Protein AF-A0A533ZKR6-F1 (afdb_monomer_lite)

Structure (mmCIF, N/CA/C/O backbone):
data_AF-A0A533ZKR6-F1
#
_entry.id   AF-A0A533ZKR6-F1
#
loop_
_atom_site.group_PDB
_atom_site.id
_atom_site.type_symbol
_atom_site.label_atom_id
_atom_site.label_alt_id
_atom_site.label_comp_id
_atom_site.label_asym_id
_atom_site.label_entity_id
_atom_site.label_seq_id
_atom_site.pdbx_PDB_ins_code
_atom_site.Cartn_x
_atom_site.Cartn_y
_atom_site.Cartn_z
_atom_site.occupancy
_atom_site.B_iso_or_equiv
_atom_site.auth_seq_id
_atom_site.auth_comp_id
_atom_site.auth_asym_id
_atom_site.auth_atom_id
_atom_site.pdbx_PDB_model_num
ATOM 1 N N . MET A 1 1 ? 24.355 10.695 -23.819 1.00 48.09 1 MET A N 1
ATOM 2 C CA . MET A 1 1 ? 23.129 11.468 -24.097 1.00 48.09 1 MET A CA 1
ATOM 3 C C . MET A 1 1 ? 21.976 10.807 -23.369 1.00 48.09 1 MET A C 1
ATOM 5 O O . MET A 1 1 ? 21.899 9.581 -23.483 1.00 48.09 1 MET A O 1
ATOM 9 N N . PRO A 1 2 ? 21.119 11.573 -22.673 1.00 60.59 2 PRO A N 1
ATOM 10 C CA . PRO A 1 2 ? 19.838 11.062 -22.190 1.00 60.59 2 PRO A CA 1
ATOM 11 C C . PRO A 1 2 ? 19.048 10.419 -23.344 1.00 60.59 2 PRO A C 1
ATOM 13 O O . PRO A 1 2 ? 19.288 10.711 -24.521 1.00 60.59 2 PRO A O 1
ATOM 16 N N . LEU A 1 3 ? 18.213 9.438 -23.009 1.00 65.06 3 LEU A N 1
ATOM 17 C CA . LEU A 1 3 ? 17.317 8.789 -23.960 1.00 65.06 3 LEU A CA 1
ATOM 18 C C . LEU A 1 3 ? 16.030 9.617 -24.008 1.00 65.06 3 LEU A C 1
ATOM 20 O O . LEU A 1 3 ? 15.334 9.700 -23.000 1.00 65.06 3 LEU A O 1
ATOM 24 N N . ASP A 1 4 ? 15.738 10.245 -25.144 1.00 64.81 4 ASP A N 1
ATOM 25 C CA . ASP A 1 4 ? 14.551 11.091 -25.275 1.00 64.81 4 ASP A CA 1
ATOM 26 C C . ASP A 1 4 ? 13.289 10.226 -25.423 1.00 64.81 4 ASP A C 1
ATOM 28 O O . ASP A 1 4 ? 13.216 9.351 -26.288 1.00 64.81 4 ASP A O 1
ATOM 32 N N . PHE A 1 5 ? 12.281 10.488 -24.584 1.00 65.25 5 PHE A N 1
ATOM 33 C CA . PHE A 1 5 ? 10.953 9.862 -24.645 1.00 65.25 5 PHE A CA 1
ATOM 34 C C . PHE A 1 5 ? 9.956 10.693 -25.473 1.00 65.25 5 PHE A C 1
ATOM 36 O O . PHE A 1 5 ? 8.765 10.740 -25.177 1.00 65.25 5 PHE A O 1
ATOM 43 N N . GLU A 1 6 ? 10.423 11.387 -26.512 1.00 55.75 6 GLU A N 1
ATOM 44 C CA . GLU A 1 6 ? 9.557 12.199 -27.369 1.00 55.75 6 GLU A CA 1
ATOM 45 C C . GLU A 1 6 ? 8.826 11.311 -28.388 1.00 55.75 6 GLU A C 1
ATOM 47 O O . GLU A 1 6 ? 9.407 10.963 -29.416 1.00 55.75 6 GLU A O 1
ATOM 52 N N . ARG A 1 7 ? 7.568 10.939 -28.072 1.00 60.66 7 ARG A N 1
ATOM 53 C CA . ARG A 1 7 ? 6.523 10.167 -28.822 1.00 60.66 7 ARG A CA 1
ATOM 54 C C . ARG A 1 7 ? 5.916 9.097 -27.892 1.00 60.66 7 ARG A C 1
ATOM 56 O O . ARG A 1 7 ? 6.527 8.838 -26.860 1.00 60.66 7 ARG A O 1
ATOM 63 N N . PRO A 1 8 ? 4.761 8.451 -28.193 1.00 70.88 8 PRO A N 1
ATOM 64 C CA . PRO A 1 8 ? 4.134 7.479 -27.281 1.00 70.88 8 PRO A CA 1
ATOM 65 C C . PRO A 1 8 ? 4.897 6.140 -27.246 1.00 70.88 8 PRO A C 1
ATOM 67 O O . PRO A 1 8 ? 4.352 5.068 -27.493 1.00 70.88 8 PRO A O 1
ATOM 70 N N . ILE A 1 9 ? 6.199 6.199 -26.971 1.00 81.50 9 ILE A N 1
ATOM 71 C CA . ILE A 1 9 ? 7.068 5.060 -26.707 1.00 81.50 9 ILE A CA 1
ATOM 72 C C . ILE A 1 9 ? 6.988 4.652 -25.233 1.00 81.50 9 ILE A C 1
ATOM 74 O O . ILE A 1 9 ? 7.381 3.537 -24.907 1.00 81.50 9 ILE A O 1
ATOM 78 N N . ALA A 1 10 ? 6.465 5.522 -24.357 1.00 82.00 10 ALA A N 1
ATOM 79 C CA . ALA A 1 10 ? 6.368 5.280 -22.920 1.00 82.00 10 ALA A CA 1
ATOM 80 C C . ALA A 1 10 ? 5.661 3.952 -22.584 1.00 82.00 10 ALA A C 1
ATOM 82 O O . ALA A 1 10 ? 6.276 3.160 -21.872 1.00 82.00 10 ALA A O 1
ATOM 83 N N . PRO A 1 11 ? 4.503 3.590 -23.178 1.00 88.50 11 PRO A N 1
ATOM 84 C CA . PRO A 1 11 ? 3.896 2.278 -22.938 1.00 88.50 11 PRO A CA 1
ATOM 85 C C . PRO A 1 11 ? 4.783 1.097 -23.364 1.00 88.50 11 PRO A C 1
ATOM 87 O O . PRO A 1 11 ? 4.838 0.076 -22.679 1.00 88.50 11 PRO A O 1
ATOM 90 N N . ALA A 1 12 ? 5.508 1.222 -24.482 1.00 88.62 12 ALA A N 1
ATOM 91 C CA . ALA A 1 12 ? 6.407 0.174 -24.970 1.00 88.62 12 ALA A CA 1
ATOM 92 C C . ALA A 1 12 ? 7.642 0.018 -24.069 1.00 88.62 12 ALA A C 1
ATOM 94 O O . ALA A 1 12 ? 8.040 -1.101 -23.749 1.00 88.62 12 ALA A O 1
ATOM 95 N N . VAL A 1 13 ? 8.208 1.136 -23.611 1.00 90.06 13 VAL A N 1
ATOM 96 C CA . VAL A 1 13 ? 9.302 1.173 -22.634 1.00 90.06 13 VAL A CA 1
ATOM 97 C C . VAL A 1 13 ? 8.843 0.586 -21.306 1.00 90.06 13 VAL A C 1
ATOM 99 O O . VAL A 1 13 ? 9.526 -0.261 -20.749 1.00 90.06 13 VAL A O 1
ATOM 102 N N . ALA A 1 14 ? 7.668 0.973 -20.822 1.00 91.00 14 ALA A N 1
ATOM 103 C CA . ALA A 1 14 ? 7.108 0.482 -19.574 1.00 91.00 14 ALA A CA 1
ATOM 104 C C . ALA A 1 14 ? 6.808 -1.023 -19.631 1.00 91.00 14 ALA A C 1
ATOM 106 O O . ALA A 1 14 ? 7.046 -1.746 -18.661 1.00 91.00 14 ALA A O 1
ATOM 107 N N . LYS A 1 15 ? 6.331 -1.521 -20.781 1.00 91.75 15 LYS A N 1
ATOM 108 C CA . LYS A 1 15 ? 6.205 -2.958 -21.040 1.00 91.75 15 LYS A CA 1
ATOM 109 C C . LYS A 1 15 ? 7.571 -3.634 -20.997 1.00 91.75 15 LYS A C 1
ATOM 111 O O . LYS A 1 15 ? 7.709 -4.631 -20.306 1.00 91.75 15 LYS A O 1
ATOM 116 N N . PHE A 1 16 ? 8.572 -3.088 -21.684 1.00 92.25 16 PHE A N 1
ATOM 117 C CA . PHE A 1 16 ? 9.926 -3.640 -21.684 1.00 92.25 16 PHE A CA 1
ATOM 118 C C . PHE A 1 16 ? 10.535 -3.682 -20.275 1.00 92.25 16 PHE A C 1
ATOM 120 O O . PHE A 1 16 ? 10.986 -4.738 -19.853 1.00 92.25 16 PHE A O 1
ATOM 127 N N . LEU A 1 17 ? 10.472 -2.584 -19.514 1.00 92.56 17 LEU A N 1
ATOM 128 C CA . LEU A 1 17 ? 10.952 -2.513 -18.129 1.00 92.56 17 LEU A CA 1
ATOM 129 C C . LEU A 1 17 ? 10.200 -3.478 -17.204 1.00 92.56 17 LEU A C 1
ATOM 131 O O . LEU A 1 17 ? 10.826 -4.136 -16.383 1.00 92.56 17 LEU A O 1
ATOM 135 N N . GLY A 1 18 ? 8.883 -3.629 -17.379 1.00 92.56 18 GLY A N 1
ATOM 136 C CA . GLY A 1 18 ? 8.078 -4.598 -16.627 1.00 92.56 18 GLY A CA 1
ATOM 137 C C . GLY A 1 18 ? 8.392 -6.069 -16.933 1.00 92.56 18 GLY A C 1
ATOM 138 O O . GLY A 1 18 ? 7.972 -6.935 -16.176 1.00 92.56 18 GLY A O 1
ATOM 139 N N . PHE A 1 19 ? 9.118 -6.358 -18.022 1.00 92.31 19 PHE A N 1
ATOM 140 C CA . PHE A 1 19 ? 9.666 -7.687 -18.335 1.00 92.31 19 PHE A CA 1
ATOM 141 C C . PHE A 1 19 ? 11.051 -7.922 -17.708 1.00 92.31 19 PHE A C 1
ATOM 143 O O . PHE A 1 19 ? 11.561 -9.040 -17.745 1.00 92.31 19 PHE A O 1
ATOM 150 N N . LEU A 1 20 ? 11.679 -6.897 -17.128 1.00 91.88 20 LEU A N 1
ATOM 151 C CA . LEU A 1 20 ? 12.968 -7.006 -16.438 1.00 91.88 20 LEU A CA 1
ATOM 152 C C . LEU A 1 20 ? 12.759 -7.327 -14.948 1.00 91.88 20 LEU A C 1
ATOM 154 O O . LEU A 1 20 ? 13.361 -6.711 -14.074 1.00 91.88 20 LEU A O 1
ATOM 158 N N . ASP A 1 21 ? 11.885 -8.295 -14.661 1.00 90.56 21 ASP A N 1
ATOM 159 C CA . ASP A 1 21 ? 11.491 -8.696 -13.301 1.00 90.56 21 ASP A CA 1
ATOM 160 C C . ASP A 1 21 ? 12.304 -9.884 -12.747 1.00 90.56 21 ASP A C 1
ATOM 162 O O . ASP A 1 21 ? 12.058 -10.348 -11.637 1.00 90.56 21 ASP A O 1
ATOM 166 N N . GLY A 1 22 ? 13.287 -10.374 -13.510 1.00 89.50 22 GLY A N 1
ATOM 167 C CA . GLY A 1 22 ? 14.135 -11.510 -13.135 1.00 89.50 22 GLY A CA 1
ATOM 168 C C . GLY A 1 22 ? 13.532 -12.888 -13.428 1.00 89.50 22 GLY A C 1
ATOM 169 O O . GLY A 1 22 ? 14.174 -13.895 -13.139 1.00 89.50 22 GLY A O 1
ATOM 170 N N . THR A 1 23 ? 12.336 -12.964 -14.025 1.00 91.25 23 THR A N 1
ATOM 171 C CA . THR A 1 23 ? 11.663 -14.241 -14.343 1.00 91.25 23 THR A CA 1
ATOM 172 C C . THR A 1 23 ? 11.705 -14.623 -15.824 1.00 91.25 23 THR A C 1
ATOM 174 O O . THR A 1 23 ? 11.262 -15.709 -16.195 1.00 91.25 23 THR A O 1
ATOM 177 N N . HIS A 1 24 ? 12.279 -13.762 -16.666 1.00 92.62 24 HIS A N 1
ATOM 178 C CA . HIS A 1 24 ? 12.344 -13.935 -18.114 1.00 92.62 24 HIS A CA 1
ATOM 179 C C . HIS A 1 24 ? 13.769 -14.200 -18.609 1.00 92.62 24 HIS A C 1
ATOM 181 O O . HIS A 1 24 ? 14.750 -13.629 -18.130 1.00 92.62 24 HIS A O 1
ATOM 187 N N . THR A 1 25 ? 13.885 -15.045 -19.630 1.00 92.06 25 THR A N 1
ATOM 188 C CA . THR A 1 25 ? 15.147 -15.300 -20.325 1.00 92.06 25 THR A CA 1
ATOM 189 C C . THR A 1 25 ? 15.540 -14.117 -21.212 1.00 92.06 25 THR A C 1
ATOM 191 O O . THR A 1 25 ? 14.702 -13.381 -21.735 1.00 92.06 25 THR A O 1
ATOM 194 N N . VAL A 1 26 ? 16.839 -13.983 -21.493 1.00 88.81 26 VAL A N 1
ATOM 195 C CA . VAL A 1 26 ? 17.356 -12.961 -22.425 1.00 88.81 26 VAL A CA 1
ATOM 196 C C . VAL A 1 26 ? 16.719 -13.084 -23.819 1.00 88.81 26 VAL A C 1
ATOM 198 O O . VAL A 1 26 ? 16.497 -12.079 -24.495 1.00 88.81 26 VAL A O 1
ATOM 201 N N . SER A 1 27 ? 16.396 -14.308 -24.251 1.00 89.69 27 SER A N 1
ATOM 202 C CA . SER A 1 27 ? 15.733 -14.559 -25.536 1.00 89.69 27 SER A CA 1
ATOM 203 C C . SER A 1 27 ? 14.299 -14.025 -25.557 1.00 89.69 27 SER A C 1
ATOM 205 O O . SER A 1 27 ? 13.877 -13.436 -26.553 1.00 89.69 27 SER A O 1
ATOM 207 N N . GLU A 1 28 ? 13.550 -14.184 -24.465 1.00 91.94 28 GLU A N 1
ATOM 208 C CA . GLU A 1 28 ? 12.191 -13.644 -24.339 1.00 91.94 28 GLU A CA 1
ATOM 209 C C . GLU A 1 28 ? 12.205 -12.114 -24.308 1.00 91.94 28 GLU A C 1
ATOM 211 O O . GLU A 1 28 ? 11.462 -11.487 -25.061 1.00 91.94 28 GLU A O 1
ATOM 216 N N . VAL A 1 29 ? 13.114 -11.507 -23.536 1.00 89.62 29 VAL A N 1
ATOM 217 C CA . VAL A 1 29 ? 13.294 -10.044 -23.502 1.00 89.62 29 VAL A CA 1
ATOM 218 C C . VAL A 1 29 ? 13.626 -9.500 -24.897 1.00 89.62 29 VAL A C 1
ATOM 220 O O . VAL A 1 29 ? 13.034 -8.515 -25.344 1.00 89.62 29 VAL A O 1
ATOM 223 N N . ARG A 1 30 ? 14.515 -10.176 -25.641 1.00 87.06 30 ARG A N 1
ATOM 224 C CA . ARG A 1 30 ? 14.825 -9.823 -27.036 1.00 87.06 30 ARG A CA 1
ATOM 225 C C . ARG A 1 30 ? 13.598 -9.947 -27.938 1.00 87.06 30 ARG A C 1
ATOM 227 O O . ARG A 1 30 ? 13.349 -9.061 -28.747 1.00 87.06 30 ARG A O 1
ATOM 234 N N . THR A 1 31 ? 12.816 -11.010 -27.772 1.00 89.06 31 THR A N 1
ATOM 235 C CA . THR A 1 31 ? 11.588 -11.233 -28.547 1.00 89.06 31 THR A CA 1
ATOM 236 C C . THR A 1 31 ? 10.584 -10.100 -28.333 1.00 89.06 31 THR A C 1
ATOM 238 O O . THR A 1 31 ? 10.007 -9.613 -29.303 1.00 89.06 31 THR A O 1
ATOM 241 N N . VAL A 1 32 ? 10.418 -9.618 -27.096 1.00 88.00 32 VAL A N 1
ATOM 242 C CA . VAL A 1 32 ? 9.557 -8.461 -26.787 1.00 88.00 32 VAL A CA 1
ATOM 243 C C . VAL A 1 32 ? 10.049 -7.190 -27.486 1.00 88.00 32 VAL A C 1
ATOM 245 O O . VAL A 1 32 ? 9.237 -6.447 -28.047 1.00 88.00 32 VAL A O 1
ATOM 248 N N . ALA A 1 33 ? 11.363 -6.951 -27.504 1.00 86.25 33 ALA A N 1
ATOM 249 C CA . ALA A 1 33 ? 11.940 -5.803 -28.199 1.00 86.25 33 ALA A CA 1
ATOM 250 C C . ALA A 1 33 ? 11.710 -5.873 -29.720 1.00 86.25 33 ALA A C 1
ATOM 252 O O . ALA A 1 33 ? 11.197 -4.918 -30.301 1.00 86.25 33 ALA A O 1
ATOM 253 N N . THR A 1 34 ? 11.994 -7.014 -30.356 1.00 86.62 34 THR A N 1
ATOM 254 C CA . THR A 1 34 ? 11.806 -7.205 -31.806 1.00 86.62 34 THR A CA 1
ATOM 255 C C . THR A 1 34 ? 10.328 -7.159 -32.214 1.00 86.62 34 THR A C 1
ATOM 257 O O . THR A 1 34 ? 9.977 -6.559 -33.231 1.00 86.62 34 THR A O 1
ATOM 260 N N . ALA A 1 35 ? 9.427 -7.715 -31.396 1.00 86.19 35 ALA A N 1
ATOM 261 C CA . ALA A 1 35 ? 7.983 -7.673 -31.640 1.00 86.19 35 ALA A CA 1
ATOM 262 C C . ALA A 1 35 ? 7.388 -6.252 -31.570 1.00 86.19 35 ALA A C 1
ATOM 264 O O . ALA A 1 35 ? 6.273 -6.034 -32.039 1.00 86.19 35 ALA A O 1
ATOM 265 N N . SER A 1 36 ? 8.123 -5.279 -31.019 1.00 82.31 36 SER A N 1
ATOM 266 C CA . SER A 1 36 ? 7.689 -3.879 -30.928 1.00 82.31 36 SER A CA 1
ATOM 267 C C . SER A 1 36 ? 7.869 -3.100 -32.244 1.00 82.31 36 SER A C 1
ATOM 269 O O . SER A 1 36 ? 7.410 -1.967 -32.355 1.00 82.31 36 SER A O 1
ATOM 271 N N . GLY A 1 37 ? 8.495 -3.697 -33.265 1.00 85.44 37 GLY A N 1
ATOM 272 C CA . GLY A 1 37 ? 8.747 -3.071 -34.565 1.00 85.44 37 GLY A CA 1
ATOM 273 C C . GLY A 1 37 ? 10.083 -2.320 -34.626 1.00 85.44 37 GLY A C 1
ATOM 274 O O . GLY A 1 37 ? 10.602 -1.860 -33.614 1.00 85.44 37 GLY A O 1
ATOM 275 N N . ARG A 1 38 ? 10.643 -2.181 -35.838 1.00 83.69 38 ARG A N 1
ATOM 276 C CA . ARG A 1 38 ? 12.052 -1.782 -36.069 1.00 83.69 38 ARG A CA 1
ATOM 277 C C . ARG A 1 38 ? 12.487 -0.480 -35.390 1.00 83.69 38 ARG A C 1
ATOM 279 O O . ARG A 1 38 ? 13.625 -0.377 -34.935 1.00 83.69 38 ARG A O 1
ATOM 286 N N . ASP A 1 39 ? 11.617 0.526 -35.352 1.00 83.88 39 ASP A N 1
ATOM 287 C CA . ASP A 1 39 ? 11.962 1.813 -34.744 1.00 83.88 39 ASP A CA 1
ATOM 288 C C . ASP A 1 39 ? 11.983 1.716 -33.216 1.00 83.88 39 ASP A C 1
ATOM 290 O O . ASP A 1 39 ? 12.941 2.174 -32.594 1.00 83.88 39 ASP A O 1
ATOM 294 N N . LEU A 1 40 ? 10.987 1.066 -32.605 1.00 86.56 40 LEU A N 1
ATOM 295 C CA . LEU A 1 40 ? 10.947 0.841 -31.157 1.00 86.56 40 LEU A CA 1
ATOM 296 C C . LEU A 1 40 ? 12.047 -0.118 -30.700 1.00 86.56 40 LEU A C 1
ATOM 298 O O . LEU A 1 40 ? 12.699 0.158 -29.699 1.00 86.56 40 LEU A O 1
ATOM 302 N N . GLU A 1 41 ? 12.321 -1.180 -31.456 1.00 88.94 41 GLU A N 1
ATOM 303 C CA . GLU A 1 41 ? 13.414 -2.120 -31.185 1.00 88.94 41 GLU A CA 1
ATOM 304 C C . GLU A 1 41 ? 14.757 -1.392 -31.030 1.00 88.94 41 GLU A C 1
ATOM 306 O O . GLU A 1 41 ? 15.502 -1.660 -30.091 1.00 88.94 41 GLU A O 1
ATOM 311 N N . ARG A 1 42 ? 15.042 -0.402 -31.887 1.00 87.62 42 ARG A N 1
ATOM 312 C CA . ARG A 1 42 ? 16.262 0.415 -31.789 1.00 87.62 42 ARG A CA 1
ATOM 313 C C . ARG A 1 42 ? 16.321 1.233 -30.498 1.00 87.62 42 ARG A C 1
ATOM 315 O O . ARG A 1 42 ? 17.386 1.341 -29.893 1.00 87.62 42 ARG A O 1
ATOM 322 N N . HIS A 1 43 ? 15.195 1.814 -30.080 1.00 88.12 43 HIS A N 1
ATOM 323 C CA . HIS A 1 43 ? 15.115 2.591 -28.838 1.00 88.12 43 HIS A CA 1
ATOM 324 C C . HIS A 1 43 ? 15.268 1.691 -27.608 1.00 88.12 43 HIS A C 1
ATOM 326 O O . HIS A 1 43 ? 16.043 2.016 -26.710 1.00 88.12 43 HIS A O 1
ATOM 332 N N . LEU A 1 44 ? 14.592 0.539 -27.594 1.00 89.81 44 LEU A N 1
ATOM 333 C CA . LEU A 1 44 ? 14.693 -0.454 -26.523 1.00 89.81 44 LEU A CA 1
ATOM 334 C C . LEU A 1 44 ? 16.096 -1.071 -26.450 1.00 89.81 44 LEU A C 1
ATOM 336 O O . LEU A 1 44 ? 16.620 -1.257 -25.356 1.00 89.81 44 LEU A O 1
ATOM 340 N N . GLY A 1 45 ? 16.746 -1.307 -27.593 1.00 88.69 45 GLY A N 1
ATOM 341 C CA . GLY A 1 45 ? 18.147 -1.725 -27.653 1.00 88.69 45 GLY A CA 1
ATOM 342 C C . GLY A 1 45 ? 19.078 -0.700 -27.005 1.00 88.69 45 GLY A C 1
ATOM 343 O O . GLY A 1 45 ? 19.860 -1.050 -26.127 1.00 88.69 45 GLY A O 1
ATOM 344 N N . ARG A 1 46 ? 18.923 0.590 -27.334 1.00 89.06 46 ARG A N 1
ATOM 345 C CA . ARG A 1 46 ? 19.706 1.665 -26.699 1.00 89.06 46 ARG A CA 1
ATOM 346 C C . ARG A 1 46 ? 19.436 1.778 -25.194 1.00 89.06 46 ARG A C 1
ATOM 348 O O . ARG A 1 46 ? 20.361 2.068 -24.438 1.00 89.06 46 ARG A O 1
ATOM 355 N N . LEU A 1 47 ? 18.196 1.561 -24.751 1.00 90.00 47 LEU A N 1
ATOM 356 C CA . LEU A 1 47 ? 17.859 1.496 -23.326 1.00 90.00 47 LEU A CA 1
ATOM 357 C C . LEU A 1 47 ? 18.571 0.321 -22.642 1.00 90.00 47 LEU A C 1
ATOM 359 O O . LEU A 1 47 ? 19.193 0.516 -21.603 1.00 90.00 47 LEU A O 1
ATOM 363 N N . MET A 1 48 ? 18.536 -0.870 -23.242 1.00 89.44 48 MET A N 1
ATOM 364 C CA . MET A 1 48 ? 19.232 -2.057 -22.739 1.00 89.44 48 MET A CA 1
ATOM 365 C C . MET A 1 48 ? 20.747 -1.832 -22.639 1.00 89.44 48 MET A C 1
ATOM 367 O O . MET A 1 48 ? 21.357 -2.195 -21.633 1.00 89.44 48 MET A O 1
ATOM 371 N N . ASP A 1 49 ? 21.348 -1.181 -23.637 1.00 89.44 49 ASP A N 1
ATOM 372 C CA . ASP A 1 49 ? 22.772 -0.833 -23.628 1.00 89.44 49 ASP A CA 1
ATOM 373 C C . ASP A 1 49 ? 23.106 0.134 -22.487 1.00 89.44 49 ASP A C 1
ATOM 375 O O . ASP A 1 49 ? 24.125 -0.030 -21.818 1.00 89.44 49 ASP A O 1
ATOM 379 N N . LEU A 1 50 ? 22.247 1.128 -22.230 1.00 90.12 50 LEU A N 1
ATOM 380 C CA . LEU A 1 50 ? 22.414 2.058 -21.110 1.00 90.12 50 LEU A CA 1
ATOM 381 C C . LEU A 1 50 ? 22.305 1.338 -19.765 1.00 90.12 50 LEU A C 1
ATOM 383 O O . LEU A 1 50 ? 23.183 1.501 -18.923 1.00 90.12 50 LEU A O 1
ATOM 387 N N . LEU A 1 51 ? 21.269 0.520 -19.579 1.00 89.62 51 LEU A N 1
ATOM 388 C CA . LEU A 1 51 ? 21.082 -0.247 -18.350 1.00 89.62 51 LEU A CA 1
ATOM 389 C C . LEU A 1 51 ? 22.262 -1.202 -18.102 1.00 89.62 51 LEU A C 1
ATOM 391 O O . LEU A 1 51 ? 22.738 -1.304 -16.976 1.00 89.62 51 LEU A O 1
ATOM 395 N N . THR A 1 52 ? 22.786 -1.835 -19.154 1.00 87.88 52 THR A N 1
ATOM 396 C CA . THR A 1 52 ? 23.981 -2.691 -19.071 1.00 87.88 52 THR A CA 1
ATOM 397 C C . THR A 1 52 ? 25.228 -1.881 -18.722 1.00 87.88 52 THR A C 1
ATOM 399 O O . THR A 1 52 ? 25.969 -2.242 -17.816 1.00 87.88 52 THR A O 1
ATOM 402 N N . LYS A 1 53 ? 25.456 -0.759 -19.415 1.00 88.69 53 LYS A N 1
ATOM 403 C CA . LYS A 1 53 ? 26.621 0.114 -19.212 1.00 88.69 53 LYS A CA 1
ATOM 404 C C . LYS A 1 53 ? 26.692 0.693 -17.796 1.00 88.69 53 LYS A C 1
ATOM 406 O O . LYS A 1 53 ? 27.783 0.999 -17.327 1.00 88.69 53 LYS A O 1
ATOM 411 N N . HIS A 1 54 ? 25.540 0.898 -17.166 1.00 86.50 54 HIS A N 1
ATOM 412 C CA . HIS A 1 54 ? 25.413 1.473 -15.830 1.00 86.50 54 HIS A CA 1
ATOM 413 C C . HIS A 1 54 ? 25.161 0.416 -14.742 1.00 86.50 54 HIS A C 1
ATOM 415 O O . HIS A 1 54 ? 24.679 0.769 -13.670 1.00 86.50 54 HIS A O 1
ATOM 421 N N . ASP A 1 55 ? 25.457 -0.862 -15.010 1.00 83.81 55 ASP A N 1
ATOM 422 C CA . ASP A 1 55 ? 25.327 -1.971 -14.052 1.00 83.81 55 ASP A CA 1
ATOM 423 C C . ASP A 1 55 ? 23.927 -2.083 -13.409 1.00 83.81 55 ASP A C 1
ATOM 425 O O . ASP A 1 55 ? 23.763 -2.552 -12.284 1.00 83.81 55 ASP A O 1
ATOM 429 N N . CYS A 1 56 ? 22.888 -1.668 -14.140 1.00 86.25 56 CYS A N 1
ATOM 430 C CA . CYS A 1 56 ? 21.488 -1.721 -13.710 1.00 86.25 56 CYS A CA 1
ATOM 431 C C . CYS A 1 56 ? 20.805 -3.049 -14.077 1.00 86.25 56 CYS A C 1
ATOM 433 O O . CYS A 1 56 ? 19.606 -3.208 -13.853 1.00 86.25 56 CYS A O 1
ATOM 435 N N . LEU A 1 57 ? 21.544 -3.995 -14.668 1.00 87.81 57 LEU A N 1
ATOM 436 C CA . LEU A 1 57 ? 21.057 -5.322 -15.038 1.00 87.81 57 LEU A CA 1
ATOM 437 C C . LEU A 1 57 ? 21.992 -6.401 -14.520 1.00 87.81 57 LEU A C 1
ATOM 439 O O . LEU A 1 57 ? 23.212 -6.303 -14.637 1.00 87.81 57 LEU A O 1
ATOM 443 N N . ALA A 1 58 ? 21.395 -7.475 -14.019 1.00 88.12 58 ALA A N 1
ATOM 444 C CA . ALA A 1 58 ? 22.095 -8.691 -13.654 1.00 88.12 58 ALA A CA 1
ATOM 445 C C . ALA A 1 58 ? 21.420 -9.882 -14.335 1.00 88.12 58 ALA A C 1
ATOM 447 O O . ALA A 1 58 ? 20.196 -9.959 -14.417 1.00 88.12 58 ALA A O 1
ATOM 448 N N . VAL A 1 59 ? 22.229 -10.822 -14.819 1.00 89.44 59 VAL A N 1
ATOM 449 C CA . VAL A 1 59 ? 21.749 -12.088 -15.380 1.00 89.44 59 VAL A CA 1
ATOM 450 C C . VAL A 1 59 ? 21.997 -13.186 -14.355 1.00 89.44 59 VAL A C 1
ATOM 452 O O . VAL A 1 59 ? 23.028 -13.192 -13.681 1.00 89.44 59 VAL A O 1
ATOM 455 N N . SER A 1 60 ? 21.058 -14.119 -14.239 1.00 92.56 60 SER A N 1
ATOM 456 C CA . SER A 1 60 ? 21.237 -15.340 -13.461 1.00 92.56 60 SER A CA 1
ATOM 457 C C . SER A 1 60 ? 20.801 -16.562 -14.263 1.00 92.56 60 SER A C 1
ATOM 459 O O . SER A 1 60 ? 19.981 -16.467 -15.173 1.00 92.56 60 SER A O 1
ATOM 461 N N . ALA A 1 61 ? 21.366 -17.718 -13.916 1.00 92.88 61 ALA A N 1
ATOM 462 C CA . ALA A 1 61 ? 20.934 -19.019 -14.422 1.00 92.88 61 ALA A CA 1
ATOM 463 C C . ALA A 1 61 ? 19.693 -19.562 -13.683 1.00 92.88 61 ALA A C 1
ATOM 465 O O . ALA A 1 61 ? 19.176 -20.616 -14.045 1.00 92.88 61 ALA A O 1
ATOM 466 N N . ARG A 1 62 ? 19.243 -18.872 -12.629 1.00 93.44 62 ARG A N 1
ATOM 467 C CA . ARG A 1 62 ? 18.125 -19.255 -11.761 1.00 93.44 62 ARG A CA 1
ATOM 468 C C . ARG A 1 62 ? 17.261 -18.040 -11.424 1.00 93.44 62 ARG A C 1
ATOM 470 O O . ARG A 1 62 ? 17.731 -16.911 -11.493 1.00 93.44 62 ARG A O 1
ATOM 477 N N . ALA A 1 63 ? 16.011 -18.305 -11.058 1.00 94.06 63 ALA A N 1
ATOM 478 C CA . ALA A 1 63 ? 15.049 -17.317 -10.582 1.00 94.06 63 ALA A CA 1
ATOM 479 C C . ALA A 1 63 ? 14.401 -17.854 -9.295 1.00 94.06 63 ALA A C 1
ATOM 481 O O . ALA A 1 63 ? 13.370 -18.528 -9.330 1.00 94.06 63 ALA A O 1
ATOM 482 N N . SER A 1 64 ? 15.058 -17.629 -8.158 1.00 96.19 64 SER A N 1
ATOM 483 C CA . SER A 1 64 ? 14.728 -18.259 -6.870 1.00 96.19 64 SER A CA 1
ATOM 484 C C . SER A 1 64 ? 13.898 -17.357 -5.955 1.00 96.19 64 SER A C 1
ATOM 486 O O . SER A 1 64 ? 13.319 -17.848 -4.984 1.00 96.19 64 SER A O 1
ATOM 488 N N . VAL A 1 65 ? 13.806 -16.056 -6.264 1.00 95.75 65 VAL A N 1
ATOM 489 C CA . VAL A 1 65 ? 13.091 -15.046 -5.460 1.00 95.75 65 VAL A CA 1
ATOM 490 C C . VAL A 1 65 ? 11.675 -15.501 -5.106 1.00 95.75 65 VAL A C 1
ATOM 492 O O . VAL A 1 65 ? 11.315 -15.542 -3.932 1.00 95.75 65 VAL A O 1
ATOM 495 N N . ARG A 1 66 ? 10.871 -15.916 -6.094 1.00 96.69 66 ARG A N 1
ATOM 496 C CA . ARG A 1 66 ? 9.489 -16.355 -5.843 1.00 96.69 66 ARG A CA 1
ATOM 497 C C . ARG A 1 66 ? 9.430 -17.528 -4.864 1.00 96.69 66 ARG A C 1
ATOM 499 O O . ARG A 1 66 ? 8.659 -17.466 -3.913 1.00 96.69 66 ARG A O 1
ATOM 506 N N . SER A 1 67 ? 10.240 -18.564 -5.073 1.00 97.06 67 SER A N 1
ATOM 507 C CA . SER A 1 67 ? 10.289 -19.730 -4.182 1.00 97.06 67 SER A CA 1
ATOM 508 C C . SER A 1 67 ? 10.677 -19.331 -2.761 1.00 97.06 67 SER A C 1
ATOM 510 O O . SER A 1 67 ? 10.023 -19.759 -1.813 1.00 97.06 67 SER A O 1
ATOM 512 N N . ARG A 1 68 ? 11.645 -18.416 -2.604 1.00 97.38 68 ARG A N 1
ATOM 513 C CA . ARG A 1 68 ? 12.009 -17.878 -1.289 1.00 97.38 68 ARG A CA 1
ATOM 514 C C . ARG A 1 68 ? 10.831 -17.206 -0.590 1.00 97.38 68 ARG A C 1
ATOM 516 O O . ARG A 1 68 ? 10.617 -17.445 0.596 1.00 97.38 68 ARG A O 1
ATOM 523 N N . TRP A 1 69 ? 10.063 -16.386 -1.305 1.00 98.00 69 TRP A N 1
ATOM 524 C CA . TRP A 1 69 ? 8.868 -15.750 -0.750 1.00 98.00 69 TRP A CA 1
ATOM 525 C C . TRP A 1 69 ? 7.812 -16.778 -0.328 1.00 98.00 69 TRP A C 1
ATOM 527 O O . TRP A 1 69 ? 7.212 -16.622 0.734 1.00 98.00 69 TRP A O 1
ATOM 537 N N . LEU A 1 70 ? 7.609 -17.845 -1.109 1.00 97.94 70 LEU A N 1
ATOM 538 C CA . LEU A 1 70 ? 6.698 -18.942 -0.753 1.00 97.94 70 LEU A CA 1
ATOM 539 C C . LEU A 1 70 ? 7.157 -19.694 0.509 1.00 97.94 70 LEU A C 1
ATOM 541 O O . LEU A 1 70 ? 6.316 -20.067 1.316 1.00 97.94 70 LEU A O 1
ATOM 545 N N . GLU A 1 71 ? 8.465 -19.897 0.691 1.00 97.06 71 GLU A N 1
ATOM 546 C CA . GLU A 1 71 ? 9.045 -20.574 1.862 1.00 97.06 71 GLU A CA 1
ATOM 547 C C . GLU A 1 71 ? 9.029 -19.708 3.131 1.00 97.06 71 GLU A C 1
ATOM 549 O O . GLU A 1 71 ? 8.800 -20.208 4.232 1.00 97.06 71 GLU A O 1
ATOM 554 N N . ALA A 1 72 ? 9.308 -18.409 2.993 1.00 97.25 72 ALA A N 1
ATOM 555 C CA . ALA A 1 72 ? 9.409 -17.481 4.117 1.00 97.25 72 ALA A CA 1
ATOM 556 C C . ALA A 1 72 ? 8.037 -17.064 4.675 1.00 97.25 72 ALA A C 1
ATOM 558 O O . ALA A 1 72 ? 7.913 -16.728 5.858 1.00 97.25 72 ALA A O 1
ATOM 559 N N . THR A 1 73 ? 7.001 -17.097 3.834 1.00 97.81 73 THR A N 1
ATOM 560 C CA . THR A 1 73 ? 5.636 -16.695 4.191 1.00 97.81 73 THR A CA 1
ATOM 561 C C . THR A 1 73 ? 4.707 -17.899 4.316 1.00 97.81 73 THR A C 1
ATOM 563 O O . THR A 1 73 ? 4.972 -18.993 3.831 1.00 97.81 73 THR A O 1
ATOM 566 N N . SER A 1 74 ? 3.596 -17.719 5.014 1.00 97.25 74 SER A N 1
ATOM 567 C CA . SER A 1 74 ? 2.498 -18.678 5.094 1.00 97.25 74 SER A CA 1
ATOM 568 C C . SER A 1 74 ? 1.242 -18.087 4.467 1.00 97.25 74 SER A C 1
ATOM 570 O O . SER A 1 74 ? 1.094 -16.873 4.356 1.00 97.25 7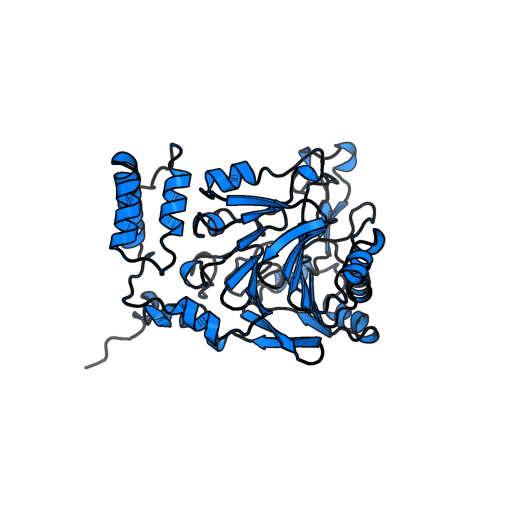4 SER A O 1
ATOM 572 N N . ASP A 1 75 ? 0.323 -18.949 4.045 1.00 97.25 75 ASP A N 1
ATOM 573 C CA . ASP A 1 75 ? -0.963 -18.522 3.498 1.00 97.25 75 ASP A CA 1
ATOM 574 C C . ASP A 1 75 ? -1.690 -17.548 4.449 1.00 97.25 75 ASP A C 1
ATOM 576 O O . ASP A 1 75 ? -1.844 -17.834 5.641 1.00 97.25 75 ASP A O 1
ATOM 580 N N . ARG A 1 76 ? -2.162 -16.425 3.893 1.00 97.62 76 ARG A N 1
ATOM 581 C CA . ARG A 1 76 ? -2.790 -15.268 4.557 1.00 97.62 76 ARG A CA 1
ATOM 582 C C . ARG A 1 76 ? -1.859 -14.380 5.387 1.00 97.62 76 ARG A C 1
ATOM 584 O O . ARG A 1 76 ? -2.356 -13.508 6.102 1.00 97.62 76 ARG A O 1
ATOM 591 N N . ASP A 1 77 ? -0.543 -14.566 5.293 1.00 98.31 77 ASP A N 1
ATOM 592 C CA . ASP A 1 77 ? 0.419 -13.595 5.817 1.00 98.31 77 ASP A CA 1
ATOM 593 C C . ASP A 1 77 ? 0.295 -12.252 5.078 1.00 98.31 77 ASP A C 1
ATOM 595 O O . ASP A 1 77 ? 0.073 -12.206 3.867 1.00 98.31 77 ASP A O 1
ATOM 599 N N . ILE A 1 78 ? 0.498 -11.155 5.805 1.00 98.62 78 ILE A N 1
ATOM 600 C CA . ILE A 1 78 ? 0.797 -9.842 5.218 1.00 98.62 78 ILE A CA 1
ATOM 601 C C . ILE A 1 78 ? 2.235 -9.501 5.551 1.00 98.62 78 ILE A C 1
ATOM 603 O O . ILE A 1 78 ? 2.611 -9.580 6.715 1.00 98.62 78 ILE A O 1
ATOM 607 N N . VAL A 1 79 ? 3.018 -9.093 4.561 1.00 98.31 79 VAL A N 1
ATOM 608 C CA . VAL A 1 79 ? 4.358 -8.541 4.773 1.00 98.31 79 VAL A CA 1
ATOM 609 C C . VAL A 1 79 ? 4.310 -7.046 4.504 1.00 98.31 79 VAL A C 1
ATOM 611 O O . VAL A 1 79 ? 3.887 -6.624 3.427 1.00 98.31 79 VAL A O 1
ATOM 614 N N . HIS A 1 80 ? 4.730 -6.244 5.476 1.00 97.31 80 HIS A N 1
ATOM 615 C CA . HIS A 1 80 ? 4.889 -4.807 5.291 1.00 97.31 80 HIS A CA 1
ATOM 616 C C . HIS A 1 80 ? 6.201 -4.537 4.550 1.00 97.31 80 HIS A C 1
ATOM 618 O O . HIS A 1 80 ? 7.267 -4.907 5.028 1.00 97.31 80 HIS A O 1
ATOM 624 N N . LEU A 1 81 ? 6.143 -3.937 3.362 1.00 95.88 81 LEU A N 1
ATOM 625 C CA . LEU A 1 81 ? 7.324 -3.674 2.530 1.00 95.88 81 LEU A CA 1
ATOM 626 C C . LEU A 1 81 ? 7.963 -2.309 2.832 1.00 95.88 81 LEU A C 1
ATOM 628 O O . LEU A 1 81 ? 9.123 -2.086 2.496 1.00 95.88 8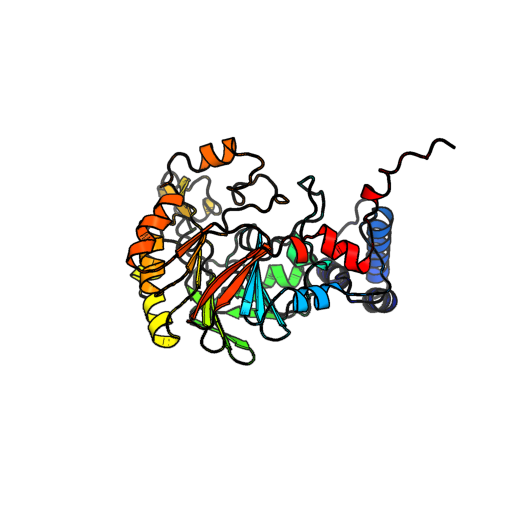1 LEU A O 1
ATOM 632 N N . GLY A 1 82 ? 7.215 -1.426 3.492 1.00 93.12 82 GLY A N 1
ATOM 633 C CA . GLY A 1 82 ? 7.601 -0.071 3.864 1.00 93.12 82 GLY A CA 1
ATOM 634 C C . GLY A 1 82 ? 6.472 0.917 3.567 1.00 93.12 82 GLY A C 1
ATOM 635 O O . GLY A 1 82 ? 5.750 0.758 2.587 1.00 93.12 82 GLY A O 1
ATOM 636 N N . HIS A 1 83 ? 6.347 1.963 4.389 1.00 94.69 83 HIS A N 1
ATOM 637 C CA . HIS A 1 83 ? 5.295 2.979 4.261 1.00 94.69 83 HIS A CA 1
ATOM 638 C C . HIS A 1 83 ? 3.887 2.357 4.201 1.00 94.69 83 HIS A C 1
ATOM 640 O O . HIS A 1 83 ? 3.459 1.743 5.176 1.00 94.69 83 HIS A O 1
ATOM 646 N N . ALA A 1 84 ? 3.158 2.518 3.096 1.00 96.75 84 ALA A N 1
ATOM 647 C CA . ALA A 1 84 ? 1.844 1.920 2.872 1.00 96.75 84 ALA A CA 1
ATOM 648 C C . ALA A 1 84 ? 1.912 0.606 2.073 1.00 96.75 84 ALA A C 1
ATOM 650 O O . ALA A 1 84 ? 0.904 -0.088 1.933 1.00 96.75 84 ALA A O 1
ATOM 651 N N . ALA A 1 85 ? 3.098 0.231 1.579 1.00 97.75 85 ALA A N 1
ATOM 652 C CA . ALA A 1 85 ? 3.258 -0.916 0.705 1.00 97.75 85 ALA A CA 1
ATOM 653 C C . ALA A 1 85 ? 3.099 -2.231 1.481 1.00 97.75 85 ALA A C 1
ATOM 655 O O . ALA A 1 85 ? 3.905 -2.559 2.359 1.00 97.75 85 ALA A O 1
ATOM 656 N N . LEU A 1 86 ? 2.086 -3.023 1.128 1.00 98.62 86 LEU A N 1
ATOM 657 C CA . LEU A 1 86 ? 1.818 -4.334 1.730 1.00 98.62 86 LEU A CA 1
ATOM 658 C C . LEU A 1 86 ? 1.803 -5.432 0.669 1.00 98.62 86 LEU A C 1
ATOM 660 O O . LEU A 1 86 ? 1.250 -5.259 -0.417 1.00 98.62 86 LEU A O 1
ATOM 664 N N . LEU A 1 87 ? 2.335 -6.602 1.019 1.00 98.62 87 LEU A N 1
ATOM 665 C CA . LEU A 1 87 ? 2.219 -7.820 0.224 1.00 98.62 87 LEU A CA 1
ATOM 666 C C . LEU A 1 87 ? 1.364 -8.849 0.967 1.00 98.62 87 LEU A C 1
ATOM 668 O O . LEU A 1 87 ? 1.772 -9.374 2.001 1.00 98.62 87 LEU A O 1
ATOM 672 N N . TYR A 1 88 ? 0.187 -9.158 0.433 1.00 98.75 88 TYR A N 1
ATOM 673 C CA . TYR A 1 88 ? -0.705 -10.181 0.974 1.00 98.75 88 TYR A CA 1
ATOM 674 C C . TYR A 1 88 ? -0.465 -11.530 0.302 1.00 98.75 88 TYR A C 1
ATOM 676 O O . TYR A 1 88 ? -0.512 -11.638 -0.925 1.00 98.75 88 TYR A O 1
ATOM 684 N N . ARG A 1 89 ? -0.261 -12.576 1.101 1.00 98.19 89 ARG A N 1
ATOM 685 C CA . ARG A 1 89 ? -0.084 -13.950 0.639 1.00 98.19 89 ARG A CA 1
ATOM 686 C C . ARG A 1 89 ? -1.432 -14.661 0.539 1.00 98.19 89 ARG A C 1
ATOM 688 O O . ARG A 1 89 ? -2.050 -14.936 1.558 1.00 98.19 89 ARG A O 1
ATOM 695 N N . GLN A 1 90 ? -1.847 -15.056 -0.662 1.00 97.69 90 GLN A N 1
ATOM 696 C CA . GLN A 1 90 ? -3.053 -15.866 -0.873 1.00 97.69 90 GLN A CA 1
ATOM 697 C C . GLN A 1 90 ? -2.667 -17.182 -1.547 1.00 97.69 90 GLN A C 1
ATOM 699 O O . GLN A 1 90 ? -2.239 -17.164 -2.689 1.00 97.69 90 GLN A O 1
ATOM 704 N N . ARG A 1 91 ? -2.788 -18.323 -0.864 1.00 96.38 91 ARG A N 1
ATOM 705 C CA . ARG A 1 91 ? -2.416 -19.674 -1.337 1.00 96.38 91 ARG A CA 1
ATOM 706 C C . ARG A 1 91 ? -1.068 -19.786 -2.010 1.00 96.38 91 ARG A C 1
ATOM 708 O O . ARG A 1 91 ? -0.155 -20.058 -1.272 1.00 96.38 91 ARG A O 1
ATOM 715 N N . ASP A 1 92 ? -0.930 -19.554 -3.325 1.00 96.75 92 ASP A N 1
ATOM 716 C CA . ASP A 1 92 ? 0.321 -19.473 -4.126 1.00 96.75 92 ASP A CA 1
ATOM 717 C C . ASP A 1 92 ? 0.469 -18.141 -4.895 1.00 96.75 92 ASP A C 1
ATOM 719 O O . ASP A 1 92 ? 1.460 -17.890 -5.574 1.00 96.75 92 ASP A O 1
ATOM 723 N N . SER A 1 93 ? -0.482 -17.232 -4.728 1.00 97.50 93 SER A N 1
ATOM 724 C CA . SER A 1 93 ? -0.516 -15.879 -5.270 1.00 97.50 93 SER A CA 1
ATOM 725 C C . SER A 1 93 ? -0.124 -14.821 -4.232 1.00 97.50 93 SER A C 1
ATOM 727 O O . SER A 1 93 ? -0.053 -15.075 -3.023 1.00 97.50 93 SER A O 1
ATOM 729 N N . PHE A 1 94 ? 0.139 -13.614 -4.734 1.00 98.56 94 PHE A N 1
ATOM 730 C CA . PHE A 1 94 ? 0.473 -12.439 -3.936 1.00 98.56 94 PHE A CA 1
ATOM 731 C C . PHE A 1 94 ? -0.321 -11.233 -4.434 1.00 98.56 94 PHE A C 1
ATOM 733 O O . PHE A 1 94 ? -0.428 -11.040 -5.645 1.00 98.56 94 PHE A O 1
ATOM 740 N N . PHE A 1 95 ? -0.860 -10.426 -3.526 1.00 98.75 95 PHE A N 1
ATOM 741 C CA . PHE A 1 95 ? -1.510 -9.154 -3.852 1.00 98.75 95 PHE A CA 1
ATOM 742 C C . PHE A 1 95 ? -0.669 -8.011 -3.298 1.00 98.75 95 PHE A C 1
ATOM 744 O O . PHE A 1 95 ? -0.200 -8.096 -2.164 1.00 98.75 95 PHE A O 1
ATOM 751 N N . LEU A 1 96 ? -0.467 -6.971 -4.099 1.00 98.81 96 LEU A N 1
ATOM 752 C CA . LEU A 1 96 ? 0.392 -5.842 -3.760 1.00 98.81 96 LEU A CA 1
ATOM 753 C C . LEU A 1 96 ? -0.466 -4.592 -3.566 1.00 98.81 96 LEU A C 1
ATOM 755 O O . LEU A 1 96 ? -1.216 -4.229 -4.465 1.00 98.81 96 LEU A O 1
ATOM 759 N N . PHE A 1 97 ? -0.365 -3.949 -2.410 1.00 98.88 97 PHE A N 1
ATOM 760 C CA . PHE A 1 97 ? -1.102 -2.729 -2.076 1.00 98.88 97 PHE A CA 1
ATOM 761 C C . PHE A 1 97 ? -0.127 -1.556 -2.022 1.00 98.88 97 PHE A C 1
ATOM 763 O O . PHE A 1 97 ? 0.962 -1.740 -1.484 1.00 98.88 97 PHE A O 1
ATOM 770 N N . ASP A 1 98 ? -0.511 -0.413 -2.599 1.00 98.50 98 ASP A N 1
ATOM 771 C CA . ASP A 1 98 ? 0.211 0.872 -2.600 1.00 98.50 98 ASP A CA 1
ATOM 772 C C . ASP A 1 98 ? 1.740 0.745 -2.732 1.00 98.50 98 ASP A C 1
ATOM 774 O O . ASP A 1 98 ? 2.492 1.153 -1.843 1.00 98.50 98 ASP A O 1
ATOM 778 N N . PRO A 1 99 ? 2.245 0.112 -3.809 1.00 97.06 99 PRO A N 1
ATOM 779 C CA . PRO A 1 99 ? 3.670 -0.121 -3.940 1.00 97.06 99 PRO A CA 1
ATOM 780 C C . PRO A 1 99 ? 4.437 1.185 -4.154 1.00 97.06 99 PRO A C 1
ATOM 782 O O . PRO A 1 99 ? 4.330 1.818 -5.203 1.00 97.06 99 PRO A O 1
ATOM 785 N N . TRP A 1 100 ? 5.302 1.501 -3.193 1.00 94.94 100 TRP A N 1
ATOM 786 C CA . TRP A 1 100 ? 6.300 2.561 -3.287 1.00 94.94 100 TRP A CA 1
ATOM 787 C C . TRP A 1 100 ? 7.688 1.956 -3.062 1.00 94.94 100 TRP A C 1
ATOM 789 O O . TRP A 1 100 ? 8.128 1.728 -1.935 1.00 94.94 100 TRP A O 1
ATOM 799 N N . LEU A 1 101 ? 8.359 1.579 -4.145 1.00 93.12 101 LEU A N 1
ATOM 800 C CA . LEU A 1 101 ? 9.659 0.915 -4.115 1.00 93.12 101 LEU A CA 1
ATOM 801 C C . LEU A 1 101 ? 10.750 1.885 -4.543 1.00 93.12 101 LEU A C 1
ATOM 803 O O . LEU A 1 101 ? 10.512 2.860 -5.252 1.00 93.12 101 LEU A O 1
ATOM 807 N N . MET A 1 102 ? 11.982 1.584 -4.150 1.00 88.06 102 MET A N 1
ATOM 808 C CA . MET A 1 102 ? 13.115 2.442 -4.463 1.00 88.06 102 MET A CA 1
ATOM 809 C C . MET A 1 102 ? 14.279 1.609 -4.997 1.00 88.06 102 MET A C 1
ATOM 811 O O . MET A 1 102 ? 14.554 0.553 -4.426 1.00 88.06 102 MET A O 1
ATOM 815 N N . PRO A 1 103 ? 14.985 2.043 -6.055 1.00 86.88 103 PRO A N 1
ATOM 816 C CA . PRO A 1 103 ? 16.234 1.410 -6.459 1.00 86.88 103 PRO A CA 1
ATOM 817 C C . PRO A 1 103 ? 17.292 1.520 -5.356 1.00 86.88 103 PRO A C 1
ATOM 819 O O . PRO A 1 103 ? 17.293 2.475 -4.574 1.00 86.88 103 PRO A O 1
ATOM 822 N N . TRP A 1 104 ? 18.219 0.562 -5.311 1.00 88.69 104 TRP A N 1
ATOM 823 C CA . TRP A 1 104 ? 19.302 0.583 -4.327 1.00 88.69 104 TRP A CA 1
ATOM 824 C C . TRP A 1 104 ? 20.132 1.855 -4.470 1.00 88.69 104 TRP A C 1
ATOM 826 O O . TRP A 1 104 ? 20.475 2.259 -5.580 1.00 88.69 104 TRP A O 1
ATOM 836 N N . PHE A 1 105 ? 20.484 2.456 -3.335 1.00 80.81 105 PHE A N 1
ATOM 837 C CA . PHE A 1 105 ? 21.364 3.624 -3.268 1.00 80.81 105 PHE A CA 1
ATOM 838 C C . PHE A 1 105 ? 20.867 4.888 -3.971 1.00 80.81 105 PHE A C 1
ATOM 840 O O . PHE A 1 105 ? 21.644 5.825 -4.130 1.00 80.81 105 PHE A O 1
ATOM 847 N N . ALA A 1 106 ? 19.582 4.952 -4.336 1.00 81.88 106 ALA A N 1
ATOM 848 C CA . ALA A 1 106 ? 18.987 6.177 -4.861 1.00 81.88 106 ALA A CA 1
ATOM 849 C C . ALA A 1 106 ? 18.967 7.291 -3.798 1.00 81.88 106 ALA A C 1
ATOM 851 O O . ALA A 1 106 ? 19.427 8.392 -4.063 1.00 81.88 106 ALA A O 1
ATOM 852 N N . GLU A 1 107 ? 18.493 6.979 -2.584 1.00 82.38 107 GLU A N 1
ATOM 853 C CA . GLU A 1 107 ? 18.309 7.962 -1.496 1.00 82.38 107 GLU A CA 1
ATOM 854 C C . GLU A 1 107 ? 18.813 7.468 -0.122 1.00 82.38 107 GLU A C 1
ATOM 856 O O . GLU A 1 107 ? 18.646 8.126 0.911 1.00 82.38 107 GLU A O 1
ATOM 861 N N . SER A 1 108 ? 19.392 6.265 -0.059 1.00 83.31 108 SER A N 1
ATOM 862 C CA . SER A 1 108 ? 19.880 5.674 1.192 1.00 83.31 108 SER A CA 1
ATOM 863 C C . SER A 1 108 ? 21.061 4.746 0.965 1.00 83.31 108 SER A C 1
ATOM 865 O O . SER A 1 108 ? 21.134 4.070 -0.051 1.00 83.31 108 SER A O 1
ATOM 867 N N . ALA A 1 109 ? 21.966 4.657 1.938 1.00 82.88 109 ALA A N 1
ATOM 868 C CA . ALA A 1 109 ? 23.144 3.791 1.875 1.00 82.88 109 ALA A CA 1
ATOM 869 C C . ALA A 1 109 ? 22.845 2.301 2.140 1.00 82.88 109 ALA A C 1
ATOM 871 O O . ALA A 1 109 ? 23.774 1.494 2.162 1.00 82.88 109 ALA A O 1
ATOM 872 N N . VAL A 1 110 ? 21.580 1.926 2.359 1.00 86.62 110 VAL A N 1
ATOM 873 C CA . VAL A 1 110 ? 21.171 0.532 2.575 1.00 86.62 110 VAL A CA 1
ATOM 874 C C . VAL A 1 110 ? 20.399 -0.021 1.368 1.00 86.62 110 VAL A C 1
ATOM 876 O O . VAL A 1 110 ? 19.634 0.719 0.743 1.00 86.62 110 VAL A O 1
ATOM 879 N N . PRO A 1 111 ? 20.583 -1.310 1.024 1.00 90.19 111 PRO A N 1
ATOM 880 C CA . PRO A 1 111 ? 19.776 -1.991 0.014 1.00 90.19 111 PRO A CA 1
ATOM 881 C C . PRO A 1 111 ? 18.273 -1.929 0.315 1.00 90.19 111 PRO A C 1
ATOM 883 O O . PRO A 1 111 ? 17.855 -2.084 1.459 1.00 90.19 111 PRO A O 1
ATOM 886 N N . SER A 1 112 ? 17.462 -1.743 -0.724 1.00 92.00 112 SER A N 1
ATOM 887 C CA . SER A 1 112 ? 16.001 -1.615 -0.657 1.00 92.00 112 SER A CA 1
ATOM 888 C C . SER A 1 112 ? 15.291 -2.748 -1.390 1.00 92.00 112 SER A C 1
ATOM 890 O O . SER A 1 112 ? 15.850 -3.386 -2.281 1.00 92.00 112 SER A O 1
ATOM 892 N N . LEU A 1 113 ? 14.020 -2.997 -1.080 1.00 93.06 113 LEU A N 1
ATOM 893 C CA . LEU A 1 113 ? 13.207 -3.839 -1.957 1.00 93.06 113 LEU A CA 1
ATOM 894 C C . LEU A 1 113 ? 13.019 -3.162 -3.324 1.00 93.06 113 LEU A C 1
ATOM 896 O O . LEU A 1 113 ? 12.754 -1.963 -3.412 1.00 93.06 113 LEU A O 1
ATOM 900 N N . TRP A 1 114 ? 13.113 -3.961 -4.387 1.00 93.44 114 TRP A N 1
ATOM 901 C CA . TRP A 1 114 ? 12.829 -3.558 -5.764 1.00 93.44 114 TRP A CA 1
ATOM 902 C C . TRP A 1 114 ? 11.947 -4.600 -6.452 1.00 93.44 114 TRP A C 1
ATOM 904 O O . TRP A 1 114 ? 11.833 -5.722 -5.961 1.00 93.44 114 TRP A O 1
ATOM 914 N N . GLY A 1 115 ? 11.330 -4.254 -7.587 1.00 92.31 115 GLY A N 1
ATOM 915 C CA . GLY A 1 115 ? 10.362 -5.120 -8.274 1.00 92.31 115 GLY A CA 1
ATOM 916 C C . GLY A 1 115 ? 10.886 -6.533 -8.560 1.00 92.31 115 GLY A C 1
ATOM 917 O O . GLY A 1 115 ? 10.173 -7.503 -8.329 1.00 92.31 115 GLY A O 1
ATOM 918 N N . SER A 1 116 ? 12.157 -6.663 -8.950 1.00 92.12 116 SER A N 1
ATOM 919 C CA . SER A 1 116 ? 12.815 -7.954 -9.211 1.00 92.12 116 SER A CA 1
ATOM 920 C C . SER A 1 116 ? 13.105 -8.791 -7.956 1.00 92.12 116 SER A C 1
ATOM 922 O O . SER A 1 116 ? 13.469 -9.958 -8.062 1.00 92.12 116 SER A O 1
ATOM 924 N N . LEU A 1 117 ? 12.985 -8.203 -6.762 1.00 95.25 117 LEU A N 1
ATOM 925 C CA . LEU A 1 117 ? 13.145 -8.880 -5.470 1.00 95.25 117 LEU A CA 1
ATOM 926 C C . LEU A 1 117 ? 11.794 -9.257 -4.844 1.00 95.25 117 LEU A C 1
ATOM 928 O O . LEU A 1 117 ? 11.758 -9.831 -3.756 1.00 95.25 117 LEU A O 1
ATOM 932 N N . LEU A 1 118 ? 10.685 -8.957 -5.520 1.00 96.25 118 LEU A N 1
ATOM 933 C CA . LEU A 1 118 ? 9.336 -9.316 -5.099 1.00 96.25 118 LEU A CA 1
ATOM 934 C C . LEU A 1 118 ? 8.792 -10.457 -5.966 1.00 96.25 118 LEU A C 1
ATOM 936 O O . LEU A 1 118 ? 9.157 -10.589 -7.135 1.00 96.25 118 LEU A O 1
ATOM 940 N N . PRO A 1 119 ? 7.892 -11.298 -5.433 1.00 96.19 119 PRO A N 1
ATOM 941 C CA . PRO A 1 119 ? 7.186 -12.244 -6.271 1.00 96.19 119 PRO A CA 1
ATOM 942 C C . PRO A 1 119 ? 6.225 -11.468 -7.174 1.00 96.19 119 PRO A C 1
ATOM 944 O O . PRO A 1 119 ? 5.557 -10.531 -6.734 1.00 96.19 119 PRO A O 1
ATOM 947 N N . ARG A 1 120 ? 6.104 -11.906 -8.429 1.00 96.19 120 ARG A N 1
ATOM 948 C CA . ARG A 1 120 ? 5.123 -11.356 -9.369 1.00 96.19 120 ARG A CA 1
ATOM 949 C C . ARG A 1 120 ? 3.719 -11.318 -8.733 1.00 96.19 120 ARG A C 1
ATOM 951 O O . ARG A 1 120 ? 3.221 -12.385 -8.344 1.00 96.19 120 ARG A O 1
ATOM 958 N N . PRO A 1 121 ? 3.077 -10.139 -8.624 1.00 97.50 121 PRO A N 1
ATOM 959 C CA . PRO A 1 121 ? 1.749 -10.030 -8.039 1.00 97.50 121 PRO A CA 1
ATOM 960 C C . PRO A 1 121 ? 0.681 -10.573 -8.993 1.00 97.50 121 PRO A C 1
ATOM 962 O O . PRO A 1 121 ? 0.817 -10.510 -10.213 1.00 97.50 121 PRO A O 1
ATOM 965 N N . ALA A 1 122 ? -0.405 -11.091 -8.425 1.00 98.06 122 ALA A N 1
ATOM 966 C CA . ALA A 1 122 ? -1.616 -11.459 -9.154 1.00 98.06 122 ALA A CA 1
ATOM 967 C C . ALA A 1 122 ? -2.551 -10.257 -9.370 1.00 98.06 122 ALA A C 1
ATOM 969 O O . ALA A 1 122 ? -3.341 -10.263 -10.309 1.00 98.06 122 ALA A O 1
ATOM 970 N N . ALA A 1 123 ? -2.460 -9.243 -8.505 1.00 98.62 123 ALA A N 1
ATOM 971 C CA . ALA A 1 123 ? -3.160 -7.969 -8.618 1.00 98.62 123 ALA A CA 1
ATOM 972 C C . ALA A 1 123 ? -2.418 -6.887 -7.821 1.00 98.62 123 ALA A C 1
ATOM 974 O O . ALA A 1 123 ? -1.772 -7.188 -6.810 1.00 98.62 123 ALA A O 1
ATOM 975 N N . ILE A 1 124 ? -2.530 -5.644 -8.284 1.00 98.88 124 ILE A N 1
ATOM 976 C CA . ILE A 1 124 ? -2.039 -4.442 -7.603 1.00 98.88 124 ILE A CA 1
ATOM 977 C C . ILE A 1 124 ? -3.254 -3.616 -7.177 1.00 98.88 124 ILE A C 1
ATOM 979 O O . ILE A 1 124 ? -4.184 -3.469 -7.962 1.00 98.88 124 ILE A O 1
ATOM 983 N N . PHE A 1 125 ? -3.254 -3.070 -5.968 1.00 98.88 125 PHE A N 1
ATOM 984 C CA . PHE A 1 125 ? -4.332 -2.253 -5.418 1.00 98.88 125 PHE A CA 1
ATOM 985 C C . PHE A 1 125 ? -3.776 -0.885 -5.039 1.00 98.88 125 PHE A C 1
ATOM 987 O O . PHE A 1 125 ? -2.826 -0.817 -4.266 1.00 98.88 125 PHE A O 1
ATOM 994 N N . LEU A 1 126 ? -4.367 0.178 -5.580 1.00 98.88 126 LEU A N 1
ATOM 995 C CA . LEU A 1 126 ? -4.025 1.564 -5.258 1.00 98.88 126 LEU A CA 1
ATOM 996 C C . LEU A 1 126 ? -5.173 2.186 -4.464 1.00 98.88 126 LEU A C 1
ATOM 998 O O . LEU A 1 126 ? -6.334 2.062 -4.872 1.00 98.88 126 LEU A O 1
ATOM 1002 N N . THR A 1 127 ? -4.880 2.797 -3.320 1.00 98.62 127 THR A N 1
ATOM 1003 C CA . THR A 1 127 ? -5.897 3.344 -2.408 1.00 98.62 127 THR A CA 1
ATOM 1004 C C . THR A 1 127 ? -6.363 4.733 -2.811 1.00 98.62 127 THR A C 1
ATOM 1006 O O . THR A 1 127 ? -7.567 4.954 -2.961 1.00 98.62 127 THR A O 1
ATOM 1009 N N . HIS A 1 128 ? -5.437 5.664 -3.015 1.00 97.50 128 HIS A N 1
ATOM 1010 C CA . HIS A 1 128 ? -5.744 7.058 -3.315 1.00 97.50 128 HIS A CA 1
ATOM 1011 C C . HIS A 1 128 ? -4.629 7.735 -4.113 1.00 97.50 128 HIS A C 1
ATOM 1013 O O . HIS A 1 128 ? -3.688 7.078 -4.528 1.00 97.50 128 HIS A O 1
ATOM 1019 N N . ASP A 1 129 ? -4.817 8.998 -4.478 1.00 95.25 129 ASP A N 1
ATOM 1020 C CA . ASP A 1 129 ? -4.096 9.694 -5.549 1.00 95.25 129 ASP A CA 1
ATOM 1021 C C . ASP A 1 129 ? -2.776 10.356 -5.131 1.00 95.25 129 ASP A C 1
ATOM 1023 O O . ASP A 1 129 ? -2.111 10.957 -5.976 1.00 95.25 129 ASP A O 1
ATOM 1027 N N . HIS A 1 130 ? -2.378 10.238 -3.864 1.00 94.25 130 HIS A N 1
ATOM 1028 C CA . HIS A 1 130 ? -1.125 10.813 -3.382 1.00 94.25 130 HIS A CA 1
ATOM 1029 C C . HIS A 1 130 ? 0.105 10.058 -3.907 1.00 94.25 130 HIS A C 1
ATOM 1031 O O . HIS A 1 130 ? 0.059 8.870 -4.246 1.00 94.25 130 HIS A O 1
ATOM 1037 N N . ASP A 1 131 ? 1.216 10.780 -4.028 1.00 91.62 131 ASP A N 1
ATOM 1038 C CA . ASP A 1 131 ? 2.437 10.342 -4.712 1.00 91.62 131 ASP A CA 1
ATOM 1039 C C . ASP A 1 131 ? 3.201 9.239 -3.964 1.00 91.62 131 ASP A C 1
ATOM 1041 O O . ASP A 1 131 ? 3.965 8.476 -4.563 1.00 91.62 131 ASP A O 1
ATOM 1045 N N . ASP A 1 132 ? 2.968 9.118 -2.663 1.00 92.62 132 ASP A N 1
ATOM 1046 C CA . ASP A 1 132 ? 3.463 8.059 -1.794 1.00 92.62 132 ASP A CA 1
ATOM 1047 C C . ASP A 1 132 ? 2.618 6.769 -1.837 1.00 92.62 132 ASP A C 1
ATOM 1049 O O . ASP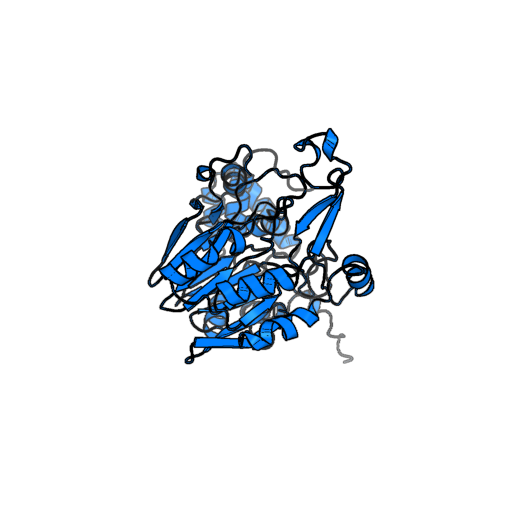 A 1 132 ? 3.052 5.745 -1.307 1.00 92.62 132 ASP A O 1
ATOM 1053 N N . HIS A 1 133 ? 1.488 6.775 -2.558 1.00 96.44 133 HIS A N 1
ATOM 1054 C CA . HIS A 1 133 ? 0.629 5.603 -2.813 1.00 96.44 133 HIS A CA 1
ATOM 1055 C C . HIS A 1 133 ? 0.548 5.242 -4.303 1.00 96.44 133 HIS A C 1
ATOM 1057 O O . HIS A 1 133 ? 0.415 4.069 -4.665 1.00 96.44 133 HIS A O 1
ATOM 1063 N N . VAL A 1 134 ? 0.665 6.239 -5.185 1.00 97.00 134 VAL A N 1
ATOM 1064 C CA . VAL A 1 134 ? 0.659 6.099 -6.646 1.00 97.00 134 VAL A CA 1
ATOM 1065 C C . VAL A 1 134 ? 1.974 6.634 -7.182 1.00 97.00 134 VAL A C 1
ATOM 1067 O O . VAL A 1 134 ? 2.057 7.761 -7.658 1.00 97.00 134 VAL A O 1
ATOM 1070 N N . ASP A 1 135 ? 3.012 5.804 -7.131 1.00 94.75 135 ASP A N 1
ATOM 1071 C CA . ASP A 1 135 ? 4.341 6.181 -7.603 1.00 94.75 135 ASP A CA 1
ATOM 1072 C C . ASP A 1 135 ? 4.584 5.713 -9.045 1.00 94.75 135 ASP A C 1
ATOM 1074 O O . ASP A 1 135 ? 4.809 4.518 -9.284 1.00 94.75 135 ASP A O 1
ATOM 1078 N N . PRO A 1 136 ? 4.610 6.621 -10.042 1.00 93.69 136 PRO A N 1
ATOM 1079 C CA . PRO A 1 136 ? 4.839 6.234 -11.428 1.00 93.69 136 PRO A CA 1
ATOM 1080 C C . PRO A 1 136 ? 6.199 5.566 -11.632 1.00 93.69 136 PRO A C 1
ATOM 1082 O O . PRO A 1 136 ? 6.323 4.733 -12.524 1.00 93.69 136 PRO A O 1
ATOM 1085 N N . ARG A 1 137 ? 7.214 5.880 -10.810 1.00 91.81 137 ARG A N 1
ATOM 1086 C CA . ARG A 1 137 ? 8.555 5.278 -10.915 1.00 91.81 137 ARG A CA 1
ATOM 1087 C C . ARG A 1 137 ? 8.506 3.779 -10.611 1.00 91.81 137 ARG A C 1
ATOM 1089 O O . ARG A 1 137 ? 9.048 2.985 -11.381 1.00 91.81 137 ARG A O 1
ATOM 1096 N N . THR A 1 138 ? 7.813 3.391 -9.545 1.00 95.31 138 THR A N 1
ATOM 1097 C CA . THR A 1 138 ? 7.560 1.997 -9.167 1.00 95.31 138 THR A CA 1
ATOM 1098 C C . THR A 1 138 ? 6.665 1.316 -10.192 1.00 95.31 138 THR A C 1
ATOM 1100 O O . THR A 1 138 ? 7.038 0.286 -10.754 1.00 95.31 138 THR A O 1
ATOM 1103 N N . LEU A 1 139 ? 5.513 1.916 -10.504 1.00 96.69 139 LEU A N 1
ATOM 1104 C CA . LEU A 1 139 ? 4.531 1.355 -11.435 1.00 96.69 139 LEU A CA 1
ATOM 1105 C C . LEU A 1 139 ? 5.115 1.131 -12.845 1.00 96.69 139 LEU A C 1
ATOM 1107 O O . LEU A 1 139 ? 4.792 0.137 -13.503 1.00 96.69 139 LEU A O 1
ATOM 1111 N N . LEU A 1 140 ? 6.042 1.986 -13.290 1.00 93.81 140 LEU A N 1
ATOM 1112 C CA . LEU A 1 140 ? 6.769 1.832 -14.555 1.00 93.81 140 LEU A CA 1
ATOM 1113 C C . LEU A 1 140 ? 7.576 0.525 -14.628 1.00 93.81 140 LEU A C 1
ATOM 1115 O O . LEU A 1 140 ? 7.765 0.006 -15.727 1.00 93.81 140 LEU A O 1
ATOM 1119 N N . HIS A 1 141 ? 7.981 -0.054 -13.498 1.00 93.50 141 HIS A N 1
ATOM 1120 C CA . HIS A 1 141 ? 8.787 -1.279 -13.440 1.00 93.50 141 HIS A CA 1
ATOM 1121 C C . HIS A 1 141 ? 7.986 -2.541 -13.099 1.00 93.50 141 HIS A C 1
ATOM 1123 O O . HIS A 1 141 ? 8.528 -3.639 -13.173 1.00 93.50 141 HIS A O 1
ATOM 1129 N N . LEU A 1 142 ? 6.699 -2.424 -12.762 1.00 96.12 142 LEU A N 1
ATOM 1130 C CA . LEU A 1 142 ? 5.860 -3.595 -12.490 1.00 96.12 142 LEU A CA 1
ATOM 1131 C C . LEU A 1 142 ? 5.359 -4.253 -13.788 1.00 96.12 142 LEU A C 1
ATOM 1133 O O . LEU A 1 142 ? 5.253 -3.574 -14.813 1.00 96.12 142 LEU A O 1
ATOM 1137 N N . PRO A 1 143 ? 5.014 -5.551 -13.798 1.00 95.00 143 PRO A N 1
ATOM 1138 C CA . PRO A 1 143 ? 4.543 -6.199 -15.019 1.00 95.00 143 PRO A CA 1
ATOM 1139 C C . PRO A 1 143 ? 3.192 -5.627 -15.486 1.00 95.00 143 PRO A C 1
ATOM 1141 O O . PRO A 1 143 ? 2.299 -5.351 -14.687 1.00 95.00 143 PRO A O 1
ATOM 1144 N N . LYS A 1 144 ? 3.046 -5.399 -16.797 1.00 95.38 144 LYS A N 1
ATOM 1145 C CA . LYS A 1 144 ? 1.959 -4.576 -17.379 1.00 95.38 144 LYS A CA 1
ATOM 1146 C C . LYS A 1 144 ? 0.676 -5.325 -17.742 1.00 95.38 144 LYS A C 1
ATOM 1148 O O . LYS A 1 144 ? -0.335 -4.725 -18.118 1.00 95.38 144 LYS A O 1
ATOM 1153 N N . ASP A 1 145 ? 0.726 -6.641 -17.652 1.00 94.31 145 ASP A N 1
ATOM 1154 C CA . ASP A 1 145 ? -0.389 -7.566 -17.829 1.00 94.31 145 ASP A CA 1
ATOM 1155 C C . ASP A 1 145 ? -1.091 -7.908 -16.506 1.00 94.31 145 ASP A C 1
ATOM 1157 O O . ASP A 1 145 ? -2.115 -8.585 -16.526 1.00 94.31 145 ASP A O 1
ATOM 1161 N N . VAL A 1 146 ? -0.580 -7.427 -15.369 1.00 96.38 146 VAL A N 1
ATOM 1162 C CA . VAL A 1 146 ? -1.209 -7.613 -14.055 1.00 96.38 146 VAL A CA 1
ATOM 1163 C C . VAL A 1 146 ? -2.381 -6.634 -13.910 1.00 96.38 146 VAL A C 1
ATOM 1165 O O . VAL A 1 146 ? -2.228 -5.461 -14.267 1.00 96.38 146 VAL A O 1
ATOM 1168 N N . PRO A 1 147 ? -3.546 -7.061 -13.388 1.00 98.31 147 PRO A N 1
ATOM 1169 C CA . PRO A 1 147 ? -4.641 -6.144 -13.106 1.00 98.31 147 PRO A CA 1
ATOM 1170 C C . PRO A 1 147 ? -4.261 -5.134 -12.016 1.00 98.31 147 PRO A C 1
ATOM 1172 O O . PRO A 1 147 ? -3.757 -5.509 -10.954 1.00 98.31 147 PRO A O 1
ATOM 1175 N N . VAL A 1 148 ? -4.558 -3.860 -12.272 1.00 98.81 148 VAL A N 1
ATOM 1176 C CA . VAL A 1 148 ? -4.422 -2.759 -11.310 1.00 98.81 148 VAL A CA 1
ATOM 1177 C C . VAL A 1 148 ? -5.810 -2.291 -10.896 1.00 98.81 148 VAL A C 1
ATOM 1179 O O . VAL A 1 148 ? -6.606 -1.852 -11.726 1.00 98.81 148 VAL A O 1
ATOM 1182 N N . VAL A 1 149 ? -6.106 -2.406 -9.611 1.00 98.88 149 VAL A N 1
ATOM 1183 C CA . VAL A 1 149 ? -7.372 -2.044 -8.987 1.00 98.88 149 VAL A CA 1
ATOM 1184 C C . VAL A 1 149 ? -7.261 -0.643 -8.394 1.00 98.88 149 VAL A C 1
ATOM 1186 O O . VAL A 1 149 ? -6.327 -0.362 -7.645 1.00 98.88 149 VAL A O 1
ATOM 1189 N N . VAL A 1 150 ? -8.207 0.234 -8.732 1.00 98.75 150 VAL A N 1
ATOM 1190 C CA . VAL A 1 150 ? -8.174 1.666 -8.388 1.00 98.75 150 VAL A CA 1
ATOM 1191 C C . VAL A 1 150 ? -9.547 2.185 -7.936 1.00 98.75 150 VAL A C 1
ATOM 1193 O O . VAL A 1 150 ? -10.570 1.544 -8.217 1.00 98.75 150 VAL A O 1
ATOM 1196 N N . PRO A 1 151 ? -9.614 3.358 -7.279 1.00 98.50 151 PRO A N 1
ATOM 1197 C CA . PRO A 1 151 ? -10.872 4.043 -6.996 1.00 98.50 151 PRO A CA 1
ATOM 1198 C C . PRO A 1 151 ? -11.703 4.308 -8.251 1.00 98.50 151 PRO A C 1
ATOM 1200 O O . PRO A 1 151 ? -11.180 4.668 -9.306 1.00 98.50 151 PRO A O 1
ATOM 1203 N N . SER A 1 152 ? -13.022 4.135 -8.142 1.00 97.31 152 SER A N 1
ATOM 1204 C CA . SER A 1 152 ? -13.921 4.311 -9.282 1.00 97.31 152 SER A CA 1
ATOM 1205 C C . SER A 1 152 ? -14.522 5.702 -9.384 1.00 97.31 152 SER A C 1
ATOM 1207 O O . SER A 1 152 ? -15.098 6.244 -8.437 1.00 97.31 152 SER A O 1
ATOM 1209 N N . ARG A 1 153 ? -14.576 6.198 -10.621 1.00 93.62 153 ARG A N 1
ATOM 1210 C CA . ARG A 1 153 ? -15.362 7.380 -11.003 1.00 93.62 153 ARG A CA 1
ATOM 1211 C C . ARG A 1 153 ? -16.873 7.178 -10.822 1.00 93.62 153 ARG A C 1
ATOM 1213 O O . ARG A 1 153 ? -17.624 8.148 -10.733 1.00 93.62 153 ARG A O 1
ATOM 1220 N N . LYS A 1 154 ? -17.345 5.930 -10.691 1.00 93.75 154 LYS A N 1
ATOM 1221 C CA . LYS A 1 154 ? -18.752 5.607 -10.388 1.00 93.75 154 LYS A CA 1
ATOM 1222 C C . LYS A 1 154 ? -19.208 6.081 -9.004 1.00 93.75 154 LYS A C 1
ATOM 1224 O O . LYS A 1 154 ? -20.413 6.130 -8.781 1.00 93.75 154 LYS A O 1
ATOM 1229 N N . ASN A 1 155 ? -18.291 6.496 -8.127 1.00 91.56 155 ASN A N 1
ATOM 1230 C CA . ASN A 1 155 ? -18.618 7.164 -6.863 1.00 91.56 155 ASN A CA 1
ATOM 1231 C C . ASN A 1 155 ? -19.187 8.595 -7.059 1.00 91.56 155 ASN A C 1
ATOM 1233 O O . ASN A 1 155 ? -19.590 9.223 -6.085 1.00 91.56 155 ASN A O 1
ATOM 1237 N N . ARG A 1 156 ? -19.266 9.100 -8.308 1.00 87.88 156 ARG A N 1
ATOM 1238 C CA . ARG A 1 156 ? -19.977 10.335 -8.722 1.00 87.88 156 ARG A CA 1
ATOM 1239 C C . ARG A 1 156 ? -19.557 11.608 -7.975 1.00 87.88 156 ARG A C 1
ATOM 1241 O O . ARG A 1 156 ? -20.395 12.437 -7.626 1.00 87.88 156 ARG A O 1
ATOM 1248 N N . ARG A 1 157 ? -18.255 11.777 -7.762 1.00 92.38 157 ARG A N 1
ATOM 1249 C CA . ARG A 1 157 ? -17.673 13.022 -7.241 1.00 92.38 157 ARG A CA 1
ATOM 1250 C C . ARG A 1 157 ? -17.400 14.008 -8.374 1.00 92.38 157 ARG A C 1
ATOM 1252 O O . ARG A 1 157 ? -17.262 13.601 -9.527 1.00 92.38 157 ARG A O 1
ATOM 1259 N N . ALA A 1 158 ? -17.366 15.299 -8.046 1.00 91.00 158 ALA A N 1
ATOM 1260 C CA . ALA A 1 158 ? -17.177 16.365 -9.032 1.00 91.00 158 ALA A CA 1
ATOM 1261 C C . ALA A 1 158 ? -15.787 16.308 -9.682 1.00 91.00 158 ALA A C 1
ATOM 1263 O O . ALA A 1 158 ? -15.648 16.549 -10.879 1.00 91.00 158 ALA A O 1
ATOM 1264 N N . LEU A 1 159 ? -14.781 15.957 -8.883 1.00 92.56 159 LEU A N 1
ATOM 1265 C CA . LEU A 1 159 ? -13.395 15.797 -9.291 1.00 92.56 159 LEU A CA 1
ATOM 1266 C C . LEU A 1 159 ? -12.949 14.361 -9.028 1.00 92.56 159 LEU A C 1
ATOM 1268 O O . LEU A 1 159 ? -13.466 13.687 -8.138 1.00 92.56 159 LEU A O 1
ATOM 1272 N N . TYR A 1 160 ? -12.009 13.884 -9.833 1.00 93.25 160 TYR A N 1
ATOM 1273 C CA . TYR A 1 160 ? -11.419 12.561 -9.698 1.00 93.25 160 TYR A CA 1
ATOM 1274 C C . TYR A 1 160 ? -10.021 12.555 -10.303 1.00 93.25 160 TYR A C 1
ATOM 1276 O O . TYR A 1 160 ? -9.737 13.297 -11.243 1.00 93.25 160 TYR A O 1
ATOM 1284 N N . PHE A 1 161 ? -9.169 11.680 -9.782 1.00 94.50 161 PHE A N 1
ATOM 1285 C CA . PHE A 1 161 ? -7.869 11.418 -10.373 1.00 94.50 161 PHE A CA 1
ATOM 1286 C C . PHE A 1 161 ? -8.038 10.479 -11.572 1.00 94.50 161 PHE A C 1
ATOM 1288 O O . PHE A 1 161 ? -8.709 9.446 -11.469 1.00 94.50 161 PHE A O 1
ATOM 1295 N N . ASP A 1 162 ? -7.471 10.826 -12.729 1.00 95.06 162 ASP A N 1
ATOM 1296 C CA . ASP A 1 162 ? -7.601 10.008 -13.939 1.00 95.06 162 ASP A CA 1
ATOM 1297 C C . ASP A 1 162 ? -6.590 8.851 -13.949 1.00 95.06 162 ASP A C 1
ATOM 1299 O O . ASP A 1 162 ? -5.637 8.811 -14.733 1.00 95.06 162 ASP A O 1
ATOM 1303 N N . TYR A 1 163 ? -6.828 7.872 -13.069 1.00 97.06 163 TYR A N 1
ATOM 1304 C CA . TYR A 1 163 ? -6.055 6.631 -13.003 1.00 97.06 163 TYR A CA 1
ATOM 1305 C C . TYR A 1 163 ? -5.984 5.919 -14.354 1.00 97.06 163 TYR A C 1
ATOM 1307 O O . TYR A 1 163 ? -4.958 5.328 -14.679 1.00 97.06 163 TYR A O 1
ATOM 1315 N N . LEU A 1 164 ? -7.059 5.957 -15.150 1.00 95.69 164 LEU A N 1
ATOM 1316 C CA . LEU A 1 164 ? -7.080 5.269 -16.436 1.00 95.69 164 LEU A CA 1
ATOM 1317 C C . LEU A 1 164 ? -6.085 5.885 -17.412 1.00 95.69 164 LEU A C 1
ATOM 1319 O O . LEU A 1 164 ? -5.387 5.137 -18.091 1.00 95.69 164 LEU A O 1
ATOM 1323 N N . ALA A 1 165 ? -6.036 7.215 -17.506 1.00 94.06 165 ALA A N 1
ATOM 1324 C CA . ALA A 1 165 ? -5.068 7.895 -18.357 1.00 94.06 165 ALA A CA 1
ATOM 1325 C C . ALA A 1 165 ? -3.636 7.598 -17.896 1.00 94.06 165 ALA A C 1
ATOM 1327 O O . ALA A 1 165 ? -2.847 7.079 -18.684 1.00 94.06 165 ALA A O 1
ATOM 1328 N N . LEU A 1 166 ? -3.332 7.822 -16.610 1.00 94.88 166 LEU A N 1
ATOM 1329 C CA . LEU A 1 166 ? -1.997 7.577 -16.055 1.00 94.88 166 LEU A CA 1
ATOM 1330 C C . LEU A 1 166 ? -1.535 6.133 -16.290 1.00 94.88 166 LEU A C 1
ATOM 1332 O O . LEU A 1 166 ? -0.454 5.899 -16.826 1.00 94.88 166 LEU A O 1
ATOM 1336 N N . LEU A 1 167 ? -2.350 5.148 -15.908 1.00 96.62 167 LEU A N 1
ATOM 1337 C CA . LEU A 1 167 ? -1.957 3.741 -15.974 1.00 96.62 167 LEU A CA 1
ATOM 1338 C C . LEU A 1 167 ? -1.841 3.238 -17.419 1.00 96.62 167 LEU A C 1
ATOM 1340 O O . LEU A 1 167 ? -0.982 2.401 -17.695 1.00 96.62 167 LEU A O 1
ATOM 1344 N N . ARG A 1 168 ? -2.638 3.770 -18.356 1.00 93.44 168 ARG A N 1
ATOM 1345 C CA . ARG A 1 168 ? -2.487 3.469 -19.791 1.00 93.44 168 ARG A CA 1
ATOM 1346 C C . ARG A 1 168 ? -1.203 4.051 -20.371 1.00 93.44 168 ARG A C 1
ATOM 1348 O O . ARG A 1 168 ? -0.541 3.355 -21.136 1.00 93.44 168 ARG A O 1
ATOM 1355 N N . GLU A 1 169 ? -0.826 5.270 -19.988 1.00 91.81 169 GLU A N 1
ATOM 1356 C CA . GLU A 1 169 ? 0.463 5.866 -20.378 1.00 91.81 169 GLU A CA 1
ATOM 1357 C C . GLU A 1 169 ? 1.648 5.081 -19.798 1.00 91.81 169 GLU A C 1
ATOM 1359 O O . GLU A 1 169 ? 2.658 4.866 -20.470 1.00 91.81 169 GLU A O 1
ATOM 1364 N N . LEU A 1 170 ? 1.487 4.535 -18.589 1.00 93.94 170 LEU A N 1
ATOM 1365 C CA . LEU A 1 170 ? 2.423 3.577 -17.999 1.00 93.94 170 LEU A CA 1
ATOM 1366 C C . LEU A 1 170 ? 2.321 2.172 -18.618 1.00 93.94 170 LEU A C 1
ATOM 1368 O O . LEU A 1 170 ? 3.037 1.272 -18.199 1.00 93.94 170 LEU A O 1
ATOM 1372 N N . GLY A 1 171 ? 1.466 1.946 -19.614 1.00 94.12 171 GLY A N 1
ATOM 1373 C CA . GLY A 1 171 ? 1.377 0.695 -20.367 1.00 94.12 171 GLY A CA 1
ATOM 1374 C C . GLY A 1 171 ? 0.563 -0.425 -19.719 1.00 94.12 171 GLY A C 1
ATOM 1375 O O . GLY A 1 171 ? 0.540 -1.525 -20.272 1.00 94.12 171 GLY A O 1
ATOM 1376 N N . PHE A 1 172 ? -0.119 -0.190 -18.593 1.00 96.81 172 PHE A N 1
ATOM 1377 C CA . PHE A 1 172 ? -1.026 -1.185 -18.017 1.00 96.81 172 PHE A CA 1
ATOM 1378 C C . PHE A 1 172 ? -2.228 -1.413 -18.927 1.00 96.81 172 PHE A C 1
ATOM 1380 O O . PHE A 1 172 ? -2.885 -0.485 -19.400 1.00 96.81 172 PHE A O 1
ATOM 1387 N N . THR A 1 173 ? -2.533 -2.687 -19.145 1.00 93.69 173 THR A N 1
ATOM 1388 C CA . THR A 1 173 ? -3.600 -3.109 -20.065 1.00 93.69 173 THR A CA 1
ATOM 1389 C C . THR A 1 173 ? -4.897 -3.475 -19.351 1.00 93.69 173 THR A C 1
ATOM 1391 O O . THR A 1 173 ? -5.954 -3.529 -19.978 1.00 93.69 173 THR A O 1
ATOM 1394 N N . GLN A 1 174 ? -4.830 -3.693 -18.036 1.00 97.00 174 GLN A N 1
ATOM 1395 C CA . GLN A 1 174 ? -5.942 -4.143 -17.209 1.00 97.00 174 GLN A CA 1
ATOM 1396 C C . GLN A 1 174 ? -6.083 -3.225 -15.995 1.00 97.00 174 GLN A C 1
ATOM 1398 O O . GLN A 1 174 ? -5.421 -3.419 -14.980 1.00 97.00 174 GLN A O 1
ATOM 1403 N N . VAL A 1 175 ? -6.945 -2.213 -16.103 1.00 98.00 175 VAL A N 1
ATOM 1404 C CA . VAL A 1 175 ? -7.271 -1.313 -14.989 1.00 98.00 175 VAL A CA 1
ATOM 1405 C C . VAL A 1 175 ? -8.720 -1.542 -14.580 1.00 98.00 175 VAL A C 1
ATOM 1407 O O . VAL A 1 175 ? -9.623 -1.467 -15.414 1.00 98.00 175 VAL A O 1
ATOM 1410 N N . ILE A 1 176 ? -8.933 -1.848 -13.303 1.00 98.38 176 ILE A N 1
ATOM 1411 C CA . ILE A 1 176 ? -10.225 -2.209 -12.725 1.00 98.38 176 ILE A CA 1
ATOM 1412 C C . ILE A 1 176 ? -10.616 -1.130 -11.720 1.00 98.38 176 ILE A C 1
ATOM 1414 O O . ILE A 1 176 ? -10.018 -0.995 -10.659 1.00 98.38 176 ILE A O 1
ATOM 1418 N N . GLU A 1 177 ? -11.648 -0.365 -12.045 1.00 98.19 177 GLU A N 1
ATOM 1419 C CA . GLU A 1 177 ? -12.225 0.611 -11.124 1.00 98.19 177 GLU A CA 1
ATOM 1420 C C . GLU A 1 177 ? -13.213 -0.077 -10.169 1.00 98.19 177 GLU A C 1
ATOM 1422 O O . GLU A 1 177 ? -14.207 -0.644 -10.632 1.00 98.19 177 GLU A O 1
ATOM 1427 N N . LEU A 1 178 ? -12.991 0.022 -8.854 1.00 98.44 178 LEU A N 1
ATOM 1428 C CA . LEU A 1 178 ? -13.947 -0.425 -7.831 1.00 98.44 178 LEU A CA 1
ATOM 1429 C C . LEU A 1 178 ? -14.612 0.768 -7.144 1.00 98.44 178 LEU A C 1
ATOM 1431 O O . LEU A 1 178 ? -13.934 1.618 -6.554 1.00 98.44 178 LEU A O 1
ATOM 1435 N N . ALA A 1 179 ? -15.942 0.839 -7.246 1.00 98.25 179 ALA A N 1
ATOM 1436 C CA . ALA A 1 179 ? -16.742 1.781 -6.472 1.00 98.25 179 ALA A CA 1
ATOM 1437 C C . ALA A 1 179 ? -16.863 1.301 -5.023 1.00 98.25 179 ALA A C 1
ATOM 1439 O O . ALA A 1 179 ? -16.618 0.133 -4.725 1.00 98.25 179 ALA A O 1
ATOM 1440 N N . HIS A 1 180 ? -17.264 2.187 -4.116 1.00 97.94 180 HIS A N 1
ATOM 1441 C CA . HIS A 1 180 ? -17.428 1.819 -2.711 1.00 97.94 180 HIS A CA 1
ATOM 1442 C C . HIS A 1 180 ? -18.453 0.688 -2.551 1.00 97.94 180 HIS A C 1
ATOM 1444 O O . HIS A 1 180 ? -19.599 0.808 -2.981 1.00 97.94 180 HIS A O 1
ATOM 1450 N N . GLY A 1 181 ? -18.033 -0.410 -1.922 1.00 97.44 181 GLY A N 1
ATOM 1451 C CA . GLY A 1 181 ? -18.816 -1.636 -1.761 1.00 97.44 181 GLY A CA 1
ATOM 1452 C C . GLY A 1 181 ? -18.654 -2.664 -2.888 1.00 97.44 181 GLY A C 1
ATOM 1453 O O . GLY A 1 181 ? -19.046 -3.817 -2.688 1.00 97.44 181 GLY A O 1
ATOM 1454 N N . ASP A 1 182 ? -18.057 -2.297 -4.028 1.00 98.50 182 ASP A N 1
ATOM 1455 C CA . ASP A 1 182 ? -17.659 -3.263 -5.057 1.00 98.50 182 ASP A CA 1
ATOM 1456 C C . ASP A 1 182 ? -16.483 -4.116 -4.562 1.00 98.50 182 ASP A C 1
ATOM 1458 O O . ASP A 1 182 ? -15.762 -3.760 -3.626 1.00 98.50 182 ASP A O 1
ATOM 1462 N N . SER A 1 183 ? -16.263 -5.259 -5.212 1.00 98.56 183 SER A N 1
ATOM 1463 C CA . SER A 1 183 ? -15.207 -6.194 -4.829 1.00 98.56 183 SER A CA 1
ATOM 1464 C C . SER A 1 183 ? -14.489 -6.809 -6.021 1.00 98.56 183 SER A C 1
ATOM 1466 O O . SER A 1 183 ? -15.084 -7.074 -7.067 1.00 98.56 183 SER A O 1
ATOM 1468 N N . TRP A 1 184 ? -13.203 -7.089 -5.829 1.00 98.69 184 TRP A N 1
ATOM 1469 C CA . TRP A 1 184 ? -12.410 -7.944 -6.701 1.00 98.69 184 TRP A CA 1
ATOM 1470 C C . TRP A 1 184 ? -12.347 -9.351 -6.099 1.00 98.69 184 TRP A C 1
ATOM 1472 O O . TRP A 1 184 ? -11.911 -9.532 -4.962 1.00 98.69 184 TRP A O 1
ATOM 1482 N N . LYS A 1 185 ? -12.834 -10.352 -6.836 1.00 98.44 185 LYS A N 1
ATOM 1483 C CA . LYS A 1 185 ? -12.970 -11.731 -6.345 1.00 98.44 185 LYS A CA 1
ATOM 1484 C C . LYS A 1 185 ? -11.717 -12.556 -6.636 1.00 98.44 185 LYS A C 1
ATOM 1486 O O . LYS A 1 185 ? -11.129 -12.433 -7.706 1.00 98.44 185 LYS A O 1
ATOM 1491 N N . PHE A 1 186 ? -11.385 -13.464 -5.724 1.00 97.50 186 PHE A N 1
ATOM 1492 C CA . PHE A 1 186 ? -10.376 -14.504 -5.918 1.00 97.50 186 PHE A CA 1
ATOM 1493 C C . PHE A 1 186 ? -10.852 -15.828 -5.308 1.00 97.50 186 PHE A C 1
ATOM 1495 O O . PHE A 1 186 ? -11.888 -15.898 -4.647 1.00 97.50 186 PHE A O 1
ATOM 1502 N N . ASP A 1 187 ? -10.113 -16.913 -5.536 1.00 94.31 187 ASP A N 1
ATOM 1503 C CA . ASP A 1 187 ? -10.508 -18.222 -5.019 1.00 94.31 187 ASP A CA 1
ATOM 1504 C C . ASP A 1 187 ? -10.496 -18.253 -3.476 1.00 94.31 187 ASP A C 1
ATOM 1506 O O . ASP A 1 187 ? -9.441 -18.224 -2.841 1.00 94.31 187 ASP A O 1
ATOM 1510 N N . GLY A 1 188 ? -11.678 -18.363 -2.868 1.00 93.75 188 GLY A N 1
ATOM 1511 C CA . GLY A 1 188 ? -11.868 -18.411 -1.415 1.00 93.75 188 GLY A CA 1
ATOM 1512 C C . GLY A 1 188 ? -12.109 -17.058 -0.736 1.00 93.75 188 GLY A C 1
ATOM 1513 O O . GLY A 1 188 ? -12.293 -17.040 0.484 1.00 93.75 188 GLY A O 1
ATOM 1514 N N . GLY A 1 189 ? -12.150 -15.951 -1.485 1.00 97.75 189 GLY A N 1
ATOM 1515 C CA . GLY A 1 189 ? -12.309 -14.631 -0.885 1.00 97.75 189 GLY A CA 1
ATOM 1516 C C . GLY A 1 189 ? -12.496 -13.475 -1.863 1.00 97.75 189 GLY A C 1
ATOM 1517 O O . GLY A 1 189 ? -12.773 -13.643 -3.053 1.00 97.75 189 GLY A O 1
ATOM 1518 N N . GLU A 1 190 ? -12.381 -12.270 -1.325 1.00 98.75 190 GLU A N 1
ATOM 1519 C CA . GLU A 1 190 ? -12.524 -11.026 -2.067 1.00 98.75 190 GLU A CA 1
ATOM 1520 C C . GLU A 1 190 ? -11.744 -9.877 -1.425 1.00 98.75 190 GLU A C 1
ATOM 1522 O O . GLU A 1 190 ? -11.477 -9.878 -0.224 1.00 98.75 190 GLU A O 1
ATOM 1527 N N . VAL A 1 191 ? -11.397 -8.880 -2.237 1.00 98.88 191 VAL A N 1
ATOM 1528 C CA . VAL A 1 191 ? -10.943 -7.569 -1.770 1.00 98.88 191 VAL A CA 1
ATOM 1529 C C . VAL A 1 191 ? -12.061 -6.569 -2.037 1.00 98.88 191 VAL A C 1
ATOM 1531 O O . VAL A 1 191 ? -12.410 -6.324 -3.192 1.00 98.88 191 VAL A O 1
ATOM 1534 N N . VAL A 1 192 ? -12.647 -6.023 -0.975 1.00 98.88 192 VAL A N 1
ATOM 1535 C CA . VAL A 1 192 ? -13.772 -5.080 -1.029 1.00 98.88 192 VAL A CA 1
ATOM 1536 C C . VAL A 1 192 ? -13.244 -3.651 -0.979 1.00 98.88 192 VAL A C 1
ATOM 1538 O O . VAL A 1 192 ? -12.418 -3.328 -0.126 1.00 98.88 192 VAL A O 1
ATOM 1541 N N . SER A 1 193 ? -13.742 -2.790 -1.866 1.00 98.75 193 SER A N 1
ATOM 1542 C CA . SER A 1 193 ? -13.514 -1.346 -1.807 1.00 98.75 193 SER A CA 1
ATOM 1543 C C . SER A 1 193 ? -14.337 -0.732 -0.675 1.00 98.75 193 SER A C 1
ATOM 1545 O O . SER A 1 193 ? -15.560 -0.882 -0.617 1.00 98.75 193 SER A O 1
ATOM 1547 N N . VAL A 1 194 ? -13.665 -0.036 0.233 1.00 98.69 194 VAL A N 1
ATOM 1548 C CA . VAL A 1 194 ? -14.259 0.609 1.406 1.00 98.69 194 VAL A CA 1
ATOM 1549 C C . VAL A 1 194 ? -14.129 2.129 1.252 1.00 98.69 194 VAL A C 1
ATOM 1551 O O . VAL A 1 194 ? -13.065 2.590 0.835 1.00 98.69 194 VAL A O 1
ATOM 1554 N N . PRO A 1 195 ? -15.166 2.923 1.585 1.00 97.88 195 PRO A N 1
ATOM 1555 C CA . PRO A 1 195 ? -15.061 4.377 1.587 1.00 97.88 195 PRO A CA 1
ATOM 1556 C C . PRO A 1 195 ? -13.866 4.897 2.391 1.00 97.88 195 PRO A C 1
ATOM 1558 O O . PRO A 1 195 ? -13.741 4.605 3.580 1.00 97.88 195 PRO A O 1
ATOM 1561 N N . PHE A 1 196 ? -13.029 5.694 1.732 1.00 98.19 196 PHE A N 1
ATOM 1562 C CA . PHE A 1 196 ? -11.975 6.493 2.350 1.00 98.19 196 PHE A CA 1
ATOM 1563 C C . PHE A 1 196 ? -12.552 7.861 2.735 1.00 98.19 196 PHE A C 1
ATOM 1565 O O . PHE A 1 196 ? -13.295 8.465 1.955 1.00 98.19 196 PHE A O 1
ATOM 1572 N N . PHE A 1 197 ? -12.210 8.350 3.923 1.00 97.44 197 PHE A N 1
ATOM 1573 C CA . PHE A 1 197 ? -12.595 9.673 4.415 1.00 97.44 197 PHE A CA 1
ATOM 1574 C C . PHE A 1 197 ? -11.355 10.492 4.762 1.00 97.44 197 PHE A C 1
ATOM 1576 O O . PHE A 1 197 ? -10.317 9.925 5.063 1.00 97.44 197 PHE A O 1
ATOM 1583 N N . GLY A 1 198 ? -11.494 11.812 4.796 1.00 95.69 198 GLY A N 1
ATOM 1584 C CA . GLY A 1 198 ? -10.432 12.707 5.240 1.00 95.69 198 GLY A CA 1
ATOM 1585 C C . GLY A 1 198 ? -9.257 12.780 4.267 1.00 95.69 198 GLY A C 1
ATOM 1586 O O . GLY A 1 198 ? -9.431 12.521 3.077 1.00 95.69 198 GLY A O 1
ATOM 1587 N N . GLU A 1 199 ? -8.097 13.155 4.801 1.00 94.81 199 GLU A N 1
ATOM 1588 C CA . GLU A 1 199 ? -6.866 13.484 4.085 1.00 94.81 199 GLU A CA 1
ATOM 1589 C C . GLU A 1 199 ? -7.103 14.452 2.911 1.00 94.81 199 GLU A C 1
ATOM 1591 O O . GLU A 1 199 ? -6.505 14.375 1.836 1.00 94.81 199 GLU A O 1
ATOM 1596 N N . ASP A 1 200 ? -8.052 15.358 3.116 1.00 94.38 200 ASP A N 1
ATOM 1597 C CA . ASP A 1 200 ? -8.579 16.266 2.114 1.00 94.38 200 ASP A CA 1
ATOM 1598 C C . ASP A 1 200 ? -8.725 17.653 2.747 1.00 94.38 200 ASP A C 1
ATOM 1600 O O . ASP A 1 200 ? -9.832 18.107 3.081 1.00 94.38 200 ASP A O 1
ATOM 1604 N N . PRO A 1 201 ? -7.602 18.371 2.926 1.00 93.94 201 PRO A N 1
ATOM 1605 C CA . PRO A 1 201 ? -7.597 19.652 3.627 1.00 93.94 201 PRO A CA 1
ATOM 1606 C C . PRO A 1 201 ? -8.495 20.685 2.941 1.00 93.94 201 PRO A C 1
ATOM 1608 O O . PRO A 1 201 ? -8.955 21.634 3.576 1.00 93.94 201 PRO A O 1
ATOM 1611 N N . CYS A 1 202 ? -8.776 20.496 1.652 1.00 93.62 202 CYS A N 1
ATOM 1612 C CA . CYS A 1 202 ? -9.509 21.416 0.802 1.00 93.62 202 CYS A CA 1
ATOM 1613 C C . CYS A 1 202 ? -10.984 21.043 0.563 1.00 93.62 202 CYS A C 1
ATOM 1615 O O . CYS A 1 202 ? -11.667 21.819 -0.109 1.00 93.62 202 CYS A O 1
ATOM 1617 N N . ASP A 1 203 ? -11.491 19.952 1.150 1.00 93.31 203 ASP A N 1
ATOM 1618 C CA . ASP A 1 203 ? -12.856 19.427 0.953 1.00 93.31 203 ASP A CA 1
ATOM 1619 C C . ASP A 1 203 ? -13.209 19.180 -0.532 1.00 93.31 203 ASP A C 1
ATOM 1621 O O . ASP A 1 203 ? -14.313 19.493 -0.989 1.00 93.31 203 ASP A O 1
ATOM 1625 N N . ILE A 1 204 ? -12.254 18.668 -1.310 1.00 91.62 204 ILE A N 1
ATOM 1626 C CA . ILE A 1 204 ? -12.421 18.344 -2.733 1.00 91.62 204 ILE A CA 1
ATOM 1627 C C . ILE A 1 204 ? -13.301 17.095 -2.933 1.00 91.62 204 ILE A C 1
ATOM 1629 O O . ILE A 1 204 ? -13.993 16.965 -3.946 1.00 91.62 204 ILE A O 1
ATOM 1633 N N . GLU A 1 205 ? -13.291 16.185 -1.959 1.00 91.69 205 GLU A N 1
ATOM 1634 C CA . GLU A 1 205 ? -14.001 14.909 -1.919 1.00 91.69 205 GLU A CA 1
ATOM 1635 C C . GLU A 1 205 ? -13.689 13.998 -3.121 1.00 91.69 205 GLU A C 1
ATOM 1637 O O . GLU A 1 205 ? -14.598 13.437 -3.744 1.00 91.69 205 GLU A O 1
ATOM 1642 N N . MET A 1 206 ? -12.409 13.833 -3.471 1.00 92.25 206 MET A N 1
ATOM 1643 C CA . MET A 1 206 ? -12.007 12.920 -4.549 1.00 92.25 206 MET A CA 1
ATOM 1644 C C . MET A 1 206 ? -12.334 11.453 -4.200 1.00 92.25 206 MET A C 1
ATOM 1646 O O . MET A 1 206 ? -12.242 11.051 -3.039 1.00 92.25 206 MET A O 1
ATOM 1650 N N . PRO A 1 207 ? -12.723 10.609 -5.178 1.00 94.88 207 PRO A N 1
ATOM 1651 C CA . PRO A 1 207 ? -12.925 9.186 -4.942 1.00 94.88 207 PRO A CA 1
ATOM 1652 C C . PRO A 1 207 ? -11.619 8.506 -4.521 1.00 94.88 207 PRO A C 1
ATOM 1654 O O . PRO A 1 207 ? -10.685 8.413 -5.312 1.00 94.88 207 PRO A O 1
ATOM 1657 N N . ARG A 1 208 ? -11.603 7.976 -3.299 1.00 97.69 208 ARG A N 1
ATOM 1658 C CA . ARG A 1 208 ? -10.494 7.228 -2.695 1.00 97.69 208 ARG A CA 1
ATOM 1659 C C . ARG A 1 208 ? -11.027 5.958 -2.036 1.00 97.69 208 ARG A C 1
ATOM 1661 O O . ARG A 1 208 ? -12.202 5.916 -1.660 1.00 97.69 208 ARG A O 1
ATOM 1668 N N . ASN A 1 209 ? -10.192 4.935 -1.896 1.00 98.44 209 ASN A N 1
ATOM 1669 C CA . ASN A 1 209 ? -10.576 3.637 -1.345 1.00 98.44 209 ASN A CA 1
ATOM 1670 C C . ASN A 1 209 ? -9.641 3.216 -0.209 1.00 98.44 209 ASN A C 1
ATOM 1672 O O . ASN A 1 209 ? -8.427 3.236 -0.358 1.00 98.44 209 ASN A O 1
ATOM 1676 N N . CYS A 1 210 ? -10.211 2.700 0.872 1.00 98.81 210 CYS A N 1
ATOM 1677 C CA . CYS A 1 210 ? -9.555 1.681 1.688 1.00 98.81 210 CYS A CA 1
ATOM 1678 C C . CYS A 1 210 ? -9.887 0.293 1.107 1.00 98.81 210 CYS A C 1
ATOM 1680 O O . CYS A 1 210 ? -10.822 0.155 0.310 1.00 98.81 210 CYS A O 1
ATOM 1682 N N . TYR A 1 211 ? -9.188 -0.759 1.540 1.00 98.94 211 TYR A N 1
ATOM 1683 C CA . TYR A 1 211 ? -9.471 -2.127 1.087 1.00 98.94 211 TYR A CA 1
ATOM 1684 C C . TYR A 1 211 ? -9.658 -3.107 2.243 1.00 98.94 211 TYR A C 1
ATOM 1686 O O . TYR A 1 211 ? -8.798 -3.239 3.110 1.00 98.94 211 TYR A O 1
ATOM 1694 N N . LEU A 1 212 ? -10.770 -3.846 2.234 1.00 98.94 212 LEU A N 1
ATOM 1695 C CA . LEU A 1 212 ? -11.003 -4.970 3.141 1.00 98.94 212 LEU A CA 1
ATOM 1696 C C . LEU A 1 212 ? -10.693 -6.282 2.419 1.00 98.94 212 LEU A C 1
ATOM 1698 O O . LEU A 1 212 ? -11.387 -6.651 1.474 1.00 98.94 212 LEU A O 1
ATOM 1702 N N . ILE A 1 213 ? -9.693 -7.014 2.896 1.00 98.88 213 ILE A N 1
ATOM 1703 C CA . ILE A 1 213 ? -9.394 -8.372 2.438 1.00 98.88 213 ILE A CA 1
ATOM 1704 C C . ILE A 1 213 ? -10.247 -9.341 3.256 1.00 98.88 213 ILE A C 1
ATOM 1706 O O . ILE A 1 213 ? -10.080 -9.427 4.473 1.00 98.88 213 ILE A O 1
ATOM 1710 N N . VAL A 1 214 ? -11.143 -10.068 2.593 1.00 98.69 214 VAL A N 1
ATOM 1711 C CA . VAL A 1 214 ? -12.004 -11.108 3.171 1.00 98.69 214 VAL A CA 1
ATOM 1712 C C . VAL A 1 214 ? -11.542 -12.451 2.618 1.00 98.69 214 VAL A C 1
ATOM 1714 O O . VAL A 1 214 ? -11.795 -12.759 1.457 1.00 98.69 214 VAL A O 1
ATOM 1717 N N . ASP A 1 215 ? -10.861 -13.262 3.427 1.00 97.94 215 ASP A N 1
ATOM 1718 C CA . ASP A 1 215 ? -10.283 -14.532 2.976 1.00 97.94 215 ASP A CA 1
ATOM 1719 C C . ASP A 1 215 ? -10.515 -15.679 3.971 1.00 97.94 215 ASP A C 1
ATOM 1721 O O . ASP A 1 215 ? -9.894 -15.742 5.037 1.00 97.94 215 ASP A O 1
ATOM 1725 N N . ARG A 1 216 ? -11.387 -16.634 3.606 1.00 95.25 216 ARG A N 1
ATOM 1726 C CA . ARG A 1 216 ? -11.606 -17.900 4.341 1.00 95.25 216 ARG A CA 1
ATOM 1727 C C . ARG A 1 216 ? -11.744 -17.702 5.862 1.00 95.25 216 ARG A C 1
ATOM 1729 O O . ARG A 1 216 ? -11.036 -18.326 6.657 1.00 95.25 216 ARG A O 1
ATOM 1736 N N . GLY A 1 217 ? -12.641 -16.795 6.256 1.00 91.12 217 GLY A N 1
ATOM 1737 C CA . GLY A 1 217 ? -12.926 -16.459 7.659 1.00 91.12 217 GLY A CA 1
ATOM 1738 C C . GLY A 1 217 ? -11.916 -15.511 8.314 1.00 91.12 217 GLY A C 1
ATOM 1739 O O . GLY A 1 217 ? -11.965 -15.315 9.528 1.00 91.12 217 GLY A O 1
ATOM 1740 N N . ARG A 1 218 ? -10.993 -14.930 7.537 1.00 94.31 218 ARG A N 1
ATOM 1741 C CA . ARG A 1 218 ? -10.042 -13.916 7.989 1.00 94.31 218 ARG A CA 1
ATOM 1742 C C . ARG A 1 218 ? -10.298 -12.589 7.291 1.00 94.31 218 ARG A C 1
ATOM 1744 O O . ARG A 1 218 ? -10.163 -12.506 6.077 1.00 94.31 218 ARG A O 1
ATOM 1751 N N . ASN A 1 219 ? -10.572 -11.558 8.083 1.00 98.00 219 ASN A N 1
ATOM 1752 C CA . ASN A 1 219 ? -10.801 -10.212 7.578 1.00 98.00 219 ASN A CA 1
ATOM 1753 C C . ASN A 1 219 ? -9.687 -9.275 8.047 1.00 98.00 219 ASN A C 1
ATOM 1755 O O . ASN A 1 219 ? -9.401 -9.209 9.249 1.00 98.00 219 ASN A O 1
ATOM 1759 N N . THR A 1 220 ? -9.099 -8.543 7.106 1.00 98.56 220 THR A N 1
ATOM 1760 C CA . THR A 1 220 ? -8.060 -7.545 7.369 1.00 98.56 220 THR A CA 1
ATOM 1761 C C . THR A 1 220 ? -8.374 -6.256 6.626 1.00 98.56 220 THR A C 1
ATOM 1763 O O . THR A 1 220 ? -8.593 -6.294 5.418 1.00 98.56 220 THR A O 1
ATOM 1766 N N . LEU A 1 221 ? -8.377 -5.123 7.330 1.00 98.88 221 LEU A N 1
ATOM 1767 C CA . LEU A 1 221 ? -8.609 -3.811 6.723 1.00 98.88 221 LEU A CA 1
ATOM 1768 C C . LEU A 1 221 ? -7.282 -3.084 6.490 1.00 98.88 221 LEU A C 1
ATOM 1770 O O . LEU A 1 221 ? -6.540 -2.826 7.438 1.00 98.88 221 LEU A O 1
ATOM 1774 N N . VAL A 1 222 ? -7.026 -2.745 5.229 1.00 98.81 222 VAL A N 1
ATOM 1775 C CA . VAL A 1 222 ? -5.982 -1.828 4.761 1.00 98.81 222 VAL A CA 1
ATOM 1776 C C . VAL A 1 222 ? -6.620 -0.441 4.695 1.00 98.81 222 VAL A C 1
ATOM 1778 O O . VAL A 1 222 ? -7.304 -0.103 3.729 1.00 98.81 222 VAL A O 1
ATOM 1781 N N . HIS A 1 223 ? -6.502 0.311 5.789 1.00 98.56 223 HIS A N 1
ATOM 1782 C CA . HIS A 1 223 ? -7.193 1.586 5.995 1.00 98.56 223 HIS A CA 1
ATOM 1783 C C . HIS A 1 223 ? -6.380 2.801 5.542 1.00 98.56 223 HIS A C 1
ATOM 1785 O O . HIS A 1 223 ? -6.987 3.838 5.296 1.00 98.56 223 HIS A O 1
ATOM 1791 N N . VAL A 1 224 ? -5.052 2.661 5.404 1.00 97.44 224 VAL A N 1
ATOM 1792 C CA . VAL A 1 224 ? -4.130 3.750 5.002 1.00 97.44 224 VAL A CA 1
ATOM 1793 C C . VAL A 1 224 ? -4.389 5.032 5.813 1.00 97.44 224 VAL A C 1
ATOM 1795 O O . VAL A 1 224 ? -4.565 4.940 7.034 1.00 97.44 224 VAL A O 1
ATOM 1798 N N . ASP A 1 225 ? -4.431 6.179 5.143 1.00 96.69 225 ASP A N 1
ATOM 1799 C CA . ASP A 1 225 ? -4.515 7.534 5.694 1.00 96.69 225 ASP A CA 1
ATOM 1800 C C . ASP A 1 225 ? -5.944 8.049 5.855 1.00 96.69 225 ASP A C 1
ATOM 1802 O O . ASP A 1 225 ? -6.164 9.192 6.250 1.00 96.69 225 ASP A O 1
ATOM 1806 N N . SER A 1 226 ? -6.935 7.185 5.614 1.00 97.81 226 SER A N 1
ATOM 1807 C CA . SER A 1 226 ? -8.339 7.535 5.798 1.00 97.81 226 SER A CA 1
ATOM 1808 C C . SER A 1 226 ? -8.596 7.970 7.240 1.00 97.81 226 SER A C 1
ATOM 1810 O O . SER A 1 226 ? -8.271 7.267 8.191 1.00 97.81 226 SER A O 1
ATOM 1812 N N . GLY A 1 227 ? -9.233 9.112 7.439 1.00 97.25 227 GLY A N 1
ATOM 1813 C CA . GLY A 1 227 ? -9.485 9.698 8.744 1.00 97.25 227 GLY A CA 1
ATOM 1814 C C . GLY A 1 227 ? -10.775 10.511 8.788 1.00 97.25 227 GLY A C 1
ATOM 1815 O O . GLY A 1 227 ? -11.561 10.535 7.840 1.00 97.25 227 GLY A O 1
ATOM 1816 N N . PRO A 1 228 ? -11.066 11.161 9.921 1.00 97.69 228 PRO A N 1
ATOM 1817 C CA . PRO A 1 228 ? -12.146 12.130 9.995 1.00 97.69 228 PRO A CA 1
ATOM 1818 C C . PRO A 1 228 ? -11.914 13.310 9.039 1.00 97.69 228 PRO A C 1
ATOM 1820 O O . PRO A 1 228 ? -10.853 13.915 9.055 1.00 97.69 228 PRO A O 1
ATOM 1823 N N . THR A 1 229 ? -12.933 13.675 8.260 1.00 97.19 229 THR A N 1
ATOM 1824 C CA . THR A 1 229 ? -12.932 14.895 7.421 1.00 97.19 229 THR A CA 1
ATOM 1825 C C . THR A 1 229 ? -12.989 16.175 8.266 1.00 97.19 229 THR A C 1
ATOM 1827 O O . THR A 1 229 ? -13.396 16.129 9.430 1.00 97.19 229 THR A O 1
ATOM 1830 N N . ASN A 1 230 ? -12.758 17.344 7.652 1.00 95.56 230 ASN A N 1
ATOM 1831 C CA . ASN A 1 230 ? -12.968 18.661 8.287 1.00 95.56 230 ASN A CA 1
ATOM 1832 C C . ASN A 1 230 ? -14.383 18.844 8.872 1.00 95.56 230 ASN A C 1
ATOM 1834 O O . ASN A 1 230 ? -14.574 19.514 9.885 1.00 95.56 230 ASN A O 1
ATOM 1838 N N . SER A 1 231 ? -15.395 18.228 8.248 1.00 95.06 231 SER A N 1
ATOM 1839 C CA . SER A 1 231 ? -16.791 18.242 8.722 1.00 95.06 231 SER A CA 1
ATOM 1840 C C . SER A 1 231 ? -17.086 17.207 9.818 1.00 95.06 231 SER A C 1
ATOM 1842 O O . SER A 1 231 ? -18.201 17.119 10.332 1.00 95.06 231 SER A O 1
ATOM 1844 N N . GLY A 1 232 ? -16.092 16.393 10.170 1.00 95.31 232 GLY A N 1
ATOM 1845 C CA . GLY A 1 232 ? -16.176 15.363 11.187 1.00 95.31 232 GLY A CA 1
ATOM 1846 C C . GLY A 1 232 ? -16.802 14.047 10.731 1.00 95.31 232 GLY A C 1
ATOM 1847 O O . GLY A 1 232 ? -16.962 13.189 11.596 1.00 95.31 232 GLY A O 1
ATOM 1848 N N . LYS A 1 233 ? -17.149 13.858 9.447 1.00 97.38 233 LYS A N 1
ATOM 1849 C CA . LYS A 1 233 ? -17.537 12.543 8.885 1.00 97.38 233 LYS A CA 1
ATOM 1850 C C . LYS A 1 233 ? -16.362 11.570 8.934 1.00 97.38 233 LYS A C 1
ATOM 1852 O O . LYS A 1 233 ? -15.226 12.000 8.752 1.00 97.38 233 LYS A O 1
ATOM 1857 N N . SER A 1 234 ? -16.630 10.284 9.138 1.00 98.00 234 SER A N 1
ATOM 1858 C CA . SER A 1 234 ? -15.616 9.221 9.131 1.00 98.00 234 SER A CA 1
ATOM 1859 C C . SER A 1 234 ? -16.256 7.849 8.922 1.00 98.00 234 SER A C 1
ATOM 1861 O O . SER A 1 234 ? -17.454 7.685 9.154 1.00 98.00 234 SER A O 1
ATOM 1863 N N . ALA A 1 235 ? -15.457 6.831 8.587 1.00 97.62 235 ALA A N 1
ATOM 1864 C CA . ALA A 1 235 ? -15.947 5.459 8.416 1.00 97.62 235 ALA A CA 1
ATOM 1865 C C . ALA A 1 235 ? -16.667 4.908 9.665 1.00 97.62 235 ALA A C 1
ATOM 1867 O O . ALA A 1 235 ? -17.584 4.095 9.551 1.00 97.62 235 ALA A O 1
ATOM 1868 N N . VAL A 1 236 ? -16.279 5.370 10.859 1.00 98.31 236 VAL A N 1
ATOM 1869 C CA . VAL A 1 236 ? -16.944 5.020 12.122 1.00 98.31 236 VAL A CA 1
ATOM 1870 C C . VAL A 1 236 ? -18.305 5.708 12.235 1.00 98.31 236 VAL A C 1
ATOM 1872 O O . VAL A 1 236 ? -19.311 5.041 12.445 1.00 98.31 236 VAL A O 1
ATOM 1875 N N . LYS A 1 237 ? -18.364 7.036 12.070 1.00 98.19 237 LYS A N 1
ATOM 1876 C CA . LYS A 1 237 ? -19.612 7.802 12.247 1.00 98.19 237 LYS A CA 1
ATOM 1877 C C . LYS A 1 237 ? -20.666 7.496 11.188 1.00 98.19 237 LYS A C 1
ATOM 1879 O O . LYS A 1 237 ? -21.851 7.540 11.491 1.00 98.19 237 LYS A O 1
ATOM 1884 N N . GLU A 1 238 ? -20.232 7.157 9.980 1.00 98.31 238 GLU A N 1
ATOM 1885 C CA . GLU A 1 238 ? -21.117 6.764 8.881 1.00 98.31 238 GLU A CA 1
ATOM 1886 C C . GLU A 1 238 ? -21.530 5.276 8.955 1.00 98.31 238 GLU A C 1
ATOM 1888 O O . GLU A 1 238 ? -22.196 4.775 8.053 1.00 98.31 238 GLU A O 1
ATOM 1893 N N . GLY A 1 239 ? -21.128 4.539 10.003 1.00 98.44 239 GLY A N 1
ATOM 1894 C CA . GLY A 1 239 ? -21.510 3.136 10.213 1.00 98.44 239 GLY A CA 1
ATOM 1895 C C . GLY A 1 239 ? -20.901 2.147 9.211 1.00 98.44 239 GLY A C 1
ATOM 1896 O O . GLY A 1 239 ? -21.328 0.994 9.143 1.00 98.44 239 GLY A O 1
ATOM 1897 N N . VAL A 1 240 ? -19.896 2.569 8.435 1.00 98.69 240 VAL A N 1
ATOM 1898 C CA . VAL A 1 240 ? -19.255 1.745 7.397 1.00 98.69 240 VAL A CA 1
ATOM 1899 C C . VAL A 1 240 ? -18.613 0.510 8.023 1.00 98.69 240 VAL A C 1
ATOM 1901 O O . VAL A 1 240 ? -18.806 -0.604 7.545 1.00 98.69 240 VAL A O 1
ATOM 1904 N N . ILE A 1 241 ? -17.874 0.693 9.117 1.00 98.75 241 ILE A N 1
ATOM 1905 C CA . ILE A 1 241 ? -17.133 -0.394 9.769 1.00 98.75 241 ILE A CA 1
ATOM 1906 C C . ILE A 1 241 ? -18.080 -1.412 10.409 1.00 98.75 241 ILE A C 1
ATOM 1908 O O . ILE A 1 241 ? -17.873 -2.617 10.262 1.00 98.75 241 ILE A O 1
ATOM 1912 N N . ASP A 1 242 ? -19.150 -0.943 11.052 1.00 98.69 242 ASP A N 1
ATOM 1913 C CA . ASP A 1 242 ? -20.166 -1.813 11.646 1.00 98.69 242 ASP A CA 1
ATOM 1914 C C . ASP A 1 242 ? -20.876 -2.656 10.582 1.00 98.69 242 ASP A C 1
ATOM 1916 O O . ASP A 1 242 ? -21.092 -3.854 10.780 1.00 98.69 242 ASP A O 1
ATOM 1920 N N . GLU A 1 243 ? -21.185 -2.069 9.423 1.00 98.75 243 GLU A N 1
ATOM 1921 C CA . GLU A 1 243 ? -21.774 -2.787 8.292 1.00 98.75 243 GLU A CA 1
ATOM 1922 C C . GLU A 1 243 ? -20.822 -3.854 7.729 1.00 98.75 243 GLU A C 1
ATOM 1924 O O . GLU A 1 243 ? -21.253 -4.979 7.456 1.00 98.75 243 GLU A O 1
ATOM 1929 N N . LEU A 1 244 ? -19.523 -3.550 7.609 1.00 98.62 244 LEU A N 1
ATOM 1930 C CA . LEU A 1 244 ? -18.517 -4.534 7.195 1.00 98.62 244 LEU A CA 1
ATOM 1931 C C . LEU A 1 244 ? -18.433 -5.697 8.191 1.00 98.62 244 LEU A C 1
ATOM 1933 O O . LEU A 1 244 ? -18.445 -6.857 7.776 1.00 98.62 244 LEU A O 1
ATOM 1937 N N . VAL A 1 245 ? -18.416 -5.410 9.496 1.00 98.56 245 VAL A N 1
ATOM 1938 C CA . VAL A 1 245 ? -18.395 -6.442 10.543 1.00 98.56 245 VAL A CA 1
ATOM 1939 C C . VAL A 1 245 ? -19.683 -7.260 10.555 1.00 98.56 245 VAL A C 1
ATOM 1941 O O . VAL A 1 245 ? -19.635 -8.477 10.737 1.00 98.56 245 VAL A O 1
ATOM 1944 N N . ARG A 1 246 ? -20.839 -6.632 10.329 1.00 98.50 246 ARG A N 1
ATOM 1945 C CA . ARG A 1 246 ? -22.129 -7.324 10.221 1.00 98.50 246 ARG A CA 1
ATOM 1946 C C . ARG A 1 246 ? -22.158 -8.277 9.026 1.00 98.50 246 ARG A C 1
ATOM 1948 O O . ARG A 1 246 ? -22.731 -9.359 9.129 1.00 98.50 246 ARG A O 1
ATOM 1955 N N . ARG A 1 247 ? -21.563 -7.877 7.900 1.00 98.00 247 ARG A N 1
ATOM 1956 C CA . ARG A 1 247 ? -21.582 -8.639 6.645 1.00 98.00 247 ARG A CA 1
ATOM 1957 C C . ARG A 1 247 ? -20.535 -9.748 6.596 1.00 98.00 247 ARG A C 1
ATOM 1959 O O . ARG A 1 247 ? -20.848 -10.849 6.155 1.00 98.00 247 ARG A O 1
ATOM 1966 N N . HIS A 1 248 ? -19.311 -9.459 7.026 1.00 97.62 248 HIS A N 1
ATOM 1967 C CA . HIS A 1 248 ? -18.161 -10.348 6.845 1.00 97.62 248 HIS A CA 1
ATOM 1968 C C . HIS A 1 248 ? -17.651 -10.959 8.157 1.00 97.62 248 HIS A C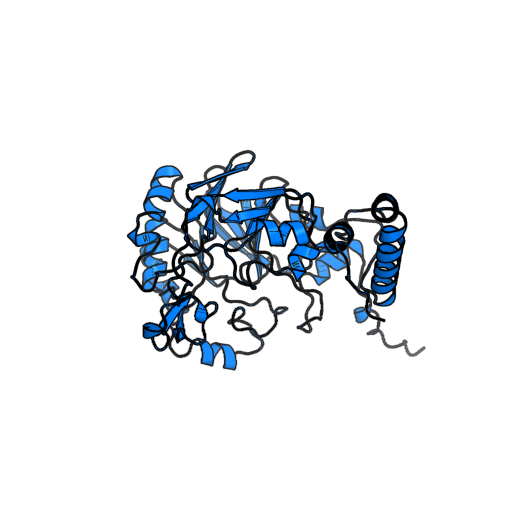 1
ATOM 1970 O O . HIS A 1 248 ? -16.861 -11.902 8.122 1.00 97.62 248 HIS A O 1
ATOM 1976 N N . GLY A 1 249 ? -18.094 -10.458 9.311 1.00 97.62 249 GLY A N 1
ATOM 1977 C CA . GLY A 1 249 ? -17.563 -10.817 10.625 1.00 97.62 249 GLY A CA 1
ATOM 1978 C C . GLY A 1 249 ? -16.426 -9.894 11.090 1.00 97.62 249 GLY A C 1
ATOM 1979 O O . GLY A 1 249 ? -16.040 -8.970 10.373 1.00 97.62 249 GLY A O 1
ATOM 1980 N N . PRO A 1 250 ? -15.876 -10.128 12.298 1.00 97.69 250 PRO A N 1
ATOM 1981 C CA . PRO A 1 250 ? -14.835 -9.287 12.893 1.00 97.69 250 PRO A CA 1
ATOM 1982 C C . PRO A 1 250 ? -13.638 -9.053 11.967 1.00 97.69 250 PRO A C 1
ATOM 1984 O O . PRO A 1 250 ? -13.121 -9.992 11.360 1.00 97.69 250 PRO A O 1
ATOM 1987 N N . ILE A 1 251 ? -13.160 -7.813 11.911 1.00 98.38 251 ILE A N 1
ATOM 1988 C CA . ILE A 1 251 ? -11.950 -7.420 11.189 1.00 98.38 251 ILE A CA 1
ATOM 1989 C C . ILE A 1 251 ? -10.783 -7.568 12.158 1.00 98.38 251 ILE A C 1
ATOM 1991 O O . ILE A 1 251 ? -10.455 -6.672 12.928 1.00 98.38 251 ILE A O 1
ATOM 1995 N N . ALA A 1 252 ? -10.178 -8.751 12.169 1.00 96.31 252 ALA A N 1
ATOM 1996 C CA . ALA A 1 252 ? -9.245 -9.142 13.216 1.00 96.31 252 ALA A CA 1
ATOM 1997 C C . ALA A 1 252 ? -7.911 -8.372 13.185 1.00 96.31 252 ALA A C 1
ATOM 1999 O O . ALA A 1 252 ? -7.237 -8.284 14.217 1.00 96.31 252 ALA A O 1
ATOM 2000 N N . THR A 1 253 ? -7.516 -7.826 12.032 1.00 98.44 253 THR A N 1
ATOM 2001 C CA . THR A 1 253 ? -6.320 -6.983 11.881 1.00 98.44 253 THR A CA 1
ATOM 2002 C C . THR A 1 253 ? -6.652 -5.713 11.111 1.00 98.44 253 THR A C 1
ATOM 2004 O O . THR A 1 253 ? -7.315 -5.765 10.077 1.00 98.44 253 THR A O 1
ATOM 2007 N N . LEU A 1 254 ? -6.187 -4.583 11.630 1.00 98.12 254 LEU A N 1
ATOM 2008 C CA . LEU A 1 254 ? -6.413 -3.255 11.079 1.00 98.12 254 LEU A CA 1
ATOM 2009 C C . LEU A 1 254 ? -5.062 -2.578 10.853 1.00 98.12 254 LEU A C 1
ATOM 2011 O O . LEU A 1 254 ? -4.315 -2.417 11.811 1.00 98.12 254 LEU A O 1
ATOM 2015 N N . PHE A 1 255 ? -4.772 -2.188 9.616 1.00 98.69 255 PHE A N 1
ATOM 2016 C CA . PHE A 1 255 ? -3.620 -1.366 9.252 1.00 98.69 255 PHE A CA 1
ATOM 2017 C C . PHE A 1 255 ? -4.105 0.051 9.001 1.00 98.69 255 PHE A C 1
ATOM 2019 O O . PHE A 1 255 ? -4.895 0.248 8.083 1.00 98.69 255 PHE A O 1
ATOM 2026 N N . ALA A 1 256 ? -3.659 1.018 9.791 1.00 98.00 256 ALA A N 1
ATOM 2027 C CA . ALA A 1 256 ? -4.025 2.421 9.628 1.00 98.00 256 ALA A CA 1
ATOM 2028 C C . ALA A 1 256 ? -2.821 3.306 9.936 1.00 98.00 256 ALA A C 1
ATOM 2030 O O . ALA A 1 256 ? -1.954 2.922 10.727 1.00 98.00 256 ALA A O 1
ATOM 2031 N N . SER A 1 257 ? -2.771 4.484 9.323 1.00 95.06 257 SER A N 1
ATOM 2032 C CA . SER A 1 257 ? -1.786 5.476 9.718 1.00 95.06 257 SER A CA 1
ATOM 2033 C C . SER A 1 257 ? -2.135 6.092 11.078 1.00 95.06 257 SER A C 1
ATOM 2035 O O . SER A 1 257 ? -3.235 5.928 11.613 1.00 95.06 257 SER A O 1
ATOM 2037 N N . GLN A 1 258 ? -1.150 6.730 11.701 1.00 92.75 258 GLN A N 1
ATOM 2038 C CA . GLN A 1 258 ? -1.307 7.499 12.943 1.00 92.75 258 GLN A CA 1
ATOM 2039 C C . GLN A 1 258 ? -0.940 8.968 12.723 1.00 92.75 258 GLN A C 1
ATOM 2041 O O . GLN A 1 258 ? -0.514 9.665 13.646 1.00 92.75 258 GLN A O 1
ATOM 2046 N N . GLN A 1 259 ? -1.071 9.425 11.476 1.00 91.81 259 GLN A N 1
ATOM 2047 C CA . GLN A 1 259 ? -0.811 10.808 11.115 1.00 91.81 259 GLN A CA 1
ATOM 2048 C C . GLN A 1 259 ? -1.787 11.732 11.840 1.00 91.81 259 GLN A C 1
ATOM 2050 O O . GLN A 1 259 ? -2.961 11.403 11.991 1.00 91.81 259 GLN A O 1
ATOM 2055 N N . GLN A 1 260 ? -1.302 12.877 12.317 1.00 93.62 260 GLN A N 1
ATOM 2056 C CA . GLN A 1 260 ? -2.129 13.922 12.932 1.00 93.62 260 GLN A CA 1
ATOM 2057 C C . GLN A 1 260 ? -1.810 15.287 12.314 1.00 93.62 260 GLN A C 1
ATOM 2059 O O . GLN A 1 260 ? -1.650 16.294 13.005 1.00 93.62 260 GLN A O 1
ATOM 2064 N N . LEU A 1 261 ? -1.687 15.317 10.988 1.00 91.19 261 LEU A N 1
ATOM 2065 C CA . LEU A 1 261 ? -1.307 16.505 10.238 1.00 91.19 261 LEU A CA 1
ATOM 2066 C C . LEU A 1 261 ? -2.508 17.420 10.003 1.00 91.19 261 LEU A C 1
ATOM 2068 O O . LEU A 1 261 ? -3.608 16.994 9.646 1.00 91.19 261 LEU A O 1
ATOM 2072 N N . LEU A 1 262 ? -2.260 18.708 10.213 1.00 92.44 262 LEU A N 1
ATOM 2073 C CA . LEU A 1 262 ? -3.126 19.802 9.804 1.00 92.44 262 LEU A CA 1
ATOM 2074 C C . LEU A 1 262 ? -2.300 20.730 8.926 1.00 92.44 262 LEU A C 1
ATOM 2076 O O . LEU A 1 262 ? -1.123 20.974 9.199 1.00 92.44 262 LEU A O 1
ATOM 2080 N N . GLU A 1 263 ? -2.931 21.286 7.908 1.00 91.00 263 GLU A N 1
ATOM 2081 C CA . GLU A 1 263 ? -2.268 22.140 6.939 1.00 91.00 263 GLU A CA 1
ATOM 2082 C C . GLU A 1 263 ? -3.114 23.376 6.649 1.00 91.00 263 GLU A C 1
ATOM 2084 O O . GLU A 1 263 ? -4.338 23.312 6.562 1.00 91.00 263 GLU A O 1
ATOM 2089 N N . VAL A 1 264 ? -2.469 24.534 6.504 1.00 94.38 264 VAL A N 1
ATOM 2090 C CA . VAL A 1 264 ? -3.151 25.734 6.010 1.00 94.38 264 VAL A CA 1
ATOM 2091 C C . VAL A 1 264 ? -3.501 25.508 4.542 1.00 94.38 264 VAL A C 1
ATOM 2093 O O . VAL A 1 264 ? -2.608 25.274 3.731 1.00 94.38 264 VAL A O 1
ATOM 2096 N N . ARG A 1 265 ? -4.783 25.630 4.186 1.00 94.25 265 ARG A N 1
ATOM 2097 C CA . ARG A 1 265 ? -5.327 25.234 2.873 1.00 94.25 265 ARG A CA 1
ATOM 2098 C C . ARG A 1 265 ? -4.612 25.848 1.671 1.00 94.25 265 ARG A C 1
ATOM 2100 O O . ARG A 1 265 ? -4.635 25.258 0.605 1.00 94.25 265 ARG A O 1
ATOM 2107 N N . THR A 1 266 ? -3.974 27.010 1.820 1.00 93.81 266 THR A N 1
ATOM 2108 C CA . THR A 1 266 ? -3.177 27.645 0.750 1.00 93.81 266 THR A CA 1
ATOM 2109 C C . THR A 1 266 ? -1.934 26.832 0.362 1.00 93.81 266 THR A C 1
ATOM 2111 O O . THR A 1 266 ? -1.487 26.930 -0.777 1.00 93.81 266 THR A O 1
ATOM 2114 N N . TYR A 1 267 ? -1.364 26.063 1.294 1.00 90.88 267 TYR A N 1
ATOM 2115 C CA . TYR A 1 267 ? -0.180 25.229 1.056 1.00 90.88 267 TYR A CA 1
ATOM 2116 C C . TYR A 1 267 ? -0.535 23.817 0.588 1.00 90.88 267 TYR A C 1
ATOM 2118 O O . TYR A 1 267 ? 0.292 23.173 -0.055 1.00 90.88 267 TYR A O 1
ATOM 2126 N N . ALA A 1 268 ? -1.776 23.393 0.840 1.00 90.31 268 ALA A N 1
ATOM 2127 C CA . ALA A 1 268 ? -2.238 22.064 0.503 1.00 90.31 268 ALA A CA 1
ATOM 2128 C C . ALA A 1 268 ? -2.210 21.793 -1.003 1.00 90.31 268 ALA A C 1
ATOM 2130 O O . ALA A 1 268 ? -2.467 22.669 -1.843 1.00 90.31 268 ALA A O 1
ATOM 2131 N N . ALA A 1 269 ? -2.002 20.520 -1.339 1.00 81.06 269 ALA A N 1
ATOM 2132 C CA . ALA A 1 269 ? -2.302 20.021 -2.668 1.00 81.06 269 ALA A CA 1
ATOM 2133 C C . ALA A 1 269 ? -3.754 20.388 -3.023 1.00 81.06 269 ALA A C 1
ATOM 2135 O O . ALA A 1 269 ? -4.668 20.238 -2.214 1.00 81.06 269 ALA A O 1
ATOM 2136 N N . HIS A 1 270 ? -3.963 20.907 -4.233 1.00 88.31 270 HIS A N 1
ATOM 2137 C CA . HIS A 1 270 ? -5.276 21.338 -4.729 1.00 88.31 270 HIS A CA 1
ATOM 2138 C C . HIS A 1 270 ? -5.880 22.593 -4.072 1.00 88.31 270 HIS A C 1
ATOM 2140 O O . HIS A 1 270 ? -7.057 22.878 -4.303 1.00 88.31 270 HIS A O 1
ATOM 2146 N N . ALA A 1 271 ? -5.092 23.413 -3.361 1.00 90.38 271 ALA A N 1
ATOM 2147 C CA . ALA A 1 271 ? -5.531 24.704 -2.810 1.00 90.38 271 ALA A CA 1
ATOM 2148 C C . ALA A 1 271 ? -6.366 25.541 -3.799 1.00 90.38 271 ALA A C 1
ATOM 2150 O O . ALA A 1 271 ? -7.429 26.064 -3.453 1.00 90.38 271 ALA A O 1
ATOM 2151 N N . CYS A 1 272 ? -5.922 25.606 -5.059 1.00 91.25 272 CYS A N 1
ATOM 2152 C CA . CYS A 1 272 ? -6.562 26.361 -6.137 1.00 91.25 272 CYS A CA 1
ATOM 2153 C C . CYS A 1 272 ? -7.969 25.872 -6.523 1.00 91.25 272 CYS A C 1
ATOM 2155 O O . CYS A 1 272 ? -8.704 26.618 -7.168 1.00 91.25 272 CYS A O 1
ATOM 2157 N N . LEU A 1 273 ? -8.347 24.650 -6.137 1.00 90.06 273 LEU A N 1
ATOM 2158 C CA . LEU A 1 273 ? -9.675 24.075 -6.365 1.00 90.06 273 LEU A CA 1
ATOM 2159 C C . LEU A 1 273 ? -10.639 24.349 -5.200 1.00 90.06 273 LEU A C 1
ATOM 2161 O O . LEU A 1 273 ? -11.846 24.162 -5.345 1.00 90.06 273 LEU A O 1
ATOM 2165 N N . SER A 1 274 ? -10.127 24.813 -4.057 1.00 87.56 274 SER A N 1
ATOM 2166 C CA . SER A 1 274 ? -10.936 25.159 -2.887 1.00 87.56 274 SER A CA 1
ATOM 2167 C C . SER A 1 274 ? -11.467 26.596 -2.943 1.00 87.56 274 SER A C 1
ATOM 2169 O O . SER A 1 274 ? -10.930 27.458 -3.643 1.00 87.56 274 SER A O 1
ATOM 2171 N N . HIS A 1 275 ? -12.533 26.878 -2.185 1.00 89.25 275 HIS A N 1
ATOM 2172 C CA . HIS A 1 275 ? -13.136 28.211 -2.136 1.00 89.25 275 HIS A CA 1
ATOM 2173 C C . HIS A 1 275 ? -12.126 29.254 -1.607 1.00 89.25 275 HIS A C 1
ATOM 2175 O O . HIS A 1 275 ? -11.664 29.112 -0.472 1.00 89.25 275 HIS A O 1
ATOM 2181 N N . PRO A 1 276 ? -11.843 30.353 -2.338 1.00 89.81 276 PRO A N 1
ATOM 2182 C CA . PRO A 1 276 ? -10.767 31.285 -1.985 1.00 89.81 276 PRO A CA 1
ATOM 2183 C C . PRO A 1 276 ? -10.949 31.952 -0.617 1.00 89.81 276 PRO A C 1
ATOM 2185 O O . PRO A 1 276 ? -9.980 32.230 0.080 1.00 89.81 276 PRO A O 1
ATOM 2188 N N . GLY A 1 277 ? -12.198 32.135 -0.176 1.00 94.06 277 GLY A N 1
ATOM 2189 C CA . GLY A 1 277 ? -12.510 32.639 1.167 1.00 94.06 277 GLY A CA 1
ATOM 2190 C C . GLY A 1 277 ? -12.099 31.720 2.329 1.00 94.06 277 GLY A C 1
ATOM 2191 O O . GLY A 1 277 ? -12.176 32.158 3.469 1.00 94.06 277 GLY A O 1
ATOM 2192 N N . ARG A 1 278 ? -11.675 30.477 2.059 1.00 91.88 278 ARG A N 1
ATOM 2193 C CA . ARG A 1 278 ? -11.211 29.505 3.065 1.00 91.88 278 ARG A CA 1
ATOM 2194 C C . ARG A 1 278 ? -9.712 29.229 3.001 1.00 91.88 278 ARG A C 1
ATOM 2196 O O . ARG A 1 278 ? -9.205 28.463 3.803 1.00 91.88 278 ARG A O 1
ATOM 2203 N N . TRP A 1 279 ? -8.975 29.832 2.071 1.00 93.81 279 TRP A N 1
ATOM 2204 C CA . TRP A 1 279 ? -7.560 29.510 1.843 1.00 93.81 279 TRP A CA 1
ATOM 2205 C C . TRP A 1 279 ? -6.659 29.669 3.078 1.00 93.81 279 TRP A C 1
ATOM 2207 O O . TRP A 1 279 ? -5.663 28.957 3.204 1.00 93.81 279 TRP A O 1
ATOM 2217 N N . LEU A 1 280 ? -7.009 30.562 4.004 1.00 94.88 280 LEU A N 1
ATOM 2218 C CA . LEU A 1 280 ? -6.257 30.775 5.245 1.00 94.88 280 LEU A CA 1
ATOM 2219 C C . LEU A 1 280 ? -6.716 29.884 6.412 1.00 94.88 280 LEU A C 1
ATOM 2221 O O . LEU A 1 280 ? -6.121 29.942 7.484 1.00 94.88 280 LEU A O 1
ATOM 2225 N N . GLU A 1 281 ? -7.764 29.079 6.229 1.00 95.06 281 GLU A N 1
ATOM 2226 C CA . GLU A 1 281 ? -8.201 28.097 7.222 1.00 95.06 281 GLU A CA 1
ATOM 2227 C C . GLU A 1 281 ? -7.242 26.898 7.245 1.00 95.06 281 GLU A C 1
ATOM 2229 O O . GLU A 1 281 ? -6.573 26.592 6.254 1.00 95.06 281 GLU A O 1
ATOM 2234 N N . SER A 1 282 ? -7.190 26.197 8.377 1.00 94.81 282 SER A N 1
ATOM 2235 C CA . SER A 1 282 ? -6.514 24.903 8.474 1.00 94.81 282 SER A CA 1
ATOM 2236 C C . SER A 1 282 ? -7.475 23.778 8.101 1.00 94.81 282 SER A C 1
ATOM 2238 O O . SER A 1 282 ? -8.630 23.780 8.529 1.00 94.81 282 SER A O 1
ATOM 2240 N N . GLY A 1 283 ? -6.995 22.828 7.308 1.00 94.94 283 GLY A N 1
ATOM 2241 C CA . GLY A 1 283 ? -7.677 21.582 6.985 1.00 94.94 283 GLY A CA 1
ATOM 2242 C C . GLY A 1 283 ? -6.891 20.374 7.485 1.00 94.94 283 GLY A C 1
ATOM 2243 O O . GLY A 1 283 ? -5.691 20.462 7.745 1.00 94.94 283 GLY A O 1
ATOM 2244 N N . GLU A 1 284 ? -7.577 19.252 7.645 1.00 94.75 284 GLU A N 1
ATOM 2245 C CA . GLU A 1 284 ? -6.952 17.970 7.958 1.00 94.75 284 GLU A CA 1
ATOM 2246 C C . GLU A 1 284 ? -6.227 17.391 6.739 1.00 94.75 284 GLU A C 1
ATOM 2248 O O . GLU A 1 284 ? -6.744 17.451 5.631 1.00 94.75 284 GLU A O 1
ATOM 2253 N N . ASN A 1 285 ? -5.016 16.871 6.935 1.00 91.75 285 ASN A N 1
ATOM 2254 C CA . ASN A 1 285 ? -4.218 16.244 5.881 1.00 91.75 285 ASN A CA 1
ATOM 2255 C C . ASN A 1 285 ? -3.691 14.896 6.393 1.00 91.75 285 ASN A C 1
ATOM 2257 O O . ASN A 1 285 ? -2.491 14.705 6.550 1.00 91.75 285 ASN A O 1
ATOM 2261 N N . GLY A 1 286 ? -4.619 14.027 6.809 1.00 88.62 286 GLY A N 1
ATOM 2262 C CA . GLY A 1 286 ? -4.307 12.828 7.585 1.00 88.62 286 GLY A CA 1
ATOM 2263 C C . GLY A 1 286 ? -4.319 13.144 9.081 1.00 88.62 286 GLY A C 1
ATOM 2264 O O . GLY A 1 286 ? -3.272 13.237 9.721 1.00 88.62 286 GLY A O 1
ATOM 2265 N N . HIS A 1 287 ? -5.520 13.331 9.652 1.00 93.81 287 HIS A N 1
ATOM 2266 C CA . HIS A 1 287 ? -5.713 13.661 11.073 1.00 93.81 287 HIS A CA 1
ATOM 2267 C C . HIS A 1 287 ? -6.416 12.553 11.883 1.00 93.81 287 HIS A C 1
ATOM 2269 O O . HIS A 1 287 ? -7.569 12.662 12.310 1.00 93.81 287 HIS A O 1
ATOM 2275 N N . LEU A 1 288 ? -5.698 11.459 12.120 1.00 95.88 288 LEU A N 1
ATOM 2276 C CA . LEU A 1 288 ? -6.159 10.242 12.776 1.00 95.88 288 LEU A CA 1
ATOM 2277 C C . LEU A 1 288 ? -5.765 10.239 14.262 1.00 95.88 288 LEU A C 1
ATOM 2279 O O . LEU A 1 288 ? -4.771 9.644 14.671 1.00 95.88 288 LEU A O 1
ATOM 2283 N N . THR A 1 289 ? -6.572 10.897 15.096 1.00 96.38 289 THR A N 1
ATOM 2284 C CA . THR A 1 289 ? -6.345 10.932 16.554 1.00 96.38 289 THR A CA 1
ATOM 2285 C C . THR A 1 289 ? -6.398 9.540 17.187 1.00 96.38 289 THR A C 1
ATOM 2287 O O . THR A 1 289 ? -7.105 8.639 16.715 1.00 96.38 289 THR A O 1
ATOM 2290 N N . ASN A 1 290 ? -5.743 9.365 18.338 1.00 97.50 290 ASN A N 1
ATOM 2291 C CA . ASN A 1 290 ? -5.784 8.098 19.065 1.00 97.50 290 ASN A CA 1
ATOM 2292 C C . ASN A 1 290 ? -7.219 7.744 19.497 1.00 97.50 290 ASN A C 1
ATOM 2294 O O . ASN A 1 290 ? -7.578 6.568 19.577 1.00 97.50 290 ASN A O 1
ATOM 2298 N N . SER A 1 291 ? -8.064 8.749 19.753 1.00 97.25 291 SER A N 1
ATOM 2299 C CA . SER A 1 291 ? -9.492 8.550 20.040 1.00 97.25 291 SER A CA 1
ATOM 2300 C C . SER A 1 291 ? -10.241 7.943 18.851 1.00 97.25 291 SER A C 1
ATOM 2302 O O . SER A 1 291 ? -10.943 6.942 19.016 1.00 97.25 291 SER A O 1
ATOM 2304 N N . TYR A 1 292 ? -10.060 8.499 17.648 1.00 98.12 292 TYR A N 1
ATOM 2305 C CA . TYR A 1 292 ? -10.674 7.963 16.433 1.00 98.12 292 TYR A CA 1
ATOM 2306 C C . TYR A 1 292 ? -10.206 6.532 16.155 1.00 98.12 292 TYR A C 1
ATOM 2308 O O . TYR A 1 292 ? -11.035 5.644 15.956 1.00 98.12 292 TYR A O 1
ATOM 2316 N N . LEU A 1 293 ? -8.896 6.282 16.217 1.00 98.56 293 LEU A N 1
ATOM 2317 C CA . LEU A 1 293 ? -8.325 4.962 15.940 1.00 98.56 293 LEU A CA 1
ATOM 2318 C C . LEU A 1 293 ? -8.784 3.902 16.949 1.00 98.56 293 LEU A C 1
ATOM 2320 O O . LEU A 1 293 ? -9.020 2.752 16.578 1.00 98.56 293 LEU A O 1
ATOM 2324 N N . THR A 1 294 ? -8.998 4.292 18.208 1.00 98.56 294 THR A N 1
ATOM 2325 C CA . THR A 1 294 ? -9.594 3.412 19.224 1.00 98.56 294 THR A CA 1
ATOM 2326 C C . THR A 1 294 ? -11.034 3.037 18.864 1.00 98.56 294 THR A C 1
ATOM 2328 O O . THR A 1 294 ? -11.404 1.866 18.944 1.00 98.56 294 THR A O 1
ATOM 2331 N N . GLN A 1 295 ? -11.850 4.004 18.429 1.00 98.50 295 GLN A N 1
ATOM 2332 C CA . GLN A 1 295 ? -13.234 3.750 18.003 1.00 98.50 295 GLN A CA 1
ATOM 2333 C C . GLN A 1 295 ? -13.290 2.891 16.736 1.00 98.50 295 GLN A C 1
ATOM 2335 O O . GLN A 1 295 ? -14.117 1.983 16.642 1.00 98.50 295 GLN A O 1
ATOM 2340 N N . LEU A 1 296 ? -12.385 3.139 15.788 1.00 98.75 296 LEU A N 1
ATOM 2341 C CA . LEU A 1 296 ? -12.228 2.348 14.573 1.00 98.75 296 LEU A CA 1
ATOM 2342 C C . LEU A 1 296 ? -11.909 0.887 14.912 1.00 98.75 296 LEU A C 1
ATOM 2344 O O . LEU A 1 296 ? -12.616 -0.013 14.460 1.00 98.75 296 LEU A O 1
ATOM 2348 N N . ALA A 1 297 ? -10.907 0.650 15.763 1.00 98.69 297 ALA A N 1
ATOM 2349 C CA . ALA A 1 297 ? -10.527 -0.689 16.209 1.00 98.69 297 ALA A CA 1
ATOM 2350 C C . ALA A 1 297 ? -11.657 -1.400 16.977 1.00 98.69 297 ALA A C 1
ATOM 2352 O O . ALA A 1 297 ? -11.885 -2.594 16.768 1.00 98.69 297 ALA A O 1
ATOM 2353 N N . ALA A 1 298 ? -12.390 -0.674 17.827 1.00 98.50 298 ALA A N 1
ATOM 2354 C CA . ALA A 1 298 ? -13.526 -1.214 18.569 1.00 98.50 298 ALA A CA 1
ATOM 2355 C C . ALA A 1 298 ? -14.685 -1.619 17.640 1.00 98.50 298 ALA A C 1
ATOM 2357 O O . ALA A 1 298 ? -15.177 -2.743 17.740 1.00 98.50 298 ALA A O 1
ATOM 2358 N N . SER A 1 299 ? -15.065 -0.749 16.698 1.00 98.50 299 SER A N 1
ATOM 2359 C CA . SER A 1 299 ? -16.121 -1.017 15.703 1.00 98.50 299 SER A CA 1
ATOM 2360 C C . SER A 1 299 ? -15.747 -2.212 14.821 1.00 98.50 299 SER A C 1
ATOM 2362 O O . SER A 1 299 ? -16.547 -3.115 14.593 1.00 98.50 299 SER A O 1
ATOM 2364 N N . ALA A 1 300 ? -14.474 -2.282 14.418 1.00 98.50 300 ALA A N 1
ATOM 2365 C CA . ALA A 1 300 ? -13.893 -3.389 13.663 1.00 98.50 300 ALA A CA 1
ATOM 2366 C C . ALA A 1 300 ? -13.843 -4.712 14.453 1.00 98.50 300 ALA A C 1
ATOM 2368 O O . ALA A 1 300 ? -13.689 -5.781 13.854 1.00 98.50 300 ALA A O 1
ATOM 2369 N N . LYS A 1 301 ? -13.965 -4.659 15.789 1.00 97.81 301 LYS A N 1
ATOM 2370 C CA . LYS A 1 301 ? -13.689 -5.775 16.711 1.00 97.81 301 LYS A CA 1
ATOM 2371 C C . LYS A 1 301 ? -12.277 -6.335 16.496 1.00 97.81 301 LYS A C 1
ATOM 2373 O O . LYS A 1 301 ? -12.063 -7.551 16.478 1.00 97.81 301 LYS A O 1
ATOM 2378 N N . ALA A 1 302 ? -11.323 -5.431 16.285 1.00 98.19 302 ALA A N 1
ATOM 2379 C CA . ALA A 1 302 ? -9.949 -5.771 15.961 1.00 98.19 302 ALA A CA 1
ATOM 2380 C C . ALA A 1 302 ? -9.215 -6.370 17.161 1.00 98.19 302 ALA A C 1
ATOM 2382 O O . ALA A 1 302 ? -9.377 -5.936 18.298 1.00 98.19 302 ALA A O 1
ATOM 2383 N N . ARG A 1 303 ? -8.343 -7.346 16.893 1.00 97.69 303 ARG A N 1
ATOM 2384 C CA . ARG A 1 303 ? -7.442 -7.940 17.898 1.00 97.69 303 ARG A CA 1
ATOM 2385 C C . ARG A 1 303 ? -6.008 -7.435 17.769 1.00 97.69 303 ARG A C 1
ATOM 2387 O O . ARG A 1 303 ? -5.220 -7.576 18.704 1.00 97.69 303 ARG A O 1
ATOM 2394 N N . LEU A 1 304 ? -5.669 -6.873 16.612 1.00 98.56 304 LEU A N 1
ATOM 2395 C CA . LEU A 1 304 ? -4.398 -6.220 16.342 1.00 98.56 304 LEU A CA 1
ATOM 2396 C C . LEU A 1 304 ? -4.643 -4.950 15.520 1.00 98.56 304 LEU A C 1
ATOM 2398 O O . LEU A 1 304 ? -5.148 -5.030 14.400 1.00 98.56 304 LEU A O 1
ATOM 2402 N N . PHE A 1 305 ? -4.256 -3.812 16.079 1.00 98.50 305 PHE A N 1
ATOM 2403 C CA . PHE A 1 305 ? -4.058 -2.555 15.377 1.00 98.50 305 PHE A CA 1
ATOM 2404 C C . PHE A 1 305 ? -2.587 -2.448 14.982 1.00 98.50 305 PHE A C 1
ATOM 2406 O O . PHE A 1 305 ? -1.698 -2.631 15.819 1.00 98.50 305 PHE A O 1
ATOM 2413 N N . VAL A 1 306 ? -2.343 -2.140 13.717 1.00 98.06 306 VAL A N 1
ATOM 2414 C CA . VAL A 1 306 ? -1.021 -1.944 13.140 1.00 98.06 306 VAL A CA 1
ATOM 2415 C C . VAL A 1 306 ? -0.916 -0.496 12.680 1.00 98.06 306 VAL A C 1
ATOM 2417 O O . VAL A 1 306 ? -1.621 -0.087 11.760 1.00 98.06 306 VAL A O 1
ATOM 2420 N N . SER A 1 307 ? -0.032 0.259 13.327 1.00 95.88 307 SER A N 1
ATOM 2421 C CA . SER A 1 307 ? 0.371 1.588 12.873 1.00 95.88 307 SER A CA 1
ATOM 2422 C C . SER A 1 307 ? 1.387 1.433 11.740 1.00 95.88 307 SER A C 1
ATOM 2424 O O . SER A 1 307 ? 2.420 0.784 11.928 1.00 95.88 307 SER A O 1
ATOM 2426 N N . TYR A 1 308 ? 1.059 1.950 10.556 1.00 95.50 308 TYR A N 1
ATOM 2427 C CA . TYR A 1 308 ? 1.892 1.912 9.340 1.00 95.50 308 TYR A CA 1
ATOM 2428 C C . TYR A 1 308 ? 1.670 3.189 8.499 1.00 95.50 308 TYR A C 1
ATOM 2430 O O . TYR A 1 308 ? 1.109 4.143 9.030 1.00 95.50 308 TYR A O 1
ATOM 2438 N N . ALA A 1 309 ? 2.102 3.249 7.231 1.00 93.88 309 ALA A N 1
ATOM 2439 C CA . ALA A 1 309 ? 1.842 4.384 6.321 1.00 93.88 309 ALA A CA 1
ATOM 2440 C C . ALA A 1 309 ? 2.273 5.761 6.873 1.00 93.88 309 ALA A C 1
ATOM 2442 O O . ALA A 1 309 ? 1.684 6.800 6.603 1.00 93.88 309 ALA A O 1
ATOM 2443 N N . THR A 1 310 ? 3.315 5.778 7.702 1.00 86.56 310 THR A N 1
ATOM 2444 C CA . THR A 1 310 ? 3.889 7.005 8.283 1.00 86.56 310 THR A CA 1
ATOM 2445 C C . THR A 1 310 ? 5.413 7.016 8.151 1.00 86.56 310 THR A C 1
ATOM 2447 O O . THR A 1 310 ? 6.146 7.628 8.930 1.00 86.56 310 THR A O 1
ATOM 2450 N N . GLY A 1 311 ? 5.908 6.320 7.127 1.00 70.56 311 GLY A N 1
ATOM 2451 C CA . GLY A 1 311 ? 7.306 5.944 6.965 1.00 70.56 311 GLY A CA 1
ATOM 2452 C C . GLY A 1 311 ? 7.620 4.567 7.551 1.00 70.56 311 GLY A C 1
ATOM 2453 O O . GLY A 1 311 ? 6.756 3.827 8.001 1.00 70.56 311 GLY A O 1
ATOM 2454 N N . GLY A 1 312 ? 8.867 4.131 7.525 1.00 68.44 312 GLY A N 1
ATOM 2455 C CA . GLY A 1 312 ? 10.012 4.716 6.845 1.00 68.44 312 GLY A CA 1
ATOM 2456 C C . GLY A 1 312 ? 11.086 3.656 6.883 1.00 68.44 312 GLY A C 1
ATOM 2457 O O . GLY A 1 312 ? 11.946 3.700 7.756 1.00 68.44 312 GLY A O 1
ATOM 2458 N N . ALA A 1 313 ? 10.952 2.639 6.027 1.00 84.69 313 ALA A N 1
ATOM 2459 C CA . ALA A 1 313 ? 11.997 1.638 5.878 1.00 84.69 313 ALA A CA 1
ATOM 2460 C C . ALA A 1 313 ? 13.346 2.360 5.760 1.00 84.69 313 ALA A C 1
ATOM 2462 O O . ALA A 1 313 ? 13.395 3.411 5.124 1.00 84.69 313 ALA A O 1
ATOM 2463 N N . ASP A 1 314 ? 14.423 1.836 6.347 1.00 85.19 314 ASP A N 1
ATOM 2464 C CA . ASP A 1 314 ? 15.699 2.573 6.440 1.00 85.19 314 ASP A CA 1
ATOM 2465 C C . ASP A 1 314 ? 16.276 2.973 5.067 1.00 85.19 314 ASP A C 1
ATOM 2467 O O . ASP A 1 314 ? 17.171 3.819 4.953 1.00 85.19 314 ASP A O 1
ATOM 2471 N N . TRP A 1 315 ? 15.749 2.378 3.996 1.00 87.75 315 TRP A N 1
ATOM 2472 C CA . TRP A 1 315 ? 16.038 2.766 2.631 1.00 87.75 315 TRP A CA 1
ATOM 2473 C C . TRP A 1 315 ? 15.262 3.982 2.098 1.00 87.75 315 TRP A C 1
ATOM 2475 O O . TRP A 1 315 ? 15.728 4.570 1.137 1.00 87.75 315 TRP A O 1
ATOM 2485 N N . TYR A 1 316 ? 14.127 4.408 2.645 1.00 88.44 316 TYR A N 1
ATOM 2486 C CA . TYR A 1 316 ? 13.370 5.542 2.092 1.00 88.44 316 TYR A CA 1
ATOM 2487 C C . TYR A 1 316 ? 14.009 6.904 2.382 1.00 88.44 316 TYR A C 1
ATOM 2489 O O . TYR A 1 316 ? 14.687 7.044 3.396 1.00 88.44 316 TYR A O 1
ATOM 2497 N N . PRO A 1 317 ? 13.816 7.921 1.514 1.00 81.19 317 PRO A N 1
ATOM 2498 C CA . PRO A 1 317 ? 14.311 9.280 1.740 1.00 81.19 317 PRO A CA 1
ATOM 2499 C C . PRO A 1 317 ? 13.658 9.939 2.960 1.00 81.19 317 PRO A C 1
ATOM 2501 O O . PRO A 1 317 ? 12.574 9.559 3.399 1.00 81.19 317 PRO A O 1
ATOM 2504 N N . ASP A 1 318 ? 14.294 10.990 3.474 1.00 77.56 318 ASP A N 1
ATOM 2505 C CA . ASP A 1 318 ? 13.676 11.844 4.486 1.00 77.56 318 ASP A CA 1
ATOM 2506 C C . ASP A 1 318 ? 12.623 12.748 3.811 1.00 77.56 318 ASP A C 1
ATOM 2508 O O . ASP A 1 318 ? 12.942 13.819 3.298 1.00 77.56 318 ASP A O 1
ATOM 2512 N N . HIS A 1 319 ? 11.359 12.313 3.801 1.00 79.88 319 HIS A N 1
ATOM 2513 C CA . HIS A 1 319 ? 10.229 13.014 3.167 1.00 79.88 319 HIS A CA 1
ATOM 2514 C C . HIS A 1 319 ? 9.040 13.191 4.124 1.00 79.88 319 HIS A C 1
ATOM 2516 O O . HIS A 1 319 ? 8.957 12.504 5.145 1.00 79.88 319 HIS A O 1
ATOM 2522 N N . LEU A 1 320 ? 8.129 14.144 3.859 1.00 74.12 320 LEU A N 1
ATOM 2523 C CA . LEU A 1 320 ? 6.950 14.422 4.714 1.00 74.12 320 LEU A CA 1
ATOM 2524 C C . LEU A 1 320 ? 6.050 13.207 4.874 1.00 74.12 320 LEU A C 1
ATOM 2526 O O . LEU A 1 320 ? 5.597 12.969 5.979 1.00 74.12 320 LEU A O 1
ATOM 2530 N N . SER A 1 321 ? 5.939 12.380 3.848 1.00 79.25 321 SER A N 1
ATOM 2531 C CA . SER A 1 321 ? 5.223 11.106 3.912 1.00 79.25 321 SER A CA 1
ATOM 2532 C C . SER A 1 321 ? 5.966 10.022 4.716 1.00 79.25 321 SER A C 1
ATOM 2534 O O . SER A 1 321 ? 5.353 9.150 5.324 1.00 79.25 321 SER A O 1
ATOM 2536 N N . PHE A 1 322 ? 7.303 10.090 4.790 1.00 83.88 322 PHE A N 1
ATOM 2537 C CA . PHE A 1 322 ? 8.160 9.097 5.460 1.00 83.88 322 PHE A CA 1
ATOM 2538 C C . PHE A 1 322 ? 8.682 9.622 6.808 1.00 83.88 322 PHE A C 1
ATOM 2540 O O . PHE A 1 322 ? 9.881 9.831 7.007 1.00 83.88 322 PHE A O 1
ATOM 2547 N N . MET A 1 323 ? 7.768 9.913 7.733 1.00 74.50 323 MET A N 1
ATOM 2548 C CA . MET A 1 323 ? 8.062 10.682 8.952 1.00 74.50 323 MET A CA 1
ATOM 2549 C C . MET A 1 323 ? 8.892 9.937 9.993 1.00 74.50 323 MET A C 1
ATOM 2551 O O . MET A 1 323 ? 9.744 10.552 10.637 1.00 74.50 323 MET A O 1
ATOM 2555 N N . PHE A 1 324 ? 8.660 8.639 10.173 1.00 76.50 324 PHE A N 1
ATOM 2556 C CA . PHE A 1 324 ? 9.278 7.851 11.242 1.00 76.50 324 PHE A CA 1
ATOM 2557 C C . PHE A 1 324 ? 10.470 7.011 10.752 1.00 76.50 324 PHE A C 1
ATOM 2559 O O . PHE A 1 324 ? 10.543 5.800 10.962 1.00 76.50 324 PHE A O 1
ATOM 2566 N N . SER A 1 325 ? 11.419 7.681 10.098 1.00 72.38 325 SER A N 1
ATOM 2567 C CA . SER A 1 325 ? 12.747 7.146 9.768 1.00 72.38 325 SER A CA 1
ATOM 2568 C C . SER A 1 325 ? 13.686 7.267 10.974 1.00 72.38 325 SER A C 1
ATOM 2570 O O . SER A 1 325 ? 13.727 8.310 11.631 1.00 72.38 325 SER A O 1
ATOM 2572 N N . GLN A 1 326 ? 14.504 6.243 11.247 1.00 75.19 326 GLN A N 1
ATOM 2573 C CA . GLN A 1 326 ? 15.511 6.316 12.319 1.00 75.19 326 GLN A CA 1
ATOM 2574 C C . GLN A 1 326 ? 16.677 7.263 11.989 1.00 75.19 326 GLN A C 1
ATOM 2576 O O . GLN A 1 326 ? 17.448 7.631 12.876 1.00 75.19 326 GLN A O 1
ATOM 2581 N N . ARG A 1 327 ? 16.816 7.681 10.725 1.00 76.50 327 ARG A N 1
ATOM 2582 C CA . ARG A 1 327 ? 17.957 8.483 10.259 1.00 76.50 327 ARG A CA 1
ATOM 2583 C C . ARG A 1 327 ? 17.886 9.944 10.705 1.00 76.50 327 ARG A C 1
ATOM 2585 O O . ARG A 1 327 ? 18.925 10.591 10.799 1.00 76.50 327 ARG A O 1
ATOM 2592 N N . ASN A 1 328 ? 16.688 10.464 10.987 1.00 81.06 328 ASN A N 1
ATOM 2593 C CA . ASN A 1 328 ? 16.486 11.885 11.279 1.00 81.06 328 ASN A CA 1
ATOM 2594 C C . ASN A 1 328 ? 15.468 12.131 12.408 1.00 81.06 328 ASN A C 1
ATOM 2596 O O . ASN A 1 328 ? 14.379 12.664 12.178 1.00 81.06 328 ASN A O 1
ATOM 2600 N N . PRO A 1 329 ? 15.825 11.783 13.657 1.00 84.06 329 PRO A N 1
ATOM 2601 C CA . PRO A 1 329 ? 14.916 11.896 14.797 1.00 84.06 329 PRO A CA 1
ATOM 2602 C C . PRO A 1 329 ? 14.499 13.343 15.104 1.00 84.06 329 PRO A C 1
ATOM 2604 O O . PRO A 1 329 ? 13.404 13.570 15.613 1.00 84.06 329 PRO A O 1
ATOM 2607 N N . ALA A 1 330 ? 15.335 14.337 14.778 1.00 87.81 330 ALA A N 1
ATOM 2608 C CA . ALA A 1 330 ? 15.009 15.751 14.980 1.00 87.81 330 ALA A CA 1
ATOM 2609 C C . ALA A 1 330 ? 13.838 16.201 14.095 1.00 87.81 330 ALA A C 1
ATOM 2611 O O . ALA A 1 330 ? 12.964 16.944 14.540 1.00 87.81 330 ALA A O 1
ATOM 2612 N N . ARG A 1 331 ? 13.797 15.714 12.852 1.00 85.44 331 ARG A N 1
ATOM 2613 C CA . ARG A 1 331 ? 12.694 15.964 11.928 1.00 85.44 331 ARG A CA 1
ATOM 2614 C C . ARG A 1 331 ? 11.397 15.331 12.418 1.00 85.44 331 ARG A C 1
ATOM 2616 O O . ARG A 1 331 ? 10.377 16.012 12.436 1.00 85.44 331 ARG A O 1
ATOM 2623 N N . THR A 1 332 ? 11.441 14.069 12.842 1.00 85.81 332 THR A N 1
ATOM 2624 C CA . THR A 1 332 ? 10.277 13.398 13.437 1.00 85.81 332 THR A CA 1
ATOM 2625 C C . THR A 1 332 ? 9.760 14.193 14.634 1.00 85.81 332 THR A C 1
ATOM 2627 O O . THR A 1 332 ? 8.586 14.539 14.661 1.00 85.81 332 THR A O 1
ATOM 2630 N N . ALA A 1 333 ? 10.642 14.586 15.562 1.00 88.25 333 ALA A N 1
ATOM 2631 C CA . ALA A 1 333 ? 10.264 15.372 16.734 1.00 88.25 333 ALA A CA 1
ATOM 2632 C C . ALA A 1 333 ? 9.611 16.718 16.375 1.00 88.25 333 ALA A C 1
ATOM 2634 O O . ALA A 1 333 ? 8.659 17.123 17.036 1.00 88.25 333 ALA A O 1
ATOM 2635 N N . LEU A 1 334 ? 10.090 17.400 15.327 1.00 87.94 334 LEU A N 1
ATOM 2636 C CA . LEU A 1 334 ? 9.485 18.642 14.839 1.00 87.94 334 LEU A CA 1
ATOM 2637 C C . LEU A 1 334 ? 8.077 18.407 14.274 1.00 87.94 334 LEU A C 1
ATOM 2639 O O . LEU A 1 334 ? 7.154 19.143 14.614 1.00 87.94 334 LEU A O 1
ATOM 2643 N N . LEU A 1 335 ? 7.914 17.390 13.422 1.00 85.69 335 LEU A N 1
ATOM 2644 C CA . LEU A 1 335 ? 6.638 17.084 12.767 1.00 85.69 335 LEU A CA 1
ATOM 2645 C C . LEU A 1 335 ? 5.569 16.635 13.765 1.00 85.69 335 LEU A C 1
ATOM 2647 O O . LEU A 1 335 ? 4.407 17.007 13.626 1.00 85.69 335 LEU A O 1
ATOM 2651 N N . THR A 1 336 ? 5.965 15.884 14.793 1.00 88.75 336 THR A N 1
ATOM 2652 C CA . THR A 1 336 ? 5.042 15.326 15.787 1.00 88.75 336 THR A CA 1
ATOM 2653 C C . THR A 1 336 ? 4.932 16.167 17.059 1.00 88.75 336 THR A C 1
ATOM 2655 O O . THR A 1 336 ? 4.303 15.727 18.018 1.00 88.75 336 THR A O 1
ATOM 2658 N N . ALA A 1 337 ? 5.526 17.366 17.110 1.00 90.88 337 ALA A N 1
ATOM 2659 C CA . ALA A 1 337 ? 5.613 18.176 18.332 1.00 90.88 337 ALA A CA 1
ATOM 2660 C C . ALA A 1 337 ? 4.248 18.500 18.969 1.00 90.88 337 ALA A C 1
ATOM 2662 O O . ALA A 1 337 ? 4.158 18.664 20.183 1.00 90.88 337 ALA A O 1
ATOM 2663 N N . ASN A 1 338 ? 3.194 18.589 18.151 1.00 90.44 338 ASN A N 1
ATOM 2664 C CA . ASN A 1 338 ? 1.825 18.891 18.585 1.00 90.44 338 ASN A CA 1
ATOM 2665 C C . ASN A 1 338 ? 0.866 17.701 18.435 1.00 90.44 338 ASN A C 1
ATOM 2667 O O . ASN A 1 338 ? -0.348 17.881 18.511 1.00 90.44 338 ASN A O 1
ATOM 2671 N N . TRP A 1 339 ? 1.383 16.504 18.166 1.00 93.50 339 TRP A N 1
ATOM 2672 C CA . TRP A 1 339 ? 0.550 15.315 18.014 1.00 93.50 339 TRP A CA 1
ATOM 2673 C C . TRP A 1 339 ? 0.206 14.723 19.375 1.00 93.50 339 TRP A C 1
ATOM 2675 O O .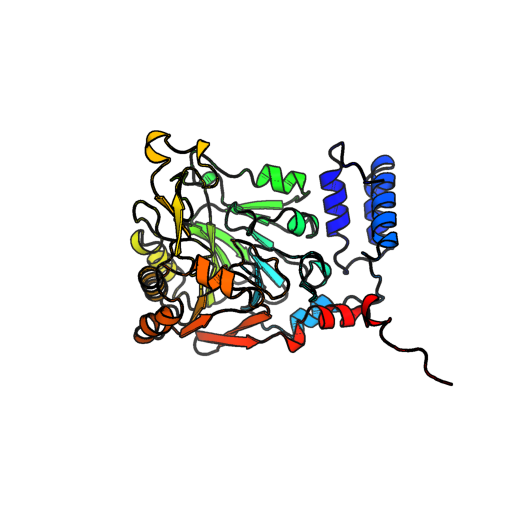 TRP A 1 339 ? 0.987 14.810 20.325 1.00 93.50 339 TRP A O 1
ATOM 2685 N N . GLU A 1 340 ? -0.940 14.047 19.461 1.00 94.81 340 GLU A N 1
ATOM 2686 C CA . GLU A 1 340 ? -1.143 13.090 20.542 1.00 94.81 340 GLU A CA 1
ATOM 2687 C C . GLU A 1 340 ? -0.035 12.030 20.449 1.00 94.81 340 GLU A C 1
ATOM 2689 O O . GLU A 1 340 ? 0.152 11.468 19.363 1.00 94.81 340 GLU A O 1
ATOM 2694 N N . PRO A 1 341 ? 0.689 11.719 21.538 1.00 91.56 341 PRO A N 1
ATOM 2695 C CA . PRO A 1 341 ? 1.796 10.777 21.457 1.00 91.56 341 PRO A CA 1
ATOM 2696 C C . PRO A 1 341 ? 1.315 9.396 20.959 1.00 91.56 341 PRO A C 1
ATOM 2698 O O . PRO A 1 341 ? 0.404 8.820 21.574 1.00 91.56 341 PRO A O 1
ATOM 2701 N N . PRO A 1 342 ? 1.847 8.867 19.835 1.00 87.38 342 PRO A N 1
ATOM 2702 C CA . PRO A 1 342 ? 1.332 7.649 19.200 1.00 87.38 342 PRO A CA 1
ATOM 2703 C C . PRO A 1 342 ? 1.311 6.422 20.121 1.00 87.38 342 PRO A C 1
ATOM 2705 O O . PRO A 1 342 ? 0.418 5.575 20.028 1.00 87.38 342 PRO A O 1
ATOM 2708 N N . GLU A 1 343 ? 2.260 6.336 21.053 1.00 87.06 343 GLU A N 1
ATOM 2709 C CA . GLU A 1 343 ? 2.390 5.250 22.021 1.00 87.06 343 GLU A CA 1
ATOM 2710 C C . GLU A 1 343 ? 1.212 5.161 23.003 1.00 87.06 343 GLU A C 1
ATOM 2712 O O . GLU A 1 343 ? 0.904 4.068 23.488 1.00 87.06 343 GLU A O 1
ATOM 2717 N N . GLN A 1 344 ? 0.492 6.266 23.241 1.00 94.88 344 GLN A N 1
ATOM 2718 C CA . GLN A 1 344 ? -0.693 6.276 24.107 1.00 94.88 344 GLN A CA 1
ATOM 2719 C C . GLN A 1 344 ? -1.868 5.496 23.506 1.00 94.88 344 GLN A C 1
ATOM 2721 O O . GLN A 1 344 ? -2.770 5.075 24.238 1.00 94.88 344 GLN A O 1
ATOM 2726 N N . LEU A 1 345 ? -1.874 5.244 22.189 1.00 96.56 345 LEU A N 1
ATOM 2727 C CA . LEU A 1 345 ? -2.912 4.422 21.566 1.00 96.56 345 LEU A CA 1
ATOM 2728 C C . LEU A 1 345 ? -2.937 3.006 22.153 1.00 96.56 345 LEU A C 1
ATOM 2730 O O . LEU A 1 345 ? -4.011 2.433 22.331 1.00 96.56 345 LEU A O 1
ATOM 2734 N N . LYS A 1 346 ? -1.775 2.451 22.520 1.00 97.12 346 LYS A N 1
ATOM 2735 C CA . LYS A 1 346 ? -1.673 1.112 23.117 1.00 97.12 346 LYS A CA 1
ATOM 2736 C C . LYS A 1 346 ? -2.544 0.966 24.364 1.00 97.12 346 LYS A C 1
ATOM 2738 O O . LYS A 1 346 ? -3.232 -0.043 24.515 1.00 97.12 346 LYS A O 1
ATOM 2743 N N . GLU A 1 347 ? -2.527 1.964 25.241 1.00 97.31 347 GLU A N 1
ATOM 2744 C CA . GLU A 1 347 ? -3.309 1.961 26.480 1.00 97.31 347 GLU A CA 1
ATOM 2745 C C . GLU A 1 347 ? -4.805 2.099 26.199 1.00 97.31 347 GLU A C 1
ATOM 2747 O O . GLU A 1 347 ? -5.615 1.421 26.828 1.00 97.31 347 GLU A O 1
ATOM 2752 N N . LYS A 1 348 ? -5.178 2.915 25.207 1.00 97.81 348 LYS A N 1
ATOM 2753 C CA . LYS A 1 348 ? -6.578 3.102 24.798 1.00 97.81 348 LYS A CA 1
ATOM 2754 C C . LYS A 1 348 ? -7.175 1.863 24.128 1.00 97.81 348 LYS A C 1
ATOM 2756 O O . LYS A 1 348 ? -8.366 1.605 24.280 1.00 97.81 348 LYS A O 1
ATOM 2761 N N . LEU A 1 349 ? -6.361 1.078 23.423 1.00 98.06 349 LEU A N 1
ATOM 2762 C CA . LEU A 1 349 ? -6.785 -0.165 22.775 1.00 98.06 349 LEU A CA 1
ATOM 2763 C C . LEU A 1 349 ? -6.930 -1.338 23.758 1.00 98.06 349 LEU A C 1
ATOM 2765 O O . LEU A 1 349 ? -7.807 -2.188 23.568 1.00 98.06 349 LEU A O 1
ATOM 2769 N N . ALA A 1 350 ? -6.123 -1.379 24.824 1.00 96.44 350 ALA A N 1
ATOM 2770 C CA . ALA A 1 350 ? -6.050 -2.510 25.753 1.00 96.44 350 ALA A CA 1
ATOM 2771 C C . ALA A 1 350 ? -7.404 -2.967 26.353 1.00 96.44 350 ALA A C 1
ATOM 2773 O O . ALA A 1 350 ? -7.635 -4.179 26.382 1.00 96.44 350 ALA A O 1
ATOM 2774 N N . PRO A 1 351 ? -8.340 -2.078 26.758 1.00 96.50 351 PRO A N 1
ATOM 2775 C CA . PRO A 1 351 ? -9.650 -2.481 27.282 1.00 96.50 351 PRO A CA 1
ATOM 2776 C C . PRO A 1 351 ? -10.508 -3.285 26.298 1.00 96.50 351 PRO A C 1
ATOM 2778 O O . PRO A 1 351 ? -11.354 -4.068 26.719 1.00 96.50 351 PRO A O 1
ATOM 2781 N N . SER A 1 352 ? -10.287 -3.117 24.990 1.00 94.44 352 SER A N 1
ATOM 2782 C CA . SER A 1 352 ? -10.983 -3.874 23.939 1.00 94.44 352 SER A CA 1
ATOM 2783 C C . SER A 1 352 ? -10.302 -5.207 23.595 1.00 94.44 352 SER A C 1
ATOM 2785 O O . SER A 1 352 ? -10.763 -5.932 22.717 1.00 94.44 352 SER A O 1
ATOM 2787 N N . GLY A 1 353 ? -9.185 -5.536 24.257 1.00 95.00 353 GLY A N 1
ATOM 2788 C CA . GLY A 1 353 ? -8.352 -6.690 23.912 1.00 95.00 353 GLY A CA 1
ATOM 2789 C C . GLY A 1 353 ? -7.601 -6.534 22.583 1.00 95.00 353 GLY A C 1
ATOM 2790 O O . GLY A 1 353 ? -7.032 -7.507 22.082 1.00 95.00 353 GLY A O 1
ATOM 2791 N N . CYS A 1 354 ? -7.588 -5.329 22.007 1.00 97.88 354 CYS A N 1
ATOM 2792 C CA . CYS A 1 354 ? -6.853 -5.013 20.792 1.00 97.88 354 CYS A CA 1
ATOM 2793 C C . CYS A 1 354 ? -5.398 -4.678 21.137 1.00 97.88 354 CYS A C 1
ATOM 2795 O O . CYS A 1 354 ? -5.120 -3.786 21.939 1.00 97.88 354 CYS A O 1
ATOM 2797 N N . ARG A 1 355 ? -4.444 -5.407 20.552 1.00 97.62 355 ARG A N 1
ATOM 2798 C CA . ARG A 1 355 ? -3.017 -5.100 20.710 1.00 97.62 355 ARG A CA 1
ATOM 2799 C C . ARG A 1 355 ? -2.596 -4.019 19.727 1.00 97.62 355 ARG A C 1
ATOM 2801 O O . ARG A 1 355 ? -3.052 -4.014 18.592 1.00 97.62 355 ARG A O 1
ATOM 2808 N N . TYR A 1 356 ? -1.674 -3.171 20.153 1.00 97.75 356 TYR A N 1
ATOM 2809 C CA . TYR A 1 356 ? -0.998 -2.200 19.301 1.00 97.75 356 TYR A CA 1
ATOM 2810 C C . TYR A 1 356 ? 0.337 -2.760 18.806 1.00 97.75 356 TYR A C 1
ATOM 2812 O O . TYR A 1 356 ? 1.090 -3.336 19.599 1.00 97.75 356 TYR A O 1
ATOM 2820 N N . HIS A 1 357 ? 0.638 -2.556 17.527 1.00 96.44 357 HIS A N 1
ATOM 2821 C CA . HIS A 1 357 ? 1.950 -2.792 16.934 1.00 96.44 357 HIS A CA 1
ATOM 2822 C C . HIS A 1 357 ? 2.331 -1.614 16.042 1.00 96.44 357 HIS A C 1
ATOM 2824 O O . HIS A 1 357 ? 1.569 -1.248 15.151 1.00 96.44 357 HIS A O 1
ATOM 2830 N N . TYR A 1 358 ? 3.506 -1.040 16.272 1.00 94.06 358 TYR A N 1
ATOM 2831 C CA . TYR A 1 358 ? 4.103 -0.073 15.359 1.00 94.06 358 TYR A CA 1
ATOM 2832 C C . TYR A 1 358 ? 4.958 -0.838 14.351 1.00 94.06 358 TYR A C 1
ATOM 2834 O O . TYR A 1 358 ? 5.879 -1.546 14.760 1.00 94.06 358 TYR A O 1
ATOM 2842 N N . SER A 1 359 ? 4.603 -0.786 13.068 1.00 93.81 359 SER A N 1
ATOM 2843 C CA . SER A 1 359 ? 5.202 -1.676 12.079 1.00 93.81 359 SER A CA 1
ATOM 2844 C C . SER A 1 359 ? 6.501 -1.146 11.492 1.00 93.81 359 SER A C 1
ATOM 2846 O O . SER A 1 359 ? 6.633 0.032 11.175 1.00 93.81 359 SER A O 1
ATOM 2848 N N . HIS A 1 360 ? 7.423 -2.070 11.248 1.00 92.06 360 HIS A N 1
ATOM 2849 C CA . HIS A 1 360 ? 8.646 -1.857 10.493 1.00 92.06 360 HIS A CA 1
ATOM 2850 C C . HIS A 1 360 ? 8.611 -2.640 9.178 1.00 92.06 360 HIS A C 1
ATOM 2852 O O . HIS A 1 360 ? 7.851 -3.600 9.020 1.00 92.06 360 HIS A O 1
ATOM 2858 N N . ALA A 1 361 ? 9.439 -2.224 8.219 1.00 92.56 361 ALA A N 1
ATOM 2859 C CA . ALA A 1 361 ? 9.598 -2.971 6.981 1.00 92.56 361 ALA A CA 1
ATOM 2860 C C . ALA A 1 361 ? 10.055 -4.408 7.279 1.00 92.56 361 ALA A C 1
ATOM 2862 O O . ALA A 1 361 ? 10.891 -4.645 8.149 1.00 92.56 361 ALA A O 1
ATOM 2863 N N . LEU A 1 362 ? 9.496 -5.355 6.531 1.00 94.69 362 LEU A N 1
ATOM 2864 C CA . LEU A 1 362 ? 9.645 -6.804 6.669 1.00 94.69 362 LEU A CA 1
ATOM 2865 C C . LEU A 1 362 ? 9.007 -7.416 7.927 1.00 94.69 362 LEU A C 1
ATOM 2867 O O . LEU A 1 362 ? 9.208 -8.604 8.194 1.00 94.69 362 LEU A O 1
ATOM 2871 N N . ASP A 1 363 ? 8.167 -6.679 8.658 1.00 96.88 363 ASP A N 1
ATOM 2872 C CA . ASP A 1 363 ? 7.232 -7.306 9.591 1.00 96.88 363 ASP A CA 1
ATOM 2873 C C . ASP A 1 363 ? 6.240 -8.192 8.831 1.00 96.88 363 ASP A C 1
ATOM 2875 O O . ASP A 1 363 ? 5.573 -7.757 7.888 1.00 96.88 363 ASP A O 1
ATOM 2879 N N . THR A 1 364 ? 6.109 -9.441 9.278 1.00 98.06 364 THR A N 1
ATOM 2880 C CA . THR A 1 364 ? 5.118 -10.395 8.777 1.00 98.06 364 THR A CA 1
ATOM 2881 C C . THR A 1 364 ? 4.001 -10.594 9.791 1.00 98.06 364 THR A C 1
ATOM 2883 O O . THR A 1 364 ? 4.214 -11.041 10.918 1.00 98.06 364 THR A O 1
ATOM 2886 N N . PHE A 1 365 ? 2.777 -10.321 9.367 1.00 98.38 365 PHE A N 1
ATOM 2887 C CA . PHE A 1 365 ? 1.553 -10.455 10.139 1.00 98.38 365 PHE A CA 1
ATOM 2888 C C . PHE A 1 365 ? 0.896 -11.790 9.811 1.00 98.38 365 PHE A C 1
ATOM 2890 O O . PHE A 1 365 ? 0.161 -11.915 8.832 1.00 98.38 365 PHE A O 1
ATOM 2897 N N . ARG A 1 366 ? 1.174 -12.796 10.643 1.00 97.75 366 ARG A N 1
ATOM 2898 C CA . ARG A 1 366 ? 0.723 -14.173 10.440 1.00 97.75 366 ARG A CA 1
ATOM 2899 C C . ARG A 1 366 ? -0.542 -14.479 11.237 1.00 97.75 366 ARG A C 1
ATOM 2901 O O . ARG A 1 366 ? -0.511 -14.361 12.467 1.00 97.75 366 ARG A O 1
ATOM 2908 N N . PRO A 1 367 ? -1.634 -14.935 10.600 1.00 96.44 367 PRO A N 1
ATOM 2909 C CA . PRO A 1 367 ? -2.819 -15.390 11.318 1.00 96.44 367 PRO A CA 1
ATOM 2910 C C . PRO A 1 367 ? -2.504 -16.533 12.286 1.00 96.44 367 PRO A C 1
ATOM 2912 O O . PRO A 1 367 ? -1.672 -17.400 12.009 1.00 96.44 367 PRO A O 1
ATOM 2915 N N . THR A 1 368 ? -3.191 -16.556 13.425 1.00 94.62 368 THR A N 1
ATOM 2916 C CA . THR A 1 368 ? -3.072 -17.627 14.424 1.00 94.62 368 THR A CA 1
ATOM 2917 C C . THR A 1 368 ? -4.370 -18.439 14.523 1.00 94.62 368 THR A C 1
ATOM 2919 O O . THR A 1 368 ? -5.446 -17.901 14.243 1.00 94.62 368 THR A O 1
ATOM 2922 N N . PRO A 1 369 ? -4.313 -19.733 14.909 1.00 90.56 369 PRO A N 1
ATOM 2923 C CA . PRO A 1 369 ? -5.495 -20.605 14.950 1.00 90.56 369 PRO A CA 1
ATOM 2924 C C . PRO A 1 369 ? -6.627 -20.113 15.859 1.00 90.56 369 PRO A C 1
ATOM 2926 O O . PRO A 1 369 ? -7.789 -20.410 15.611 1.00 90.56 369 PRO A O 1
ATOM 2929 N N . ASP A 1 370 ? -6.302 -19.335 16.890 1.00 89.81 370 ASP A N 1
ATOM 2930 C CA . ASP A 1 370 ? -7.264 -18.730 17.813 1.00 89.81 370 ASP A CA 1
ATOM 2931 C C . ASP A 1 370 ? -7.987 -17.505 17.220 1.00 89.81 370 ASP A C 1
ATOM 2933 O O . ASP A 1 370 ? -8.743 -16.846 17.927 1.00 89.81 370 ASP A O 1
ATOM 2937 N N . GLY A 1 371 ? -7.733 -17.152 15.955 1.00 86.62 371 GLY A N 1
ATOM 2938 C CA . GLY A 1 371 ? -8.288 -15.968 15.297 1.00 86.62 371 GLY A CA 1
ATOM 2939 C C . GLY A 1 371 ? -7.508 -14.677 15.568 1.00 86.62 371 GLY A C 1
ATOM 2940 O O . GLY A 1 371 ? -8.001 -13.591 15.260 1.00 86.62 371 GLY A O 1
ATOM 2941 N N . GLY A 1 372 ? -6.305 -14.753 16.140 1.00 93.00 372 GLY A N 1
ATOM 2942 C CA . GLY A 1 372 ? -5.392 -13.621 16.312 1.00 93.00 372 GLY A CA 1
ATOM 2943 C C . GLY A 1 372 ? -4.455 -13.392 15.115 1.00 93.00 372 GLY A C 1
ATOM 2944 O O . GLY A 1 372 ? -4.645 -13.946 14.032 1.00 93.00 372 GLY A O 1
ATOM 2945 N N . THR A 1 373 ? -3.446 -12.543 15.320 1.00 97.38 373 THR A N 1
ATOM 2946 C CA . THR A 1 373 ? -2.302 -12.339 14.410 1.00 97.38 373 THR A CA 1
ATOM 2947 C C . THR A 1 373 ? -1.038 -12.268 15.240 1.00 97.38 373 THR A C 1
ATOM 2949 O O . THR A 1 373 ? -0.966 -11.456 16.160 1.00 97.38 373 THR A O 1
ATOM 2952 N N . LYS A 1 374 ? -0.018 -13.051 14.914 1.00 97.00 374 LYS A N 1
ATOM 2953 C CA . LYS A 1 374 ? 1.327 -12.857 15.461 1.00 97.00 374 LYS A CA 1
ATOM 2954 C C . LYS A 1 374 ? 2.160 -12.025 14.491 1.00 97.00 374 LYS A C 1
ATOM 2956 O O . LYS A 1 374 ? 2.004 -12.161 13.282 1.00 97.00 374 LYS A O 1
ATOM 2961 N N . VAL A 1 375 ? 3.037 -11.192 15.032 1.00 97.25 375 VAL A N 1
ATOM 2962 C CA . VAL A 1 375 ? 4.033 -10.471 14.237 1.00 97.25 375 VAL A CA 1
ATOM 2963 C C . VAL A 1 375 ? 5.324 -11.276 14.280 1.00 97.25 375 VAL A C 1
ATOM 2965 O O . VAL A 1 375 ? 5.745 -11.706 15.355 1.00 97.25 375 VAL A O 1
ATOM 2968 N N . VAL A 1 376 ? 5.901 -11.540 13.115 1.00 95.88 376 VAL A N 1
ATOM 2969 C CA . VAL A 1 376 ? 7.155 -12.273 12.945 1.00 95.88 376 VAL A CA 1
ATOM 2970 C C . VAL A 1 376 ? 8.063 -11.421 12.063 1.00 95.88 376 VAL A C 1
ATOM 2972 O O . VAL A 1 376 ? 7.640 -11.074 10.962 1.00 95.88 376 VAL A O 1
ATOM 2975 N N . PRO A 1 377 ? 9.284 -11.075 12.494 1.00 93.06 377 PRO A N 1
ATOM 2976 C CA . PRO A 1 377 ? 10.220 -10.391 11.614 1.00 93.06 377 PRO A CA 1
ATOM 2977 C C . PRO A 1 377 ? 10.643 -11.340 10.487 1.00 93.06 377 PRO A C 1
ATOM 2979 O O . PRO A 1 377 ? 10.989 -12.495 10.739 1.00 93.06 377 PRO A O 1
ATOM 2982 N N . ALA A 1 378 ? 10.619 -10.860 9.246 1.00 89.38 378 ALA A N 1
ATOM 2983 C CA . ALA A 1 378 ? 11.137 -11.581 8.085 1.00 89.38 378 ALA A CA 1
ATOM 2984 C C . ALA A 1 378 ? 12.450 -10.984 7.561 1.00 89.38 378 ALA A C 1
ATOM 2986 O O . ALA A 1 378 ? 12.872 -11.303 6.453 1.00 89.38 378 ALA A O 1
ATOM 2987 N N . THR A 1 379 ? 13.119 -10.146 8.356 1.00 84.94 379 THR A N 1
ATOM 2988 C CA . THR A 1 379 ? 14.396 -9.514 7.998 1.00 84.94 379 THR A CA 1
ATOM 2989 C C . THR A 1 379 ? 15.447 -10.546 7.598 1.00 84.94 379 THR A C 1
ATOM 2991 O O . THR A 1 379 ? 16.080 -10.395 6.567 1.00 84.94 379 THR A O 1
ATOM 2994 N N . ASP A 1 380 ? 15.573 -11.665 8.309 1.00 84.19 380 ASP A N 1
ATOM 2995 C CA . ASP A 1 380 ? 16.598 -12.668 7.977 1.00 84.19 380 ASP A CA 1
ATOM 2996 C C . ASP A 1 380 ? 16.312 -13.408 6.662 1.00 84.19 380 ASP A C 1
ATOM 2998 O O . ASP A 1 380 ? 17.223 -13.935 6.017 1.00 84.19 380 ASP A O 1
ATOM 3002 N N . SER A 1 381 ? 15.037 -13.498 6.266 1.00 89.56 381 SER A N 1
ATOM 3003 C CA . SER A 1 381 ? 14.614 -14.309 5.128 1.00 89.56 381 SER A CA 1
ATOM 3004 C C . SER A 1 381 ? 14.303 -13.526 3.862 1.00 89.56 381 SER A C 1
ATOM 3006 O O . SER A 1 381 ? 14.478 -14.080 2.773 1.00 89.56 381 SER A O 1
ATOM 3008 N N . LEU A 1 382 ? 13.876 -12.275 4.014 1.00 95.38 382 LEU A N 1
ATOM 3009 C CA . LEU A 1 382 ? 13.397 -11.383 2.962 1.00 95.38 382 LEU A CA 1
ATOM 3010 C C . LEU A 1 382 ? 14.180 -10.060 2.908 1.00 95.38 382 LEU A C 1
ATOM 3012 O O . LEU A 1 382 ? 13.741 -9.120 2.248 1.00 95.38 382 LEU A O 1
ATOM 3016 N N . ASP A 1 383 ? 15.335 -9.975 3.577 1.00 94.56 383 ASP A N 1
ATOM 3017 C CA . ASP A 1 383 ? 16.264 -8.854 3.411 1.00 94.56 383 ASP A CA 1
ATOM 3018 C C . ASP A 1 383 ? 16.653 -8.675 1.927 1.00 94.56 383 ASP A C 1
ATOM 3020 O O . ASP A 1 383 ? 16.960 -9.666 1.249 1.00 94.56 383 ASP A O 1
ATOM 3024 N N . PRO A 1 384 ? 16.677 -7.433 1.400 1.00 94.69 384 PRO A N 1
ATOM 3025 C CA . PRO A 1 384 ? 16.960 -7.190 -0.010 1.00 94.69 384 PRO A CA 1
ATOM 3026 C C . PRO A 1 384 ? 18.299 -7.749 -0.497 1.00 94.69 384 PRO A C 1
ATOM 3028 O O . PRO A 1 384 ? 18.377 -8.289 -1.604 1.00 94.69 384 PRO A O 1
ATOM 3031 N N . LEU A 1 385 ? 19.355 -7.653 0.315 1.00 93.81 385 LEU A N 1
ATOM 3032 C CA . LEU A 1 385 ? 20.673 -8.158 -0.056 1.00 93.81 385 LEU A CA 1
ATOM 3033 C C . LEU A 1 385 ? 20.687 -9.688 -0.086 1.00 93.81 385 LEU A C 1
ATOM 3035 O O . LEU A 1 385 ? 21.272 -10.274 -0.999 1.00 93.81 385 LEU A O 1
ATOM 3039 N N . GLN A 1 386 ? 20.031 -10.342 0.874 1.00 94.06 386 GLN A N 1
ATOM 3040 C CA . GLN A 1 386 ? 19.883 -11.798 0.867 1.00 94.06 386 GLN A CA 1
ATOM 3041 C C . GLN A 1 386 ? 19.066 -12.279 -0.332 1.00 94.06 386 GLN A C 1
ATOM 3043 O O . GLN A 1 386 ? 19.488 -13.218 -1.005 1.00 94.06 386 GLN A O 1
ATOM 3048 N N . LEU A 1 387 ? 17.958 -11.604 -0.654 1.00 95.50 387 LEU A N 1
ATOM 3049 C CA . LEU A 1 387 ? 17.150 -11.909 -1.837 1.00 95.50 387 LEU A CA 1
ATOM 3050 C C . LEU A 1 387 ? 17.963 -11.781 -3.129 1.00 95.50 387 LEU A C 1
ATOM 3052 O O . LEU A 1 387 ? 17.915 -12.677 -3.966 1.00 95.50 387 LEU A O 1
ATOM 3056 N N . TYR A 1 388 ? 18.767 -10.725 -3.272 1.00 93.94 388 TYR A N 1
ATOM 3057 C CA . TYR A 1 388 ? 19.656 -10.561 -4.425 1.00 93.94 388 TYR A CA 1
ATOM 3058 C C . TYR A 1 388 ? 20.702 -11.686 -4.520 1.00 93.94 388 TYR A C 1
ATOM 3060 O O . TYR A 1 388 ? 20.928 -12.268 -5.588 1.00 93.94 388 TYR A O 1
ATOM 3068 N N . ARG A 1 389 ? 21.327 -12.038 -3.388 1.00 94.19 389 ARG A N 1
ATOM 3069 C CA . ARG A 1 389 ? 22.357 -13.087 -3.310 1.00 94.19 389 ARG A CA 1
ATOM 3070 C C . ARG A 1 389 ? 21.851 -14.461 -3.723 1.00 94.19 389 ARG A C 1
ATOM 3072 O O . ARG A 1 389 ? 22.654 -15.254 -4.225 1.00 94.19 389 ARG A O 1
ATOM 3079 N N . LEU A 1 390 ? 20.551 -14.729 -3.556 1.00 94.25 390 LEU A N 1
ATOM 3080 C CA . LEU A 1 390 ? 19.945 -15.990 -3.977 1.00 94.25 390 LEU A CA 1
ATOM 3081 C C . LEU A 1 390 ? 20.230 -16.306 -5.429 1.00 94.25 390 LEU A C 1
ATOM 3083 O O . LEU A 1 390 ? 20.471 -17.465 -5.716 1.00 94.25 390 LEU A O 1
ATOM 3087 N N . ASP A 1 391 ? 20.240 -15.318 -6.319 1.00 94.00 391 ASP A N 1
ATOM 3088 C CA . ASP A 1 391 ? 20.385 -15.562 -7.752 1.00 94.00 391 ASP A CA 1
ATOM 3089 C C . ASP A 1 391 ? 21.700 -15.011 -8.315 1.00 94.00 391 ASP A C 1
ATOM 3091 O O . ASP A 1 391 ? 22.221 -15.576 -9.278 1.00 94.00 391 ASP A O 1
ATOM 3095 N N . HIS A 1 392 ? 22.299 -13.993 -7.690 1.00 91.88 392 HIS A N 1
ATOM 3096 C CA . HIS A 1 392 ? 23.414 -13.239 -8.280 1.00 91.88 392 HIS A CA 1
ATOM 3097 C C . HIS A 1 392 ? 24.729 -13.276 -7.477 1.00 91.88 392 HIS A C 1
ATOM 3099 O O . HIS A 1 392 ? 25.758 -12.790 -7.957 1.00 91.88 392 HIS A O 1
ATOM 3105 N N . GLY A 1 393 ? 24.728 -13.872 -6.277 1.00 91.00 393 GLY A N 1
ATOM 3106 C CA . GLY A 1 393 ? 25.863 -13.804 -5.350 1.00 91.00 393 GLY A CA 1
ATOM 3107 C C . GLY A 1 393 ? 26.071 -12.391 -4.793 1.00 91.00 393 GLY A C 1
ATOM 3108 O O . GLY A 1 393 ? 25.133 -11.598 -4.737 1.00 91.00 393 GLY A O 1
ATOM 3109 N N . ASP A 1 394 ? 27.291 -12.064 -4.361 1.00 90.31 394 ASP A N 1
ATOM 3110 C CA . ASP A 1 394 ? 27.569 -10.722 -3.839 1.00 90.31 394 ASP A CA 1
ATOM 3111 C C . ASP A 1 394 ? 27.433 -9.658 -4.935 1.00 90.31 394 ASP A C 1
ATOM 3113 O O . ASP A 1 394 ? 27.967 -9.847 -6.037 1.00 90.31 394 ASP A O 1
ATOM 3117 N N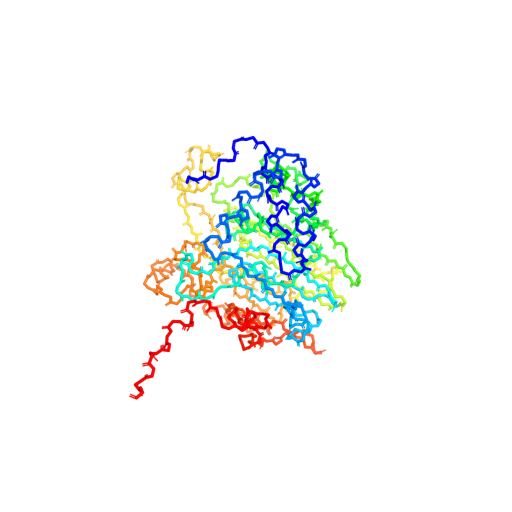 . PRO A 1 395 ? 26.760 -8.529 -4.655 1.00 85.31 395 PRO A N 1
ATOM 3118 C CA . PRO A 1 395 ? 26.603 -7.462 -5.629 1.00 85.31 395 PRO A CA 1
ATOM 3119 C C . PRO A 1 395 ? 27.953 -6.793 -5.943 1.00 85.31 395 PRO A C 1
ATOM 3121 O O . PRO A 1 395 ? 28.868 -6.820 -5.111 1.00 85.31 395 PRO A O 1
ATOM 3124 N N . PRO A 1 396 ? 28.107 -6.161 -7.123 1.00 79.44 396 PRO A N 1
ATOM 3125 C CA . PRO A 1 396 ? 29.390 -5.620 -7.580 1.00 79.44 396 PRO A CA 1
ATOM 3126 C C . PRO A 1 396 ? 30.089 -4.684 -6.582 1.00 79.44 396 PRO A C 1
ATOM 3128 O O . PRO A 1 396 ? 31.300 -4.795 -6.390 1.00 79.44 396 PRO A O 1
ATOM 3131 N N . PHE A 1 397 ? 29.337 -3.828 -5.882 1.00 79.69 397 PHE A N 1
ATOM 3132 C CA . PHE A 1 397 ? 29.885 -2.878 -4.904 1.00 79.69 397 PHE A CA 1
ATOM 3133 C C . PHE A 1 397 ? 30.492 -3.546 -3.656 1.00 79.69 397 PHE A C 1
ATOM 3135 O O . PHE A 1 397 ? 31.315 -2.934 -2.983 1.00 79.69 397 PHE A O 1
ATOM 3142 N N . MET A 1 398 ? 30.143 -4.803 -3.352 1.00 83.19 398 MET A N 1
ATOM 3143 C CA . MET A 1 398 ? 30.745 -5.556 -2.241 1.00 83.19 398 MET A CA 1
ATOM 3144 C C . MET A 1 398 ? 32.033 -6.286 -2.637 1.00 83.19 398 MET A C 1
ATOM 3146 O O . MET A 1 398 ? 32.863 -6.582 -1.780 1.00 83.19 398 MET A O 1
ATOM 3150 N N . ARG A 1 399 ? 32.248 -6.550 -3.932 1.00 69.44 399 ARG A N 1
ATOM 3151 C CA . ARG A 1 399 ? 33.412 -7.314 -4.418 1.00 69.44 399 ARG A CA 1
ATOM 3152 C C . ARG A 1 399 ? 34.728 -6.527 -4.346 1.00 69.44 399 ARG A C 1
ATOM 3154 O O . ARG A 1 399 ? 35.793 -7.129 -4.387 1.00 69.44 399 ARG A O 1
ATOM 3161 N N . GLN A 1 400 ? 34.673 -5.199 -4.210 1.00 58.47 400 GLN A N 1
ATOM 3162 C CA . GLN A 1 400 ? 35.859 -4.331 -4.126 1.00 58.47 400 GLN A CA 1
ATOM 3163 C C . GLN A 1 400 ? 36.458 -4.214 -2.709 1.00 58.47 400 GLN A C 1
ATOM 3165 O O . GLN A 1 400 ? 37.498 -3.583 -2.541 1.00 58.47 400 GLN A O 1
ATOM 3170 N N . ALA A 1 401 ? 35.851 -4.834 -1.688 1.00 52.69 401 ALA A N 1
ATOM 3171 C CA . ALA A 1 401 ? 36.303 -4.730 -0.296 1.00 52.69 401 ALA A CA 1
ATOM 3172 C C . ALA A 1 401 ? 37.365 -5.770 0.120 1.00 52.69 401 ALA A C 1
ATOM 3174 O O . ALA A 1 401 ? 37.764 -5.796 1.283 1.00 52.69 401 ALA A O 1
ATOM 3175 N N . THR A 1 402 ? 37.842 -6.632 -0.785 1.00 43.19 402 THR A N 1
ATOM 3176 C CA . THR A 1 402 ? 38.978 -7.524 -0.499 1.00 43.19 402 THR A CA 1
ATOM 3177 C C . THR A 1 402 ? 40.281 -6.792 -0.841 1.00 43.19 402 THR A C 1
ATOM 3179 O O . THR A 1 402 ? 40.524 -6.538 -2.022 1.00 43.19 402 THR A O 1
ATOM 3182 N N . PRO A 1 403 ? 41.144 -6.434 0.134 1.00 43.97 403 PRO A N 1
ATOM 3183 C CA . PRO A 1 403 ? 42.470 -5.926 -0.192 1.00 43.97 403 PRO A CA 1
ATOM 3184 C C . PRO A 1 403 ? 43.207 -6.999 -1.001 1.00 43.97 403 PRO A C 1
ATOM 3186 O O . PRO A 1 403 ? 43.072 -8.183 -0.669 1.00 43.97 403 PRO A O 1
ATOM 3189 N N . PRO A 1 404 ? 44.005 -6.643 -2.022 1.00 43.75 404 PRO A N 1
ATOM 3190 C CA . PRO A 1 404 ? 44.914 -7.607 -2.617 1.00 43.75 404 PRO A CA 1
ATOM 3191 C C . PRO A 1 404 ? 45.799 -8.147 -1.491 1.00 43.75 404 PRO A C 1
ATOM 3193 O O . PRO A 1 404 ? 46.482 -7.387 -0.799 1.00 43.75 404 PRO A O 1
ATOM 3196 N N . GLY A 1 405 ? 45.701 -9.455 -1.254 1.00 46.81 405 GLY A N 1
ATOM 3197 C CA . GLY A 1 405 ? 46.499 -10.140 -0.253 1.00 46.81 405 GLY A CA 1
ATOM 3198 C C . GLY A 1 405 ? 47.968 -9.794 -0.456 1.00 46.81 405 GLY A C 1
ATOM 3199 O O . GLY A 1 405 ? 48.481 -9.861 -1.572 1.00 46.81 405 GLY A O 1
ATOM 3200 N N . ARG A 1 406 ? 48.632 -9.397 0.631 1.00 42.31 406 ARG A N 1
ATOM 3201 C CA . ARG A 1 406 ? 50.092 -9.406 0.699 1.00 42.31 406 ARG A CA 1
ATOM 3202 C C . ARG A 1 406 ? 50.535 -10.849 0.458 1.00 42.31 406 ARG A C 1
ATOM 3204 O O . ARG A 1 406 ? 50.351 -11.687 1.338 1.00 42.31 406 ARG A O 1
ATOM 3211 N N . THR A 1 407 ? 51.017 -11.121 -0.750 1.00 42.94 407 THR A N 1
ATOM 3212 C CA . THR A 1 407 ? 51.843 -12.290 -1.072 1.00 42.94 407 THR A CA 1
ATOM 3213 C C . THR A 1 407 ? 53.168 -12.214 -0.345 1.00 42.94 407 THR A C 1
ATOM 3215 O O . THR A 1 407 ? 53.718 -11.085 -0.303 1.00 42.94 407 THR A O 1
#

Foldseek 3Di:
DDQDPPDLLLLLLLQLLQCLLQPDDPVVSLVSLVVVDDVSVVSVVVVVVVCVVVVVHDHFPDQCLLVLVPVLDDAQKWFFQWQLWIWGHHPSAIEIFQDDWDCAPPAFVFHGDASSNHPQHQEYEAFDDDCSRDPLVRLSNHNQAHEYEFADCVLVAPDEDPPVVSSVSSNRPHYHHAYQQRWDDDVQWIKGWHFAAFLCQQPSPYGGTWIWTQGNLAIATSRELRAQWPVRDGCLVVCVLLVCCVVRNANAEYEYAQDQDKDQLLPDDPSVVHDPVRNRPITTNRRHALVNVLSSCLSSLYQEYEHGNQDDAQRRHCDRRHQPHPPCVVSNCVNCVPGDPPVVSQVSNVVSNHHYDYDYGQWMFDADPVRHTDTDRCCVSSPSQVSCCVTRNHRPVVVPPDDPDDD

pLDDT: mean 91.65, std 9.6, range [42.31, 98.94]

Sequence (407 aa):
MPLDFERPIAPAVAKFLGFLDGTHTVSEVRTVATASGRDLERHLGRLMDLLTKHDCLAVSARASVRSRWLEATSDRDIVHLGHAALLYRQRDSFFLFDPWLMPWFAESAVPSLWGSLLPRPAAIFLTHDHDDHVDPRTLLHLPKDVPVVVPSRKNRRALYFDYLALLRELGFTQVIELAHGDSWKFDGGEVVSVPFFGEDPCDIEMPRNCYLIVDRGRNTLVHVDSGPTNSGKSAVKEGVIDELVRRHGPIATLFASQQQLLEVRTYAAHACLSHPGRWLESGENGHLTNSYLTQLAASAKARLFVSYATGGADWYPDHLSFMFSQRNPARTALLTANWEPPEQLKEKLAPSGCRYHYSHALDTFRPTPDGGTKVVPATDSLDPLQLYRLDHGDPPFMRQATPPGRT

Secondary structure (DSSP, 8-state):
------STTHHHHHHHHHT-SSSS-HHHHHHHHHHT-HHHHHHHHHHHHHHHHTT-----S---HHHHHHHH--TT-EEEEETTEEEEEETTEEEEES-----TTSS-SS----GGGSPPPSEEE---SSTTTS-HHHHTTS-TTS-EEEE-GGG--S----HHHHHHHTT-S-EEEE-TT-EEEETTEEEEEEE-----TT------EEEEEEETTEEEEEEET----TT---TTTTTHHHHHHHHH--EEEEEE---EEEEETTTSTTGGGS-GGGTTSEEEEEE--HHHHHHHHHHHT-SEEEE-SS---TTS-S-SS----TT-HHHHHHHTTTSPPGGGHHHHHGGGTPEEEE--TTEEEEE-TTS-EEEEE-HHHH-HHHHHHHHH-S-HHHHTTSPPP--

Radius of gyration: 21.94 Å; chains: 1; bounding box: 74×53×63 Å